Protein AF-A0A7J3WGI3-F1 (afdb_monomer_lite)

Radius of gyration: 65.73 Å; chains: 1; bounding box: 122×52×249 Å

pLDDT: mean 90.06, std 12.04, range [28.72, 98.88]

Secondary structure (DSSP, 8-state):
---S-----HHHHHHHHHHHTT--SSHHHHHHHHHHHHHHHHHTTSS-------------TT-B-PPP-TTTGGGSHHHHTT-B-TT-S------S-S--TT----S--BTTTBS--SHHHHHHHHHH---SEEE-TTT--EEESS-EEEEEE-TTT--EEPPTT-EEEETTTTEEEE-TT-EESEEEEEE-HHHHTSBPTTSPBP-HHHHHHHHHHHHHHHH-HHHHHHSHHHHHHHHHHHHTEEEEEE-TTS-EEEEES---SSHHHHHHHH--S-TT---HHHHHHHHIIIIIS--EESSHHHHHHHT-EEP-TTSHHHHHHHHHHHHHHHHTT---HHHHEETTEE---HHHHHHHHHHHHHHHHHHSS-----SSEEEEEEETTTTEEEEEE---TT-S--TTTT--PPPPPPEEEEEEEPPB-TTS-EEEEEEEE-SS-EEEEEEEEETTT--EEEEEEPEEEETTEEEEEE-HHHHTTSPTT-EEEEEEEEEESSS--EEEEEEEEEBP--HHHHHHHHHHHHHHHHHHHHHHHHHHHHHHHHHHHHHHHHHHHHHHHHHHHHHHHHHHHHHHHHHHHHHHHHHHHHHHHHHHHHHHHHHHHHHHHHHHHHHHHHTSS-----------

Sequence (636 aa):
MEGWWQYKNDEIDELTLKLYKGEFASKEERDTMMKRVLELALEDSVRLWIATRLDSYIAREDLAGISQDIGAGLRSLLVWRNAYVSGKSDLTLGHLWVWTTRTVWNPMQVGLVGGFVDVYSVDEAYLTADPSTWIHPYTGIPIPFRSSWEVRTAGPTGSISVPADAYIWDAKNDRWVSAGGKTAKSVVTFDYSRYLQSMWHHGIQISLADLLYHVATRFEVAFDEEKSALEPAISGTLAPSLEIIRGIRILPDNRVEVYIDYWFFDNAYIAQFADLWPTLMVPWEVIAATDRLNYVEKKYAYGGASASARGVTWINLVLADHAADVVAELEKMRSESFFPEAYFTMGGITLETFEGALERYTTAIEWGNEHKHMWISNGPFYLDSFDSAAQTSVLRAFRDPAYPFKPGDNFYPFISPVQILRIGKGTVVPGSSAQFLIDAEGEGVLKSRYIVRDVATGQILTVGDSESVTPKRMLIRLSPDFTSKLTPGALYELIVATYSEDAATISVTRDFFDVLSLAPVEREIEAVSKELTDRLRSVSEDLASAIAGLGTAVTNVDRKLDTTAENIRGEVRSSVNNVRAQVDAATNTLTNDIRNLQRVAESTLTVAQIVMALAVVAIILSVVSIVRRPKVTATT

Structure (mmCIF, N/CA/C/O backbone):
data_AF-A0A7J3WGI3-F1
#
_entry.id   AF-A0A7J3WGI3-F1
#
loop_
_atom_site.group_PDB
_atom_site.id
_atom_site.type_symbol
_atom_site.label_atom_id
_atom_site.label_alt_id
_atom_site.label_comp_id
_atom_site.label_asym_id
_atom_site.label_entity_id
_atom_site.label_seq_id
_atom_site.pdbx_PDB_ins_code
_atom_site.Cartn_x
_atom_site.Cartn_y
_atom_site.Cartn_z
_atom_site.occupancy
_atom_site.B_iso_or_equiv
_atom_site.auth_seq_id
_atom_site.auth_comp_id
_atom_site.auth_asym_id
_atom_site.auth_atom_id
_atom_site.pdbx_PDB_model_num
ATOM 1 N N . MET A 1 1 ? 18.392 -8.311 21.906 1.00 34.44 1 MET A N 1
ATOM 2 C CA . MET A 1 1 ? 17.212 -9.152 21.627 1.00 34.44 1 MET A CA 1
ATOM 3 C C . MET A 1 1 ? 17.501 -9.925 20.357 1.00 34.44 1 MET A C 1
ATOM 5 O O . MET A 1 1 ? 17.884 -9.299 19.379 1.00 34.44 1 MET A O 1
ATOM 9 N N . GLU A 1 2 ? 17.391 -11.252 20.376 1.00 28.72 2 GLU A N 1
ATOM 10 C CA . GLU A 1 2 ? 17.324 -12.025 19.133 1.00 28.72 2 GLU A CA 1
ATOM 11 C C . GLU A 1 2 ? 15.941 -11.808 18.509 1.00 28.72 2 GLU A C 1
ATOM 13 O O . GLU A 1 2 ? 14.931 -12.057 19.162 1.00 28.72 2 GLU A O 1
ATOM 18 N N . GLY A 1 3 ? 15.875 -11.322 17.269 1.00 46.34 3 GLY A N 1
ATOM 19 C CA . GLY A 1 3 ? 14.597 -11.111 16.591 1.00 46.34 3 GLY A CA 1
ATOM 20 C C . GLY A 1 3 ? 14.745 -10.741 15.117 1.00 46.34 3 GLY A C 1
ATOM 21 O O . GLY A 1 3 ? 15.600 -9.936 14.777 1.00 46.34 3 GLY A O 1
ATOM 22 N N . TRP A 1 4 ? 13.924 -11.395 14.286 1.00 50.72 4 TRP A N 1
ATOM 23 C CA . TRP A 1 4 ? 13.462 -11.186 12.892 1.00 50.72 4 TRP A CA 1
ATOM 24 C C . TRP A 1 4 ? 14.326 -10.429 11.834 1.00 50.72 4 TRP A C 1
ATOM 26 O O . TRP A 1 4 ? 14.369 -10.858 10.677 1.00 50.72 4 TRP A O 1
ATOM 36 N N . TRP A 1 5 ? 15.077 -9.383 12.195 1.00 54.88 5 TRP A N 1
ATOM 37 C CA . TRP A 1 5 ? 15.927 -8.558 11.319 1.00 54.88 5 TRP A CA 1
ATOM 38 C C . TRP A 1 5 ? 17.401 -8.632 11.739 1.00 54.88 5 TRP A C 1
ATOM 40 O O . TRP A 1 5 ? 17.949 -7.694 12.302 1.00 54.88 5 TRP A O 1
ATOM 50 N N . GLN A 1 6 ? 18.060 -9.771 11.527 1.00 62.84 6 GLN A N 1
ATOM 51 C CA . GLN A 1 6 ? 19.452 -9.938 11.963 1.00 62.84 6 GLN A CA 1
ATOM 52 C C . GLN A 1 6 ? 20.438 -9.807 10.800 1.00 62.84 6 GLN A C 1
ATOM 54 O O . GLN A 1 6 ? 20.989 -10.801 10.335 1.00 62.84 6 GLN A O 1
ATOM 59 N N . TYR A 1 7 ? 20.662 -8.574 10.344 1.00 72.38 7 TYR A N 1
ATOM 60 C CA . TYR A 1 7 ? 21.939 -8.186 9.740 1.00 72.38 7 TYR A CA 1
ATOM 61 C C . TYR A 1 7 ? 22.681 -7.268 10.717 1.00 72.38 7 TYR A C 1
ATOM 63 O O . TYR A 1 7 ? 22.060 -6.605 11.540 1.00 72.38 7 TYR A O 1
ATOM 71 N N . LYS A 1 8 ? 24.016 -7.285 10.680 1.00 82.31 8 LYS A N 1
ATOM 72 C CA . LYS A 1 8 ? 24.881 -6.498 11.584 1.00 82.31 8 LYS A CA 1
ATOM 73 C C . LYS A 1 8 ? 25.657 -5.403 10.850 1.00 82.31 8 LYS A C 1
ATOM 75 O O . LYS A 1 8 ? 26.655 -4.913 11.359 1.00 82.31 8 LYS A O 1
ATOM 80 N N . ASN A 1 9 ? 25.258 -5.111 9.618 1.00 89.38 9 ASN A N 1
ATOM 81 C CA . ASN A 1 9 ? 25.908 -4.103 8.803 1.00 89.38 9 ASN A CA 1
ATOM 82 C C . ASN A 1 9 ? 25.349 -2.726 9.167 1.00 89.38 9 ASN A C 1
ATOM 84 O O . ASN A 1 9 ? 24.208 -2.410 8.824 1.00 89.38 9 ASN A O 1
ATOM 88 N N . ASP A 1 10 ? 26.173 -1.938 9.855 1.00 91.44 10 ASP A N 1
ATOM 89 C CA . ASP A 1 10 ? 25.821 -0.598 10.323 1.00 91.44 10 ASP A CA 1
ATOM 90 C C . ASP A 1 10 ? 25.474 0.351 9.157 1.00 91.44 10 ASP A C 1
ATOM 92 O O . ASP A 1 10 ? 24.582 1.183 9.296 1.00 91.44 10 ASP A O 1
ATOM 96 N N . GLU A 1 11 ? 26.111 0.202 7.984 1.00 93.94 11 GLU A N 1
ATOM 97 C CA . GLU A 1 11 ? 25.819 1.027 6.798 1.00 93.94 11 GLU A CA 1
ATOM 98 C C . GLU A 1 11 ? 24.422 0.713 6.239 1.00 93.94 11 GLU A C 1
ATOM 100 O O . GLU A 1 11 ? 23.668 1.628 5.904 1.00 93.94 11 GLU A O 1
ATOM 105 N N . ILE A 1 12 ? 24.033 -0.568 6.174 1.00 91.69 12 ILE A N 1
ATOM 106 C CA . ILE A 1 12 ? 22.671 -0.951 5.763 1.00 91.69 12 ILE A CA 1
ATOM 107 C C . ILE A 1 12 ? 21.646 -0.371 6.743 1.00 91.69 12 ILE A C 1
ATOM 109 O O . ILE A 1 12 ? 20.631 0.173 6.306 1.00 91.69 12 ILE A O 1
ATOM 113 N N . ASP A 1 13 ? 21.895 -0.474 8.051 1.00 88.62 13 ASP A N 1
ATOM 114 C CA . ASP A 1 13 ? 20.977 0.033 9.077 1.00 88.62 13 ASP A CA 1
ATOM 115 C C . ASP A 1 13 ? 20.804 1.554 8.971 1.00 88.62 13 ASP A C 1
ATOM 117 O O . ASP A 1 13 ? 19.683 2.049 8.840 1.00 88.62 13 ASP A O 1
ATOM 121 N N . GLU A 1 14 ? 21.911 2.297 8.883 1.00 91.81 14 GLU A N 1
ATOM 122 C CA . GLU A 1 14 ? 21.891 3.751 8.718 1.00 91.81 14 GLU A CA 1
ATOM 123 C C . GLU A 1 14 ? 21.132 4.175 7.449 1.00 91.81 14 GLU A C 1
ATOM 125 O O . GLU A 1 14 ? 20.251 5.039 7.502 1.00 91.81 14 GLU A O 1
ATOM 130 N N . LEU A 1 15 ? 21.446 3.565 6.300 1.00 94.38 15 LEU A N 1
ATOM 131 C CA . LEU A 1 15 ? 20.823 3.917 5.024 1.00 94.38 15 LEU A CA 1
ATOM 132 C C . LEU A 1 15 ? 19.332 3.572 5.002 1.00 94.38 15 LEU A C 1
ATOM 134 O O . LEU A 1 15 ? 18.523 4.371 4.528 1.00 94.38 15 LEU A O 1
ATOM 138 N N . THR A 1 16 ? 18.944 2.400 5.508 1.00 91.25 16 THR A N 1
ATOM 139 C CA . THR A 1 16 ? 17.535 1.979 5.529 1.00 91.25 16 THR A CA 1
ATOM 140 C C . THR A 1 16 ? 16.698 2.822 6.488 1.00 91.25 16 THR A C 1
ATOM 142 O O . THR A 1 16 ? 15.577 3.189 6.131 1.00 91.25 16 THR A O 1
ATOM 145 N N . LEU A 1 17 ? 17.246 3.228 7.639 1.00 88.19 17 LEU A N 1
ATOM 146 C CA . LEU A 1 17 ? 16.598 4.179 8.546 1.00 88.19 17 LEU A CA 1
ATOM 147 C C . LEU A 1 17 ? 16.425 5.558 7.900 1.00 88.19 17 LEU A C 1
ATOM 149 O O . LEU A 1 17 ? 15.330 6.120 7.970 1.00 88.19 17 LEU A O 1
ATOM 153 N N . LYS A 1 18 ? 17.454 6.082 7.219 1.00 92.06 18 LYS A N 1
ATOM 154 C CA . LYS A 1 18 ? 17.362 7.342 6.458 1.00 92.06 18 LYS A CA 1
ATOM 155 C C . LYS A 1 18 ? 16.280 7.278 5.385 1.00 92.06 18 LYS A C 1
ATOM 157 O O . LYS A 1 18 ? 15.451 8.180 5.269 1.00 92.06 18 LYS A O 1
ATOM 162 N N . LEU A 1 19 ? 16.255 6.189 4.618 1.00 93.75 19 LEU A N 1
ATOM 163 C CA . LEU A 1 19 ? 15.250 5.943 3.584 1.00 93.75 19 LEU A CA 1
ATOM 164 C C . LEU A 1 19 ? 13.835 5.879 4.169 1.00 93.75 19 LEU A C 1
ATOM 166 O O . LEU A 1 19 ? 12.931 6.514 3.625 1.00 93.75 19 LEU A O 1
ATOM 170 N N . TYR A 1 20 ? 13.652 5.160 5.280 1.00 89.81 20 TYR A N 1
ATOM 171 C CA . TYR A 1 20 ? 12.370 5.045 5.975 1.00 89.81 20 TYR A CA 1
ATOM 172 C C . TYR A 1 20 ? 11.880 6.397 6.512 1.00 89.81 20 TYR A C 1
ATOM 174 O O . TYR A 1 20 ? 10.710 6.733 6.352 1.00 89.81 20 TYR A O 1
ATOM 182 N N . LYS A 1 21 ? 12.777 7.207 7.087 1.00 88.69 21 LYS A N 1
ATOM 183 C CA . LYS A 1 21 ? 12.465 8.526 7.665 1.00 88.69 21 LYS A CA 1
ATOM 184 C C . LYS A 1 21 ? 12.384 9.667 6.642 1.00 88.69 21 LYS A C 1
ATOM 186 O O . LYS A 1 21 ? 12.117 10.807 7.020 1.00 88.69 21 LYS A O 1
ATOM 191 N N . GLY A 1 22 ? 12.606 9.399 5.353 1.00 92.00 22 GLY A N 1
ATOM 192 C CA . GLY A 1 22 ? 12.591 10.447 4.325 1.00 92.00 22 GLY A CA 1
ATOM 193 C C . GLY A 1 22 ? 13.770 11.424 4.438 1.00 92.00 22 GLY A C 1
ATOM 194 O O . GLY A 1 22 ? 13.642 12.612 4.134 1.00 92.00 22 GLY A O 1
ATOM 195 N N . GLU A 1 23 ? 14.921 10.958 4.927 1.00 92.88 23 GLU A N 1
ATOM 196 C CA . GLU A 1 23 ? 16.139 11.749 5.138 1.00 92.88 23 GLU A CA 1
ATOM 197 C C . GLU A 1 23 ? 17.004 11.792 3.864 1.00 92.88 23 GLU A C 1
ATOM 199 O O . GLU A 1 23 ? 18.136 11.319 3.835 1.00 92.88 23 GLU A O 1
ATOM 204 N N . PHE A 1 24 ? 16.446 12.360 2.792 1.00 95.06 24 PHE A N 1
ATOM 205 C CA . PHE A 1 24 ? 17.134 12.628 1.523 1.00 95.06 24 PHE A CA 1
ATOM 206 C C . PHE A 1 24 ? 16.669 13.945 0.901 1.00 95.06 24 PHE A C 1
ATOM 208 O O . PHE A 1 24 ? 15.504 14.332 1.011 1.00 95.06 24 PHE A O 1
ATOM 215 N N . ALA A 1 25 ? 17.574 14.620 0.198 1.00 94.88 25 ALA A N 1
ATOM 216 C CA . ALA A 1 25 ? 17.336 15.899 -0.455 1.00 94.88 25 ALA A CA 1
ATOM 217 C C . ALA A 1 25 ? 16.626 15.768 -1.810 1.00 94.88 25 ALA A C 1
ATOM 219 O O . ALA A 1 25 ? 15.968 16.710 -2.250 1.00 94.88 25 ALA A O 1
ATOM 220 N N . SER A 1 26 ? 16.732 14.622 -2.487 1.00 96.06 26 SER A N 1
ATOM 221 C CA . SER A 1 26 ? 16.079 14.417 -3.783 1.00 96.06 26 SER A CA 1
ATOM 222 C C . SER A 1 26 ? 15.768 12.951 -4.080 1.00 96.06 26 SER A C 1
ATOM 224 O O . SER A 1 26 ? 16.204 12.035 -3.376 1.00 96.06 26 SER A O 1
ATOM 226 N N . LYS A 1 27 ? 15.018 12.723 -5.164 1.00 94.94 27 LYS A N 1
ATOM 227 C CA . LYS A 1 27 ? 14.762 11.381 -5.694 1.00 94.94 27 LYS A CA 1
ATOM 228 C C . LYS A 1 27 ? 16.060 10.680 -6.101 1.00 94.94 27 LYS A C 1
ATOM 230 O O . LYS A 1 27 ? 16.215 9.488 -5.863 1.00 94.94 27 LYS A O 1
ATOM 235 N N . GLU A 1 28 ? 16.998 11.409 -6.693 1.00 96.12 28 GLU A N 1
ATOM 236 C CA . GLU A 1 28 ? 18.287 10.878 -7.144 1.00 96.12 28 GLU A CA 1
ATOM 237 C C . GLU A 1 28 ? 19.137 10.399 -5.965 1.00 96.12 28 GLU A C 1
ATOM 239 O O . GLU A 1 28 ? 19.748 9.331 -6.042 1.00 96.12 28 GLU A O 1
ATOM 244 N N . GLU A 1 29 ? 19.147 11.148 -4.860 1.00 96.38 29 GLU A N 1
ATOM 245 C CA . GLU A 1 29 ? 19.838 10.741 -3.634 1.00 96.38 29 GLU A CA 1
ATOM 246 C C . GLU A 1 29 ? 19.184 9.497 -3.021 1.00 96.38 29 GLU A C 1
ATOM 248 O O . GLU A 1 29 ? 19.873 8.516 -2.736 1.00 96.38 29 GLU A O 1
ATOM 253 N N . ARG A 1 30 ? 17.848 9.482 -2.920 1.00 96.31 30 ARG A N 1
ATOM 254 C CA . ARG A 1 30 ? 17.072 8.316 -2.474 1.00 96.31 30 ARG A CA 1
ATOM 255 C C . ARG A 1 30 ? 17.400 7.076 -3.302 1.00 96.31 30 ARG A C 1
ATOM 257 O O . ARG A 1 30 ? 17.678 6.015 -2.749 1.00 96.31 30 ARG A O 1
ATOM 264 N N . ASP A 1 31 ? 17.384 7.196 -4.626 1.00 96.00 31 ASP A N 1
ATOM 265 C CA . ASP A 1 31 ? 17.662 6.080 -5.533 1.00 96.00 31 ASP A CA 1
ATOM 266 C C . ASP A 1 31 ? 19.127 5.628 -5.465 1.00 96.00 31 ASP A C 1
ATOM 268 O O . ASP A 1 31 ? 19.410 4.441 -5.627 1.00 96.00 31 ASP A O 1
ATOM 272 N N . THR A 1 32 ? 20.060 6.544 -5.193 1.00 96.75 32 THR A N 1
ATOM 273 C CA . THR A 1 32 ? 21.473 6.213 -4.958 1.00 96.75 32 THR A CA 1
ATOM 274 C C . THR A 1 32 ? 21.637 5.410 -3.668 1.00 96.75 32 THR A C 1
ATOM 276 O O . THR A 1 32 ? 22.262 4.350 -3.694 1.00 96.75 32 THR A O 1
ATOM 279 N N . MET A 1 33 ? 21.004 5.840 -2.571 1.00 97.06 33 MET A N 1
ATOM 280 C CA . MET A 1 33 ? 21.001 5.094 -1.307 1.00 97.06 33 MET A CA 1
ATOM 281 C C . MET A 1 33 ? 20.349 3.717 -1.455 1.00 97.06 33 MET A C 1
ATOM 283 O O . MET A 1 33 ? 20.920 2.725 -1.015 1.00 97.06 33 MET A O 1
ATOM 287 N N . MET A 1 34 ? 19.201 3.617 -2.134 1.00 96.31 34 MET A N 1
ATOM 288 C CA . MET A 1 34 ? 18.538 2.328 -2.384 1.00 96.31 34 MET A CA 1
ATOM 289 C C . MET A 1 34 ? 19.419 1.355 -3.173 1.00 96.31 34 MET A C 1
ATOM 291 O O . MET A 1 34 ? 19.443 0.164 -2.866 1.00 96.31 34 MET A O 1
ATOM 295 N N . LYS A 1 35 ? 20.153 1.840 -4.185 1.00 95.56 35 LYS A N 1
ATOM 296 C CA . LYS A 1 35 ? 21.106 1.010 -4.938 1.00 95.56 35 LYS A CA 1
ATOM 297 C C . LYS A 1 35 ? 22.249 0.524 -4.053 1.00 95.56 35 LYS A C 1
ATOM 299 O O . LYS A 1 35 ? 22.600 -0.647 -4.148 1.00 95.56 35 LYS A O 1
ATOM 304 N N . ARG A 1 36 ? 22.780 1.389 -3.181 1.00 96.25 36 ARG A N 1
ATOM 305 C CA . ARG A 1 36 ? 23.835 1.019 -2.229 1.00 96.25 36 ARG A CA 1
ATOM 306 C C . ARG A 1 36 ? 23.352 -0.023 -1.221 1.00 96.25 36 ARG A C 1
ATOM 308 O O . ARG A 1 36 ? 24.036 -1.014 -1.005 1.00 96.25 36 ARG A O 1
ATOM 315 N N . VAL A 1 37 ? 22.147 0.148 -0.676 1.00 94.00 37 VAL A N 1
ATOM 316 C CA . VAL A 1 37 ? 21.515 -0.852 0.198 1.00 94.00 37 VAL A CA 1
ATOM 317 C C . VAL A 1 37 ? 21.363 -2.191 -0.522 1.00 94.00 37 VAL A C 1
ATOM 319 O O . VAL A 1 37 ? 21.665 -3.226 0.060 1.00 94.00 37 VAL A O 1
ATOM 322 N N . LEU A 1 38 ? 20.919 -2.191 -1.783 1.00 92.62 38 LEU A N 1
ATOM 323 C CA . LEU A 1 38 ? 20.7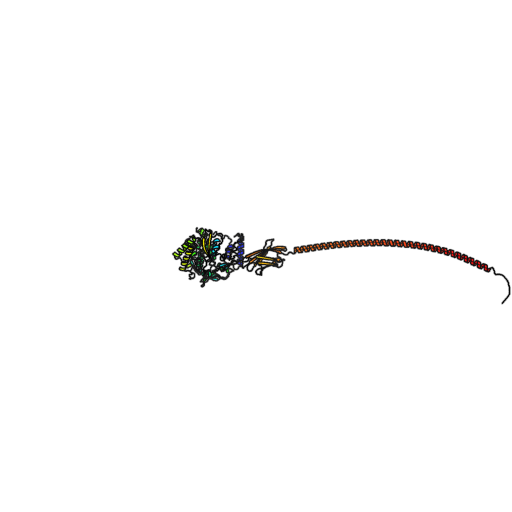61 -3.424 -2.557 1.00 92.62 38 LEU A CA 1
ATOM 324 C C . LEU A 1 38 ? 22.103 -4.120 -2.830 1.00 92.62 38 LEU A C 1
ATOM 326 O O . LEU A 1 38 ? 22.182 -5.337 -2.700 1.00 92.62 38 LEU A O 1
ATOM 330 N N . GLU A 1 39 ? 23.139 -3.361 -3.190 1.00 92.88 39 GLU A N 1
ATOM 331 C CA . GLU A 1 39 ? 24.505 -3.868 -3.374 1.00 92.88 39 GLU A CA 1
ATOM 332 C C . GLU A 1 39 ? 25.019 -4.529 -2.090 1.00 92.88 39 GLU A C 1
ATOM 334 O O . GLU A 1 39 ? 25.349 -5.712 -2.102 1.00 92.88 39 GLU A O 1
ATOM 339 N N . LEU A 1 40 ? 24.969 -3.810 -0.966 1.00 92.69 40 LEU A N 1
ATOM 340 C CA . LEU A 1 40 ? 25.383 -4.322 0.341 1.00 92.69 40 LEU A CA 1
ATOM 341 C C . LEU A 1 40 ? 24.580 -5.554 0.766 1.00 92.69 40 LEU A C 1
ATOM 343 O O . LEU A 1 40 ? 25.138 -6.523 1.269 1.00 92.69 40 LEU A O 1
ATOM 347 N N . ALA A 1 41 ? 23.264 -5.549 0.549 1.00 90.31 41 ALA A N 1
ATOM 348 C CA . ALA A 1 41 ? 22.412 -6.674 0.914 1.00 90.31 41 ALA A CA 1
ATOM 349 C C . ALA A 1 41 ? 22.721 -7.939 0.090 1.00 90.31 41 ALA A C 1
ATOM 351 O O . ALA A 1 41 ? 22.530 -9.047 0.599 1.00 90.31 41 ALA A O 1
ATOM 352 N N . LEU A 1 42 ? 23.198 -7.783 -1.153 1.00 90.06 42 LEU A N 1
ATOM 353 C CA . LEU A 1 42 ? 23.701 -8.874 -1.995 1.00 90.06 42 LEU A CA 1
ATOM 354 C C . LEU A 1 42 ? 25.084 -9.353 -1.533 1.00 90.06 42 LEU A C 1
ATOM 356 O O . LEU A 1 42 ? 25.286 -10.561 -1.419 1.00 90.06 42 LEU A O 1
ATOM 360 N N . GLU A 1 43 ? 26.005 -8.434 -1.238 1.00 90.81 43 GLU A N 1
ATOM 361 C CA . GLU A 1 43 ? 27.359 -8.745 -0.752 1.00 90.81 43 GLU A CA 1
ATOM 362 C C . GLU A 1 43 ? 27.325 -9.496 0.587 1.00 90.81 43 GLU A C 1
ATOM 364 O O . GLU A 1 43 ? 27.915 -10.570 0.713 1.00 90.81 43 GLU A O 1
ATOM 369 N N . ASP A 1 44 ? 26.551 -8.992 1.549 1.00 89.81 44 ASP A N 1
ATOM 370 C CA . ASP A 1 44 ? 26.395 -9.596 2.877 1.00 89.81 44 ASP A CA 1
ATOM 371 C C . ASP A 1 44 ? 25.415 -10.774 2.890 1.00 89.81 44 ASP A C 1
ATOM 373 O O . ASP A 1 44 ? 25.272 -11.459 3.905 1.00 89.81 44 ASP A O 1
ATOM 377 N N . SER A 1 45 ? 24.715 -11.019 1.776 1.00 87.88 45 SER A N 1
ATOM 378 C CA . SER A 1 45 ? 23.684 -12.056 1.669 1.00 87.88 45 SER A CA 1
ATOM 379 C C . SER A 1 45 ? 22.637 -11.971 2.790 1.00 87.88 45 SER A C 1
ATOM 381 O O . SER A 1 45 ? 22.178 -12.991 3.311 1.00 87.88 45 SER A O 1
ATOM 383 N N . VAL A 1 46 ? 22.219 -10.747 3.150 1.00 83.69 46 VAL A N 1
ATOM 384 C CA . VAL A 1 46 ? 21.196 -10.484 4.187 1.00 83.69 46 VAL A CA 1
ATOM 385 C C . VAL A 1 46 ? 19.914 -11.277 3.905 1.00 83.69 46 VAL A C 1
ATOM 387 O O . VAL A 1 46 ? 19.219 -11.739 4.820 1.00 83.69 46 VAL A O 1
ATOM 390 N N . ARG A 1 47 ? 19.612 -11.461 2.616 1.00 83.75 47 ARG A N 1
ATOM 391 C CA . ARG A 1 47 ? 18.612 -12.387 2.087 1.00 83.75 47 ARG A CA 1
ATOM 392 C C . ARG A 1 47 ? 19.171 -13.063 0.835 1.00 83.75 47 ARG A C 1
ATOM 394 O O . ARG A 1 47 ? 19.934 -12.466 0.087 1.00 83.75 47 ARG A O 1
ATOM 401 N N . LEU A 1 48 ? 18.744 -14.300 0.586 1.00 83.88 48 LEU A N 1
ATOM 402 C CA . LEU A 1 48 ? 18.981 -14.995 -0.678 1.00 83.88 48 LEU A CA 1
ATOM 403 C C . LEU A 1 48 ? 17.695 -14.934 -1.506 1.00 83.88 48 LEU A C 1
ATOM 405 O O . LEU A 1 48 ? 16.719 -15.619 -1.198 1.00 83.88 48 LEU A O 1
ATOM 409 N N . TRP A 1 49 ? 17.675 -14.087 -2.534 1.00 84.25 49 TRP A N 1
ATOM 410 C CA . TRP A 1 49 ? 16.539 -13.985 -3.450 1.00 84.25 49 TRP A CA 1
ATOM 411 C C . TRP A 1 49 ? 16.541 -15.169 -4.423 1.00 84.25 49 TRP A C 1
ATOM 413 O O . TRP A 1 49 ? 17.512 -15.378 -5.145 1.00 84.25 49 TRP A O 1
ATOM 423 N N . ILE A 1 50 ? 15.457 -15.949 -4.435 1.00 86.94 50 ILE A N 1
ATOM 424 C CA . ILE A 1 50 ? 15.357 -17.184 -5.235 1.00 86.94 50 ILE A CA 1
ATOM 425 C C . ILE A 1 50 ? 14.577 -16.938 -6.528 1.00 86.94 50 ILE A C 1
ATOM 427 O O . ILE A 1 50 ? 15.073 -17.210 -7.618 1.00 86.94 50 ILE A O 1
ATOM 431 N N . ALA A 1 51 ? 13.342 -16.447 -6.413 1.00 83.56 51 ALA A N 1
ATOM 432 C CA . ALA A 1 51 ? 12.460 -16.227 -7.551 1.00 83.56 51 ALA A CA 1
ATOM 433 C C . ALA A 1 51 ? 11.392 -15.178 -7.232 1.00 83.56 51 ALA A C 1
ATOM 435 O O . ALA A 1 51 ? 10.887 -15.116 -6.111 1.00 83.56 51 ALA A O 1
ATOM 436 N N . THR A 1 52 ? 10.993 -14.430 -8.257 1.00 78.31 52 THR A N 1
ATOM 437 C CA . THR A 1 52 ? 9.701 -13.739 -8.285 1.00 78.31 52 THR A CA 1
ATOM 438 C C . THR A 1 52 ? 8.678 -14.695 -8.882 1.00 78.31 52 THR A C 1
ATOM 440 O O . THR A 1 52 ? 8.925 -15.291 -9.932 1.00 78.31 52 THR A O 1
ATOM 443 N N . ARG A 1 53 ? 7.540 -14.874 -8.212 1.00 77.06 53 ARG A N 1
ATOM 444 C CA . ARG A 1 53 ? 6.464 -15.746 -8.688 1.00 77.06 53 ARG A CA 1
ATOM 445 C C . ARG A 1 53 ? 5.434 -14.943 -9.474 1.00 77.06 53 ARG A C 1
ATOM 447 O O . ARG A 1 53 ? 5.094 -13.832 -9.086 1.00 77.06 53 ARG A O 1
ATOM 454 N N . LEU A 1 54 ? 4.933 -15.539 -10.552 1.00 75.25 54 LEU A N 1
ATOM 455 C CA . LEU A 1 54 ? 3.710 -15.107 -11.220 1.00 75.25 54 LEU A CA 1
ATOM 456 C C . LEU A 1 54 ? 2.600 -16.049 -10.764 1.00 75.25 54 LEU A C 1
ATOM 458 O O . LEU A 1 54 ? 2.633 -17.239 -11.081 1.00 75.25 54 LEU A O 1
ATOM 462 N N . ASP A 1 55 ? 1.655 -15.533 -9.988 1.00 77.00 55 ASP A N 1
ATOM 463 C CA . ASP A 1 55 ? 0.527 -16.325 -9.514 1.00 77.00 55 ASP A CA 1
ATOM 464 C C . ASP A 1 55 ? -0.613 -16.279 -10.538 1.00 77.00 55 ASP A C 1
ATOM 466 O O . ASP A 1 55 ? -0.965 -15.227 -11.072 1.00 77.00 55 ASP A O 1
ATOM 470 N N . SER A 1 56 ? -1.168 -17.450 -10.846 1.00 79.88 56 SER A N 1
ATOM 471 C CA . SER A 1 56 ? -2.325 -17.583 -11.730 1.00 79.88 56 SER A CA 1
ATOM 472 C C . SER A 1 56 ? -3.585 -17.703 -10.892 1.00 79.88 56 SER A C 1
ATOM 474 O O . SER A 1 56 ? -3.697 -18.599 -10.056 1.00 79.88 56 SER A O 1
ATOM 476 N N . TYR A 1 57 ? -4.544 -16.826 -11.156 1.00 82.69 57 TYR A N 1
ATOM 477 C CA . TYR A 1 57 ? -5.862 -16.877 -10.547 1.00 82.69 57 TYR A CA 1
ATOM 478 C C . TYR A 1 57 ? -6.885 -17.366 -11.569 1.00 82.69 57 TYR A C 1
ATOM 480 O O . TYR A 1 57 ? -6.864 -16.946 -12.725 1.00 82.69 57 TYR A O 1
ATOM 488 N N . ILE A 1 58 ? -7.779 -18.259 -11.147 1.00 82.69 58 ILE A N 1
ATOM 489 C CA . ILE A 1 58 ? -8.824 -18.824 -12.003 1.00 82.69 58 ILE A CA 1
ATOM 490 C C . ILE A 1 58 ? -10.166 -18.291 -11.515 1.00 82.69 58 ILE A C 1
ATOM 492 O O . ILE A 1 58 ? -10.523 -18.471 -10.353 1.00 82.69 58 ILE A O 1
ATOM 496 N N . ALA A 1 59 ? -10.913 -17.663 -12.416 1.00 85.31 59 ALA A N 1
ATOM 497 C CA . ALA A 1 59 ? -12.287 -17.240 -12.193 1.00 85.31 59 ALA A CA 1
ATOM 498 C C . ALA A 1 59 ? -13.204 -17.900 -13.228 1.00 85.31 59 ALA A C 1
ATOM 500 O O . ALA A 1 59 ? -12.756 -18.342 -14.288 1.00 85.31 59 ALA A O 1
ATOM 501 N N . ARG A 1 60 ? -14.498 -17.988 -12.912 1.00 89.56 60 ARG A N 1
ATOM 502 C CA . ARG A 1 60 ? -15.501 -18.452 -13.875 1.00 89.56 60 ARG A CA 1
ATOM 503 C C . ARG A 1 60 ? -15.690 -17.407 -14.972 1.00 89.56 60 ARG A C 1
ATOM 505 O O . ARG A 1 60 ? -15.649 -16.216 -14.692 1.00 89.56 60 ARG A O 1
ATOM 512 N N . GLU A 1 61 ? -15.973 -17.861 -16.188 1.00 91.31 61 GLU A N 1
ATOM 513 C CA . GLU A 1 61 ? -16.209 -16.986 -17.346 1.00 91.31 61 GLU A CA 1
ATOM 514 C C . GLU A 1 61 ? -17.437 -16.076 -17.172 1.00 91.31 61 GLU A C 1
ATOM 516 O O . GLU A 1 61 ? -17.465 -14.965 -17.689 1.00 91.31 61 GLU A O 1
ATOM 521 N N . ASP A 1 62 ? -18.443 -16.519 -16.411 1.00 94.06 62 ASP A N 1
ATOM 522 C CA . ASP A 1 62 ? -19.661 -15.752 -16.131 1.00 94.06 62 ASP A CA 1
ATOM 523 C C . ASP A 1 62 ? -19.532 -14.774 -14.949 1.00 94.06 62 ASP A C 1
ATOM 525 O O . ASP A 1 62 ? -20.500 -14.078 -14.631 1.00 94.06 62 ASP A O 1
ATOM 529 N N . LEU A 1 63 ? -18.365 -14.716 -14.293 1.00 93.56 63 LEU A N 1
ATOM 530 C CA . LEU A 1 63 ? -18.079 -13.738 -13.247 1.00 93.56 63 LEU A CA 1
ATOM 531 C C . LEU A 1 63 ? -17.710 -12.394 -13.883 1.00 93.56 63 LEU A C 1
ATOM 533 O O . LEU A 1 63 ? -16.722 -12.283 -14.605 1.00 93.56 63 LEU A O 1
ATOM 537 N N . ALA A 1 64 ? -18.481 -11.359 -13.569 1.00 93.38 64 ALA A N 1
ATOM 538 C CA . ALA A 1 64 ? -18.267 -10.000 -14.049 1.00 93.38 64 ALA A CA 1
ATOM 539 C C . ALA A 1 64 ? -17.963 -9.041 -12.890 1.00 93.38 64 ALA A C 1
ATOM 541 O O . ALA A 1 64 ? -18.142 -9.381 -11.722 1.00 93.38 64 ALA A O 1
ATOM 542 N N . GLY A 1 65 ? -17.507 -7.827 -13.216 1.00 92.56 65 GLY A N 1
ATOM 543 C CA . GLY A 1 65 ? -17.298 -6.754 -12.236 1.00 92.56 65 GLY A CA 1
ATOM 544 C C . GLY A 1 65 ? -16.067 -6.914 -11.337 1.00 92.56 65 GLY A C 1
ATOM 545 O O . GLY A 1 65 ? -15.919 -6.164 -10.378 1.00 92.56 65 GLY A O 1
ATOM 546 N N . ILE A 1 66 ? -15.169 -7.852 -11.648 1.00 92.31 66 ILE A N 1
ATOM 547 C CA . ILE A 1 66 ? -13.888 -7.989 -10.947 1.00 92.31 66 ILE A CA 1
ATOM 548 C C . ILE A 1 66 ? -12.887 -6.927 -11.408 1.00 92.31 66 ILE A C 1
ATOM 550 O O . ILE A 1 66 ? -12.650 -6.765 -12.607 1.00 92.31 66 ILE A O 1
ATOM 554 N N . SER A 1 67 ? -12.300 -6.206 -10.455 1.00 93.06 67 SER A N 1
ATOM 555 C CA . SER A 1 67 ? -11.229 -5.247 -10.745 1.00 93.06 67 SER A CA 1
ATOM 556 C C . SER A 1 67 ? -9.907 -5.961 -11.043 1.00 93.06 67 SER A C 1
ATOM 558 O O . SER A 1 67 ? -9.619 -7.004 -10.453 1.00 93.06 67 SER A O 1
ATOM 560 N N . GLN A 1 68 ? -9.073 -5.381 -11.906 1.00 90.75 68 GLN A N 1
ATOM 561 C CA . GLN A 1 68 ? -7.687 -5.806 -12.077 1.00 90.75 68 GLN A CA 1
ATOM 562 C C . GLN A 1 68 ? -6.780 -5.043 -11.109 1.00 90.75 68 GLN A C 1
ATOM 564 O O . GLN A 1 68 ? -6.725 -3.817 -11.138 1.00 90.75 68 GLN A O 1
ATOM 569 N N . ASP A 1 69 ? -6.018 -5.784 -10.310 1.00 91.50 69 ASP A N 1
ATOM 570 C CA . ASP A 1 69 ? -4.894 -5.276 -9.526 1.00 91.50 69 ASP A CA 1
ATOM 571 C C . ASP A 1 69 ? -3.635 -6.033 -9.952 1.00 91.50 69 ASP A C 1
ATOM 573 O O . ASP A 1 69 ? -3.550 -7.252 -9.787 1.00 91.50 69 ASP A O 1
ATOM 577 N N . ILE A 1 70 ? -2.679 -5.334 -10.572 1.00 87.88 70 ILE A N 1
ATOM 578 C CA . ILE A 1 70 ? -1.508 -5.989 -11.176 1.00 87.88 70 ILE A CA 1
ATOM 579 C C . ILE A 1 70 ? -0.494 -6.448 -10.123 1.00 87.88 70 ILE A C 1
ATOM 581 O O . ILE A 1 70 ? 0.361 -7.277 -10.432 1.00 87.88 70 ILE A O 1
ATOM 585 N N . GLY A 1 71 ? -0.576 -5.913 -8.899 1.00 84.50 71 GLY A N 1
ATOM 586 C CA . GLY A 1 71 ? 0.298 -6.277 -7.786 1.00 84.50 71 GLY A CA 1
ATOM 587 C C . GLY A 1 71 ? -0.317 -7.356 -6.899 1.00 84.50 71 GLY A C 1
ATOM 588 O O . GLY A 1 71 ? 0.332 -8.358 -6.606 1.00 84.50 71 GLY A O 1
ATOM 589 N N . ALA A 1 72 ? -1.571 -7.169 -6.484 1.00 87.44 72 ALA A N 1
ATOM 590 C CA . ALA A 1 72 ? -2.249 -8.059 -5.539 1.00 87.44 72 ALA A CA 1
ATOM 591 C C . ALA A 1 72 ? -3.095 -9.162 -6.205 1.00 87.44 72 ALA A C 1
ATOM 593 O O . ALA A 1 72 ? -3.520 -10.105 -5.531 1.00 87.44 72 ALA A O 1
ATOM 594 N N . GLY A 1 73 ? -3.350 -9.082 -7.516 1.00 87.56 73 GLY A N 1
ATOM 595 C CA . GLY A 1 73 ? -4.221 -10.025 -8.219 1.00 87.56 73 GLY A CA 1
ATOM 596 C C . GLY A 1 73 ? -5.627 -10.044 -7.619 1.00 87.56 73 GLY A C 1
ATOM 597 O O . GLY A 1 73 ? -6.177 -8.997 -7.287 1.00 87.56 73 GLY A O 1
ATOM 598 N N . LEU A 1 74 ? -6.209 -11.234 -7.421 1.00 87.50 74 LEU A N 1
ATOM 599 C CA . LEU A 1 74 ? -7.555 -11.358 -6.838 1.00 87.50 74 LEU A CA 1
ATOM 600 C C . LEU A 1 74 ? -7.635 -11.047 -5.332 1.00 87.50 74 LEU A C 1
ATOM 602 O O . LEU A 1 74 ? -8.715 -11.117 -4.756 1.00 87.50 74 LEU A O 1
ATOM 606 N N . ARG A 1 75 ? -6.520 -10.726 -4.672 1.00 88.19 75 ARG A N 1
ATOM 607 C CA . ARG A 1 75 ? -6.477 -10.508 -3.214 1.00 88.19 75 ARG A CA 1
ATOM 608 C C . ARG A 1 75 ? -6.665 -9.045 -2.813 1.00 88.19 75 ARG A C 1
ATOM 610 O O . ARG A 1 75 ? -6.747 -8.719 -1.635 1.00 88.19 75 ARG A O 1
ATOM 617 N N . SER A 1 76 ? -6.737 -8.151 -3.796 1.00 89.69 76 SER A N 1
ATOM 618 C CA . SER A 1 76 ? -7.040 -6.741 -3.566 1.00 89.69 76 SER A CA 1
ATOM 619 C C . SER A 1 76 ? -8.468 -6.563 -3.055 1.00 89.69 76 SER A C 1
ATOM 621 O O . SER A 1 76 ? -9.399 -7.187 -3.573 1.00 89.69 76 SER A O 1
ATOM 623 N N . LEU A 1 77 ? -8.675 -5.626 -2.122 1.00 90.56 77 LEU A N 1
ATOM 624 C CA . LEU A 1 77 ? -10.020 -5.264 -1.656 1.00 90.56 77 LEU A CA 1
ATOM 625 C C . LEU A 1 77 ? -10.931 -4.802 -2.802 1.00 90.56 77 LEU A C 1
ATOM 627 O O . LEU A 1 77 ? -12.147 -4.934 -2.714 1.00 90.56 77 LEU A O 1
ATOM 631 N N . LEU A 1 78 ? -10.354 -4.287 -3.893 1.00 91.69 78 LEU A N 1
ATOM 632 C CA . LEU A 1 78 ? -11.072 -3.752 -5.053 1.00 91.69 78 LEU A CA 1
ATOM 633 C C . LEU A 1 78 ? -11.721 -4.832 -5.932 1.00 91.69 78 LEU A C 1
ATOM 635 O O . LEU A 1 78 ? -12.610 -4.522 -6.727 1.00 91.69 78 LEU A O 1
ATOM 639 N N . VAL A 1 79 ? -11.270 -6.086 -5.828 1.00 88.94 79 VAL A N 1
ATOM 640 C CA . VAL A 1 79 ? -11.633 -7.160 -6.767 1.00 88.94 79 VAL A CA 1
ATOM 641 C C . VAL A 1 79 ? -13.069 -7.617 -6.553 1.00 88.94 79 VAL A C 1
ATOM 643 O O . VAL A 1 79 ? -13.855 -7.641 -7.496 1.00 88.94 79 VAL A O 1
ATOM 646 N N . TRP A 1 80 ? -13.428 -7.974 -5.321 1.00 89.19 80 TRP A N 1
ATOM 647 C CA . TRP A 1 80 ? -14.687 -8.678 -5.055 1.00 89.19 80 TRP A CA 1
ATOM 648 C C . TRP A 1 80 ? -15.873 -7.754 -4.794 1.00 89.19 80 TRP A C 1
ATOM 650 O O . TRP A 1 80 ? -17.020 -8.175 -4.907 1.00 89.19 80 TRP A O 1
ATOM 660 N N . ARG A 1 81 ? -15.625 -6.478 -4.483 1.00 90.88 81 ARG A N 1
ATOM 661 C CA . ARG A 1 81 ? -16.672 -5.521 -4.085 1.00 90.88 81 ARG A CA 1
ATOM 662 C C . ARG A 1 81 ? -17.678 -5.202 -5.182 1.00 90.88 81 ARG A C 1
ATOM 664 O O . ARG A 1 81 ? -18.832 -4.908 -4.886 1.00 90.88 81 ARG A O 1
ATOM 671 N N . ASN A 1 82 ? -17.232 -5.274 -6.432 1.00 92.06 82 ASN A N 1
ATOM 672 C CA . ASN A 1 82 ? -18.058 -5.071 -7.616 1.00 92.06 82 ASN A CA 1
ATOM 673 C C . ASN A 1 82 ? -18.396 -6.391 -8.325 1.00 92.06 82 ASN A C 1
ATOM 675 O O . ASN A 1 82 ? -19.072 -6.363 -9.351 1.00 92.06 82 ASN A O 1
ATOM 679 N N . ALA A 1 83 ? -17.947 -7.537 -7.800 1.00 92.94 83 ALA A N 1
ATOM 680 C CA . ALA A 1 83 ? -18.103 -8.822 -8.460 1.00 92.94 83 ALA A CA 1
ATOM 681 C C . ALA A 1 83 ? -19.561 -9.305 -8.427 1.00 92.94 83 ALA A C 1
ATOM 683 O O . ALA A 1 83 ? -20.239 -9.217 -7.403 1.00 92.94 83 ALA A O 1
ATOM 684 N N . TYR A 1 84 ? -20.042 -9.855 -9.542 1.00 94.12 84 TYR A N 1
ATOM 685 C CA . TYR A 1 84 ? -21.385 -10.427 -9.638 1.00 94.12 84 TYR A CA 1
ATOM 686 C C . TYR A 1 84 ? -21.484 -11.502 -10.723 1.00 94.12 84 TYR A C 1
ATOM 688 O O . TYR A 1 84 ? -20.700 -11.545 -11.671 1.00 94.12 84 TYR A O 1
ATOM 696 N N . VAL A 1 85 ? -22.506 -12.350 -10.598 1.00 95.94 85 VAL A N 1
ATOM 697 C CA . VAL A 1 85 ? -22.980 -13.247 -11.659 1.00 95.94 85 VAL A CA 1
ATOM 698 C C . VAL A 1 85 ? -24.429 -12.877 -11.947 1.00 95.94 85 VAL A C 1
ATOM 700 O O . VAL A 1 85 ? -25.246 -12.790 -11.029 1.00 95.94 85 VAL A O 1
ATOM 703 N N . SER A 1 86 ? -24.757 -12.634 -13.217 1.00 94.81 86 SER A N 1
ATOM 704 C CA . SER A 1 86 ? -26.106 -12.212 -13.609 1.00 94.81 86 SER A CA 1
ATOM 705 C C . SER A 1 86 ? -27.169 -13.208 -13.127 1.00 94.81 86 SER A C 1
ATOM 707 O O . SER A 1 86 ? -27.034 -14.418 -13.313 1.00 94.81 86 SER A O 1
ATOM 709 N N . GLY A 1 87 ? -28.226 -12.698 -12.489 1.00 95.06 87 GLY A N 1
ATOM 710 C CA . GLY A 1 87 ? -29.316 -13.510 -11.940 1.00 95.06 87 GLY A CA 1
ATOM 711 C C . GLY A 1 87 ? -29.025 -14.191 -10.597 1.00 95.06 87 GLY A C 1
ATOM 712 O O . GLY A 1 87 ? -29.888 -14.921 -10.114 1.00 95.06 87 GLY A O 1
ATOM 713 N N . LYS A 1 88 ? -27.859 -13.956 -9.978 1.00 95.25 88 LYS A N 1
ATOM 714 C CA . LYS A 1 88 ? -27.534 -14.446 -8.630 1.00 95.25 88 LYS A CA 1
ATOM 715 C C . LYS A 1 88 ? -27.481 -13.315 -7.610 1.00 95.25 88 LYS A C 1
ATOM 717 O O . LYS A 1 88 ? -27.053 -12.206 -7.919 1.00 95.25 88 LYS A O 1
ATOM 722 N N . SER A 1 89 ? -27.910 -13.619 -6.389 1.00 92.12 89 SER A N 1
ATOM 723 C CA . SER A 1 89 ? -27.850 -12.714 -5.234 1.00 92.12 89 SER A CA 1
ATOM 724 C C . SER A 1 89 ? -26.614 -12.928 -4.360 1.00 92.12 89 SER A C 1
ATOM 726 O O . SER A 1 89 ? -26.330 -12.105 -3.495 1.00 92.12 89 SER A O 1
ATOM 728 N N . ASP A 1 90 ? -25.906 -14.033 -4.567 1.00 93.88 90 ASP A N 1
ATOM 729 C CA . ASP A 1 90 ? -24.810 -14.516 -3.741 1.00 93.88 90 ASP A CA 1
ATOM 730 C C . ASP A 1 90 ? -23.664 -15.067 -4.602 1.00 93.88 90 ASP A C 1
ATOM 732 O O . ASP A 1 90 ? -23.853 -15.508 -5.742 1.00 93.88 90 ASP A O 1
ATOM 736 N N . LEU A 1 91 ? -22.458 -15.031 -4.034 1.00 93.50 91 LEU A N 1
ATOM 737 C CA . LEU A 1 91 ? -21.247 -15.606 -4.608 1.00 93.50 91 LEU A CA 1
ATOM 738 C C . LEU A 1 91 ? -20.611 -16.546 -3.587 1.00 93.50 91 LEU A C 1
ATOM 740 O O . LEU A 1 91 ? -20.438 -16.189 -2.426 1.00 93.50 91 LEU A O 1
ATOM 744 N N . THR A 1 92 ? -20.219 -17.734 -4.040 1.00 92.69 92 THR A N 1
ATOM 745 C CA . THR A 1 92 ? -19.393 -18.653 -3.253 1.00 92.69 92 THR A CA 1
ATOM 746 C C . THR A 1 92 ? -17.955 -18.532 -3.726 1.00 92.69 92 THR A C 1
ATOM 748 O O . THR A 1 92 ? -17.652 -18.851 -4.879 1.00 92.69 92 THR A O 1
ATOM 751 N N . LEU A 1 93 ? -17.077 -18.068 -2.841 1.00 90.00 93 LEU A N 1
ATOM 752 C CA . LEU A 1 93 ? -15.657 -17.901 -3.122 1.00 90.00 93 LEU A CA 1
ATOM 753 C C . LEU A 1 93 ? -14.884 -19.073 -2.516 1.00 90.00 93 LEU A C 1
ATOM 755 O O . LEU A 1 93 ? -15.020 -19.376 -1.334 1.00 90.00 93 LEU A O 1
ATOM 759 N N . GLY A 1 94 ? -14.096 -19.756 -3.344 1.00 88.88 94 GLY A N 1
ATOM 760 C CA . GLY A 1 94 ? -13.181 -20.787 -2.870 1.00 88.88 94 GLY A CA 1
ATOM 761 C C . GLY A 1 94 ? -11.946 -20.136 -2.262 1.00 88.88 94 GLY A C 1
ATOM 762 O O . GLY A 1 94 ? -11.272 -19.356 -2.932 1.00 88.88 94 GLY A O 1
ATOM 763 N N . HIS A 1 95 ? -11.639 -20.477 -1.018 1.00 89.94 95 HIS A N 1
ATOM 764 C CA . HIS A 1 95 ? -10.499 -19.943 -0.291 1.00 89.94 95 HIS A CA 1
ATOM 765 C C . HIS A 1 95 ? -9.807 -21.085 0.464 1.00 89.94 95 HIS A C 1
ATOM 767 O O . HIS A 1 95 ? -10.478 -22.001 0.937 1.00 89.94 95 HIS A O 1
ATOM 773 N N . LEU A 1 96 ? -8.468 -21.100 0.499 1.00 91.00 96 LEU A N 1
ATOM 774 C CA . LEU A 1 96 ? -7.717 -22.283 0.949 1.00 91.00 96 LEU A CA 1
ATOM 775 C C . LEU A 1 96 ? -8.023 -22.647 2.412 1.00 91.00 96 LEU A C 1
ATOM 777 O O . LEU A 1 96 ? -8.195 -23.823 2.718 1.00 91.00 96 LEU A O 1
ATOM 781 N N . TRP A 1 97 ? -8.098 -21.639 3.280 1.00 94.94 97 TRP A N 1
ATOM 782 C CA . TRP A 1 97 ? -8.504 -21.759 4.681 1.00 94.94 97 TRP A CA 1
ATOM 783 C C . TRP A 1 97 ? -9.296 -20.523 5.063 1.00 94.94 97 TRP A C 1
ATOM 785 O O . TRP A 1 97 ? -8.819 -19.434 4.808 1.00 94.94 97 TRP A O 1
ATOM 795 N N . VAL A 1 98 ? -10.450 -20.656 5.700 1.00 95.56 98 VAL A N 1
ATOM 796 C CA . VAL A 1 98 ? -11.116 -19.517 6.362 1.00 95.56 98 VAL A CA 1
ATOM 797 C C . VAL A 1 98 ? -10.436 -19.220 7.700 1.00 95.56 98 VAL A C 1
ATOM 799 O O . VAL A 1 98 ? -10.272 -18.077 8.115 1.00 95.56 98 VAL A O 1
ATOM 802 N N . TRP A 1 99 ? -9.969 -20.266 8.385 1.00 96.19 99 TRP A N 1
ATOM 803 C CA . TRP A 1 99 ? -9.291 -20.110 9.661 1.00 96.19 99 TRP A CA 1
ATOM 804 C C . TRP A 1 99 ? -8.183 -21.134 9.864 1.00 96.19 99 TRP A C 1
ATOM 806 O O . TRP A 1 99 ? -8.346 -22.327 9.622 1.00 96.19 99 TRP A O 1
ATOM 816 N N . THR A 1 100 ? -7.067 -20.679 10.415 1.00 94.00 100 THR A N 1
ATOM 817 C CA . THR A 1 100 ? -6.034 -21.536 10.998 1.00 94.00 100 THR A CA 1
ATOM 818 C C . THR A 1 100 ? -5.735 -21.068 12.416 1.00 94.00 100 THR A C 1
ATOM 820 O O . THR A 1 100 ? -6.081 -19.955 12.795 1.00 94.00 100 THR A O 1
ATOM 823 N N . THR A 1 101 ? -4.986 -21.847 13.195 1.00 89.12 101 THR A N 1
ATOM 824 C CA . THR A 1 101 ? -4.549 -21.422 14.539 1.00 89.12 101 THR A CA 1
ATOM 825 C C . THR A 1 101 ? -3.685 -20.153 14.547 1.00 89.12 101 THR A C 1
ATOM 827 O O . THR A 1 101 ? -3.456 -19.585 15.611 1.00 89.12 101 THR A O 1
ATOM 830 N N . ARG A 1 102 ? -3.200 -19.702 13.381 1.00 87.19 102 ARG A N 1
ATOM 831 C CA . ARG A 1 102 ? -2.476 -18.434 13.204 1.00 87.19 102 ARG A CA 1
ATOM 832 C C . ARG A 1 102 ? -3.354 -17.293 12.683 1.00 87.19 102 ARG A C 1
ATOM 834 O O . ARG A 1 102 ? -2.864 -16.173 12.600 1.00 87.19 102 ARG A O 1
ATOM 841 N N . THR A 1 103 ? -4.611 -17.567 12.343 1.00 93.25 103 THR A N 1
ATOM 842 C CA . THR A 1 103 ? -5.556 -16.585 11.808 1.00 93.25 103 THR A CA 1
ATOM 843 C C . THR A 1 103 ? -6.181 -15.794 12.947 1.00 93.25 103 THR A C 1
ATOM 845 O O . THR A 1 103 ? -6.979 -16.328 13.722 1.00 93.25 103 THR A O 1
ATOM 848 N N . VAL A 1 104 ? -5.794 -14.521 13.066 1.00 93.62 104 VAL A N 1
ATOM 849 C CA . VAL A 1 104 ? -6.121 -13.659 14.212 1.00 93.62 104 VAL A CA 1
ATOM 850 C C . VAL A 1 104 ? -6.672 -12.317 13.737 1.00 93.62 104 VAL A C 1
ATOM 852 O O . VAL A 1 104 ? -5.933 -11.501 13.193 1.00 93.62 104 VAL A O 1
ATOM 855 N N . TRP A 1 105 ? -7.955 -12.067 14.002 1.00 94.88 105 TRP A N 1
ATOM 856 C CA . TRP A 1 105 ? -8.613 -10.787 13.747 1.00 94.88 105 TRP A CA 1
ATOM 857 C C . TRP A 1 105 ? -8.588 -9.974 15.036 1.00 94.88 105 TRP A C 1
ATOM 859 O O . TRP A 1 105 ? -9.485 -10.101 15.867 1.00 94.88 105 TRP A O 1
ATOM 869 N N . ASN A 1 106 ? -7.533 -9.195 15.259 1.00 90.62 106 ASN A N 1
ATOM 870 C CA . ASN A 1 106 ? -7.417 -8.373 16.461 1.00 90.62 106 ASN A CA 1
ATOM 871 C C . ASN A 1 106 ? -7.411 -6.872 16.123 1.00 90.62 106 ASN A C 1
ATOM 873 O O . ASN A 1 106 ? -7.081 -6.500 14.993 1.00 90.62 106 ASN A O 1
ATOM 877 N N . PRO A 1 107 ? -7.795 -6.007 17.078 1.00 89.75 107 PRO A N 1
ATOM 878 C CA . PRO A 1 107 ? -7.925 -4.578 16.810 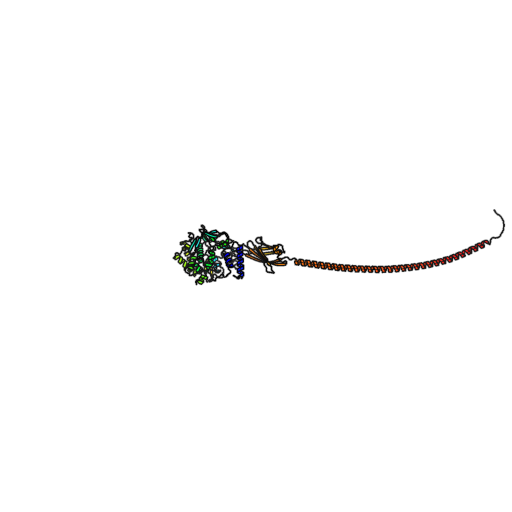1.00 89.75 107 PRO A CA 1
ATOM 879 C C . PRO A 1 107 ? -6.588 -3.815 16.826 1.00 89.75 107 PRO A C 1
ATOM 881 O O . PRO A 1 107 ? -6.494 -2.744 16.229 1.00 89.75 107 PRO A O 1
ATOM 884 N N . MET A 1 108 ? -5.536 -4.349 17.461 1.00 91.75 108 MET A N 1
ATOM 885 C CA . MET A 1 108 ? -4.220 -3.702 17.543 1.00 91.75 108 MET A CA 1
ATOM 886 C C . MET A 1 108 ? -3.321 -4.110 16.371 1.00 91.75 108 MET A C 1
ATOM 888 O O . MET A 1 108 ? -2.413 -4.935 16.497 1.00 91.75 108 MET A O 1
ATOM 892 N N . GLN A 1 109 ? -3.590 -3.506 15.216 1.00 85.38 109 GLN A N 1
ATOM 893 C CA . GLN A 1 109 ? -2.903 -3.808 13.962 1.00 85.38 109 GLN A CA 1
ATOM 894 C C . GLN A 1 109 ? -1.552 -3.127 13.829 1.00 85.38 109 GLN A C 1
ATOM 896 O O . GLN A 1 109 ? -1.453 -1.923 13.555 1.00 85.38 109 GLN A O 1
ATOM 901 N N . VAL A 1 110 ? -0.501 -3.932 13.948 1.00 84.31 110 VAL A N 1
ATOM 902 C CA . VAL A 1 110 ? 0.879 -3.487 13.766 1.00 84.31 110 VAL A CA 1
ATOM 903 C C . VAL A 1 110 ? 1.650 -4.557 13.004 1.00 84.31 110 VAL A C 1
ATOM 905 O O . VAL A 1 110 ? 2.199 -5.492 13.587 1.00 84.31 110 VAL A O 1
ATOM 908 N N . GLY A 1 111 ? 1.692 -4.406 11.678 1.00 77.50 111 GLY A N 1
ATOM 909 C CA . GLY A 1 111 ? 2.475 -5.249 10.773 1.00 77.50 111 GLY A CA 1
ATOM 910 C C . GLY A 1 111 ? 2.344 -6.745 11.070 1.00 77.50 111 GLY A C 1
ATOM 911 O O . GLY A 1 111 ? 1.260 -7.264 11.292 1.00 77.50 111 GLY A O 1
ATOM 912 N N . LEU A 1 112 ? 3.476 -7.446 11.108 1.00 74.75 112 LEU A N 1
ATOM 913 C CA . LEU A 1 112 ? 3.526 -8.893 11.346 1.00 74.75 112 LEU A CA 1
ATOM 914 C C . LEU A 1 112 ? 3.510 -9.278 12.836 1.00 74.75 112 LEU A C 1
ATOM 916 O O . LEU A 1 112 ? 3.760 -10.438 13.168 1.00 74.75 112 LEU A O 1
ATOM 920 N N . VAL A 1 113 ? 3.276 -8.319 13.739 1.00 79.06 113 VAL A N 1
ATOM 921 C CA . VAL A 1 113 ? 3.392 -8.520 15.193 1.00 79.06 113 VAL A CA 1
ATOM 922 C C . VAL A 1 113 ? 2.087 -8.302 15.957 1.00 79.06 113 VAL A C 1
ATOM 924 O O . VAL A 1 113 ? 2.008 -8.757 17.095 1.00 79.06 113 VAL A O 1
ATOM 927 N N . GLY A 1 114 ? 1.066 -7.689 15.350 1.00 79.25 114 GLY A N 1
ATOM 928 C CA . GLY A 1 114 ? -0.254 -7.489 15.952 1.00 79.25 114 GLY A CA 1
ATOM 929 C C . GLY A 1 114 ? -1.372 -7.650 14.924 1.00 79.25 114 GLY A C 1
ATOM 930 O O . GLY A 1 114 ? -1.530 -6.773 14.084 1.00 79.25 114 GLY A O 1
ATOM 931 N N . GLY A 1 115 ? -2.115 -8.764 15.003 1.00 85.75 115 GLY A N 1
ATOM 932 C CA . GLY A 1 115 ? -3.298 -9.070 14.181 1.00 85.75 115 GLY A CA 1
ATOM 933 C C . GLY A 1 115 ? -3.035 -9.219 12.682 1.00 85.75 115 GLY A C 1
ATOM 934 O O . GLY A 1 115 ? -2.020 -8.764 12.173 1.00 85.75 115 GLY A O 1
ATOM 935 N N . PHE A 1 116 ? -3.953 -9.866 11.959 1.00 92.00 116 PHE A N 1
ATOM 936 C CA . PHE A 1 116 ? -3.992 -9.862 10.488 1.00 92.00 116 PHE A CA 1
ATOM 937 C C . PHE A 1 116 ? -2.659 -10.215 9.798 1.00 92.00 116 PHE A C 1
ATOM 939 O O . PHE A 1 116 ? -2.297 -9.671 8.756 1.00 92.00 116 PHE A O 1
ATOM 946 N N . VAL A 1 117 ? -1.906 -11.142 10.399 1.00 89.00 117 VAL A N 1
ATOM 947 C CA . VAL A 1 117 ? -0.557 -11.537 9.952 1.00 89.00 117 VAL A CA 1
ATOM 948 C C . VAL A 1 117 ? -0.576 -12.605 8.857 1.00 89.00 117 VAL A C 1
ATOM 950 O O . VAL A 1 117 ? 0.475 -13.048 8.389 1.00 89.00 117 VAL A O 1
ATOM 953 N N . ASP A 1 118 ? -1.765 -13.061 8.474 1.00 91.25 118 ASP A N 1
ATOM 954 C CA . ASP A 1 118 ? -1.983 -14.110 7.497 1.00 91.25 118 ASP A CA 1
ATOM 955 C C . ASP A 1 118 ? -2.960 -13.664 6.413 1.00 91.25 118 ASP A C 1
ATOM 957 O O . ASP A 1 118 ? -3.844 -12.837 6.607 1.00 91.25 118 ASP A O 1
ATOM 961 N N . VAL A 1 119 ? -2.802 -14.280 5.249 1.00 91.06 119 VAL A N 1
ATOM 962 C CA . VAL A 1 119 ? -3.636 -14.020 4.078 1.00 91.06 119 VAL A CA 1
ATOM 963 C C . VAL A 1 119 ? -5.104 -14.355 4.324 1.00 91.06 119 VAL A C 1
ATOM 965 O O . VAL A 1 119 ? -5.965 -13.730 3.719 1.00 91.06 119 VAL A O 1
ATOM 968 N N . TYR A 1 120 ? -5.387 -15.303 5.224 1.00 93.88 120 TYR A N 1
ATOM 969 C CA . TYR A 1 120 ? -6.734 -15.815 5.395 1.00 93.88 120 TYR A CA 1
ATOM 970 C C . TYR A 1 120 ? -7.638 -14.859 6.167 1.00 93.88 120 TYR A C 1
ATOM 972 O O . TYR A 1 120 ? -8.791 -14.675 5.802 1.00 93.88 120 TYR A O 1
ATOM 980 N N . SER A 1 121 ? -7.094 -14.181 7.179 1.00 93.88 121 SER A N 1
ATOM 981 C CA . SER A 1 121 ? -7.810 -13.095 7.854 1.00 93.88 121 SER A CA 1
ATOM 982 C C . SER A 1 121 ? -7.949 -11.848 6.978 1.00 93.88 121 SER A C 1
ATOM 984 O O . SER A 1 121 ? -9.010 -11.228 6.951 1.00 93.88 121 SER A O 1
ATOM 986 N N . VAL A 1 122 ? -6.888 -11.476 6.257 1.00 93.88 122 VAL A N 1
ATOM 987 C CA . VAL A 1 122 ? -6.838 -10.226 5.484 1.00 93.88 122 VAL A CA 1
ATOM 988 C C . VAL A 1 122 ? -7.806 -10.230 4.302 1.00 93.88 122 VAL A C 1
ATOM 990 O O . VAL A 1 122 ? -8.529 -9.250 4.118 1.00 93.88 122 VAL A O 1
ATOM 993 N N . ASP A 1 123 ? -7.844 -11.314 3.521 1.00 93.25 123 ASP A N 1
ATOM 994 C CA . ASP A 1 123 ? -8.644 -11.379 2.290 1.00 93.25 123 ASP A CA 1
ATOM 995 C C . ASP A 1 123 ? -10.148 -11.205 2.587 1.00 93.25 123 ASP A C 1
ATOM 997 O O . ASP A 1 123 ? -10.856 -10.503 1.863 1.00 93.25 123 ASP A O 1
ATOM 1001 N N . GLU A 1 124 ? -10.627 -11.781 3.693 1.00 94.19 124 GLU A N 1
ATOM 1002 C CA . GLU A 1 124 ? -12.009 -11.638 4.159 1.00 94.19 124 GLU A CA 1
ATOM 1003 C C . GLU A 1 124 ? -12.273 -10.257 4.779 1.00 94.19 124 GLU A C 1
ATOM 1005 O O . GLU A 1 124 ? -13.251 -9.587 4.433 1.00 94.19 124 GLU A O 1
ATOM 1010 N N . ALA A 1 125 ? -11.387 -9.789 5.663 1.00 94.75 125 ALA A N 1
ATOM 1011 C CA . ALA A 1 125 ? -11.577 -8.529 6.376 1.00 94.75 125 ALA A CA 1
ATOM 1012 C C . ALA A 1 125 ? -11.579 -7.312 5.437 1.00 94.75 125 ALA A C 1
ATOM 1014 O O . ALA A 1 125 ? -12.349 -6.372 5.649 1.00 94.75 125 ALA A O 1
ATOM 1015 N N . TYR A 1 126 ? -10.815 -7.352 4.342 1.00 94.00 126 TYR A N 1
ATOM 1016 C CA . TYR A 1 126 ? -10.817 -6.327 3.292 1.00 94.00 126 TYR A CA 1
ATOM 1017 C C . TYR A 1 126 ? -12.155 -6.149 2.568 1.00 94.00 126 TYR A C 1
ATOM 1019 O O . TYR A 1 126 ? -12.399 -5.091 1.980 1.00 94.00 126 TYR A O 1
ATOM 1027 N N . LEU A 1 127 ? -13.055 -7.128 2.625 1.00 94.31 127 LEU A N 1
ATOM 1028 C CA . LEU A 1 127 ? -14.422 -6.968 2.121 1.00 94.31 127 LEU A CA 1
ATOM 1029 C C . LEU A 1 127 ? -15.329 -6.269 3.130 1.00 94.31 127 LEU A C 1
ATOM 1031 O O . LEU A 1 127 ? -16.357 -5.705 2.753 1.00 94.31 127 LEU A O 1
ATOM 1035 N N . THR A 1 128 ? -14.920 -6.265 4.395 1.00 96.38 128 THR A N 1
ATOM 1036 C CA . THR A 1 128 ? -15.694 -5.717 5.505 1.00 96.38 128 THR A CA 1
ATOM 1037 C C . THR A 1 128 ? -15.222 -4.359 6.000 1.00 96.38 128 THR A C 1
ATOM 1039 O O . THR A 1 128 ? -15.915 -3.741 6.795 1.00 96.38 128 THR A O 1
ATOM 1042 N N . ALA A 1 129 ? -14.084 -3.856 5.528 1.00 95.31 129 ALA A N 1
ATOM 1043 C CA . ALA A 1 129 ? -13.506 -2.618 6.033 1.00 95.31 129 ALA A CA 1
ATOM 1044 C C . ALA A 1 129 ? -12.970 -1.741 4.902 1.00 95.31 129 ALA A C 1
ATOM 1046 O O . ALA A 1 129 ? -12.371 -2.236 3.946 1.00 95.31 129 ALA A O 1
ATOM 1047 N N . ASP A 1 130 ? -13.184 -0.436 5.006 1.00 95.50 130 ASP A N 1
ATOM 1048 C CA . ASP A 1 130 ? -12.729 0.551 4.037 1.00 95.50 130 ASP A CA 1
ATOM 1049 C C . ASP A 1 130 ? -11.530 1.335 4.578 1.00 95.50 130 ASP A C 1
ATOM 1051 O O . ASP A 1 130 ? -11.571 1.790 5.721 1.00 95.50 130 ASP A O 1
ATOM 1055 N N . PRO A 1 131 ? -10.486 1.552 3.759 1.00 95.25 131 PRO A N 1
ATOM 1056 C CA . PRO A 1 131 ? -9.340 2.356 4.148 1.00 95.25 131 PRO A CA 1
ATOM 1057 C C . PRO A 1 131 ? -9.546 3.856 3.909 1.00 95.25 131 PRO A C 1
ATOM 1059 O O . PRO A 1 131 ? -10.375 4.281 3.101 1.00 95.25 131 PRO A O 1
ATOM 1062 N N . SER A 1 132 ? -8.737 4.676 4.585 1.00 95.31 132 SER A N 1
ATOM 1063 C CA . SER A 1 132 ? -8.654 6.121 4.335 1.00 95.31 132 SER A CA 1
ATOM 1064 C C . SER A 1 132 ? -7.971 6.382 2.992 1.00 95.31 132 SER A C 1
ATOM 1066 O O . SER A 1 132 ? -8.574 6.984 2.095 1.00 95.31 132 SER A O 1
ATOM 1068 N N . THR A 1 133 ? -6.778 5.811 2.825 1.00 94.69 133 THR A N 1
ATOM 1069 C CA . THR A 1 133 ? -5.986 5.802 1.591 1.00 94.69 133 THR A CA 1
ATOM 1070 C C . THR A 1 133 ? -5.814 4.372 1.060 1.00 94.69 133 THR A C 1
ATOM 1072 O O . THR A 1 133 ? -5.768 3.418 1.832 1.00 94.69 133 THR A O 1
ATOM 1075 N N . TRP A 1 134 ? -5.716 4.180 -0.257 1.00 94.44 134 TRP A N 1
ATOM 1076 C CA . TRP A 1 134 ? -5.424 2.862 -0.840 1.00 94.44 134 TRP A CA 1
ATOM 1077 C C . TRP A 1 134 ? -4.295 2.929 -1.862 1.00 94.44 134 TRP A C 1
ATOM 1079 O O . TRP A 1 134 ? -3.937 4.003 -2.328 1.00 94.44 134 TRP A O 1
ATOM 1089 N N . ILE A 1 135 ? -3.716 1.787 -2.217 1.00 93.88 135 ILE A N 1
ATOM 1090 C CA . ILE A 1 135 ? -2.697 1.710 -3.264 1.00 93.88 135 ILE A CA 1
ATOM 1091 C C . ILE A 1 135 ? -3.380 1.624 -4.628 1.00 93.88 135 ILE A C 1
ATOM 1093 O O . ILE A 1 135 ? -4.246 0.775 -4.838 1.00 93.88 135 ILE A O 1
ATOM 1097 N N . HIS A 1 136 ? -2.993 2.486 -5.570 1.00 94.56 136 HIS A N 1
ATOM 1098 C CA . HIS A 1 136 ? -3.540 2.438 -6.921 1.00 94.56 136 HIS A CA 1
ATOM 1099 C C . HIS A 1 136 ? -3.171 1.106 -7.598 1.00 94.56 136 HIS A C 1
ATOM 1101 O O . HIS A 1 136 ? -1.977 0.794 -7.706 1.00 94.56 136 HIS A O 1
ATOM 1107 N N . PRO A 1 137 ? -4.154 0.342 -8.109 1.00 93.31 137 PRO A N 1
ATOM 1108 C CA . PRO A 1 137 ? -3.959 -1.044 -8.537 1.00 93.31 137 PRO A CA 1
ATOM 1109 C C . PRO A 1 137 ? -3.086 -1.205 -9.781 1.00 93.31 137 PRO A C 1
ATOM 1111 O O . PRO A 1 137 ? -2.709 -2.329 -10.105 1.00 93.31 137 PRO A O 1
ATOM 1114 N N . TYR A 1 138 ? -2.770 -0.114 -10.490 1.00 92.25 138 TYR A N 1
ATOM 1115 C CA . TYR A 1 138 ? -1.864 -0.142 -11.641 1.00 92.25 138 TYR A CA 1
ATOM 1116 C C . TYR A 1 138 ? -0.510 0.506 -11.375 1.00 92.25 138 TYR A C 1
ATOM 1118 O O . TYR A 1 138 ? 0.465 0.095 -11.981 1.00 92.25 138 TYR A O 1
ATOM 1126 N N . THR A 1 139 ? -0.412 1.520 -10.514 1.00 91.38 139 THR A N 1
ATOM 1127 C CA . THR A 1 139 ? 0.822 2.328 -10.385 1.00 91.38 139 THR A CA 1
ATOM 1128 C C . THR A 1 139 ? 1.540 2.099 -9.063 1.00 91.38 139 THR A C 1
ATOM 1130 O O . THR A 1 139 ? 2.715 2.434 -8.946 1.00 91.38 139 THR A O 1
ATOM 1133 N N . GLY A 1 140 ? 0.856 1.547 -8.057 1.00 92.44 140 GLY A N 1
ATOM 1134 C CA . GLY A 1 140 ? 1.397 1.424 -6.707 1.00 92.44 140 GLY A CA 1
ATOM 1135 C C . GLY A 1 140 ? 1.411 2.738 -5.912 1.00 92.44 140 GLY A C 1
ATOM 1136 O O . GLY A 1 140 ? 1.835 2.740 -4.761 1.00 92.44 140 GLY A O 1
ATOM 1137 N N . ILE A 1 141 ? 0.956 3.852 -6.496 1.00 94.44 141 ILE A N 1
ATOM 1138 C CA . ILE A 1 141 ? 0.942 5.168 -5.842 1.00 94.44 141 ILE A CA 1
ATOM 1139 C C . ILE A 1 141 ? -0.286 5.268 -4.919 1.00 94.44 141 ILE A C 1
ATOM 1141 O O . ILE A 1 141 ? -1.372 4.853 -5.333 1.00 94.44 141 ILE A O 1
ATOM 1145 N N . PRO A 1 142 ? -0.164 5.809 -3.692 1.00 96.38 142 PRO A N 1
ATOM 1146 C CA . PRO A 1 142 ? -1.315 6.013 -2.815 1.00 96.38 142 PRO A CA 1
ATOM 1147 C C . PRO A 1 142 ? -2.389 6.931 -3.431 1.00 96.38 142 PRO A C 1
ATOM 1149 O O . PRO A 1 142 ? -2.077 7.975 -4.001 1.00 96.38 142 PRO A O 1
ATOM 1152 N N . ILE A 1 143 ? -3.662 6.563 -3.290 1.00 95.75 143 ILE A N 1
ATOM 1153 C CA . ILE A 1 143 ? -4.831 7.268 -3.832 1.00 95.75 143 ILE A CA 1
ATOM 1154 C C . ILE A 1 143 ? -5.956 7.412 -2.804 1.00 95.75 143 ILE A C 1
ATOM 1156 O O . ILE A 1 143 ? -6.109 6.539 -1.939 1.00 95.75 143 ILE A O 1
ATOM 1160 N N . PRO A 1 144 ? -6.774 8.480 -2.904 1.00 96.50 144 PRO A N 1
ATOM 1161 C CA . PRO A 1 144 ? -7.959 8.656 -2.070 1.00 96.50 144 PRO A CA 1
ATOM 1162 C C . PRO A 1 144 ? -8.923 7.492 -2.132 1.00 96.50 144 PRO A C 1
ATOM 1164 O O . PRO A 1 144 ? -9.280 7.035 -3.215 1.00 96.50 144 PRO A O 1
ATOM 1167 N N . PHE A 1 145 ? -9.369 7.050 -0.955 1.00 96.00 145 PHE A N 1
ATOM 1168 C CA . PHE A 1 145 ? -10.440 6.074 -0.825 1.00 96.00 145 PHE A CA 1
ATOM 1169 C C . PHE A 1 145 ? -11.591 6.678 -0.012 1.00 96.00 145 PHE A C 1
ATOM 1171 O O . PHE A 1 145 ? -12.458 7.343 -0.594 1.00 96.00 145 PHE A O 1
ATOM 1178 N N . ARG A 1 146 ? -11.610 6.531 1.321 1.00 96.06 146 ARG A N 1
ATOM 1179 C CA . ARG A 1 146 ? -12.589 7.233 2.171 1.00 96.06 146 ARG A CA 1
ATOM 1180 C C . ARG A 1 146 ? -12.151 8.618 2.610 1.00 96.06 146 ARG A C 1
ATOM 1182 O O . ARG A 1 146 ? -13.019 9.444 2.862 1.00 96.06 146 ARG A O 1
ATOM 1189 N N . SER A 1 147 ? -10.856 8.894 2.674 1.00 96.31 147 SER A N 1
ATOM 1190 C CA . SER A 1 147 ? -10.381 10.251 2.919 1.00 96.31 147 SER A CA 1
ATOM 1191 C C . SER A 1 147 ? -9.846 10.868 1.637 1.00 96.31 147 SER A C 1
ATOM 1193 O O . SER A 1 147 ? -9.290 10.165 0.799 1.00 96.31 147 SER A O 1
ATOM 1195 N N . SER A 1 148 ? -10.019 12.178 1.476 1.00 97.25 148 SER A N 1
ATOM 1196 C CA . SER A 1 148 ? -9.218 12.982 0.547 1.00 97.25 148 SER A CA 1
ATOM 1197 C C . SER A 1 148 ? -8.243 13.847 1.335 1.00 97.25 148 SER A C 1
ATOM 1199 O O . SER A 1 148 ? -8.498 14.155 2.496 1.00 97.25 148 SER A O 1
ATOM 1201 N N . TRP A 1 149 ? -7.143 14.263 0.714 1.00 97.94 149 TRP A N 1
ATOM 1202 C CA . TRP A 1 149 ? -6.092 15.008 1.402 1.00 97.94 149 TRP A CA 1
ATOM 1203 C C . TRP A 1 149 ? -5.485 16.110 0.552 1.00 97.94 149 TRP A C 1
ATOM 1205 O O . TRP A 1 149 ? -5.408 16.022 -0.673 1.00 97.94 149 TRP A O 1
ATOM 1215 N N . GLU A 1 150 ? -4.970 17.115 1.250 1.00 98.38 150 GLU A N 1
ATOM 1216 C CA . GLU A 1 150 ? -4.111 18.158 0.708 1.00 98.38 150 GLU A CA 1
ATOM 1217 C C . GLU A 1 150 ? -2.764 18.136 1.437 1.00 98.38 150 GLU A C 1
ATOM 1219 O O . GLU A 1 150 ? -2.716 18.115 2.668 1.00 98.38 150 GLU A O 1
ATOM 1224 N N . VAL A 1 151 ? -1.664 18.149 0.681 1.00 98.62 151 VAL A N 1
ATOM 1225 C CA . VAL A 1 151 ? -0.304 18.131 1.233 1.00 98.62 151 VAL A CA 1
ATOM 1226 C C . VAL A 1 151 ? 0.348 19.490 1.055 1.00 98.62 151 VAL A C 1
ATOM 1228 O O . VAL A 1 151 ? 0.441 20.008 -0.058 1.00 98.62 151 VAL A O 1
ATOM 1231 N N . ARG A 1 152 ? 0.898 20.022 2.147 1.00 98.31 152 ARG A N 1
ATOM 1232 C CA . ARG A 1 152 ? 1.808 21.165 2.124 1.00 98.31 152 ARG A CA 1
ATOM 1233 C C . ARG A 1 152 ? 3.130 20.767 2.761 1.00 98.31 152 ARG A C 1
ATOM 1235 O O . ARG A 1 152 ? 3.178 20.423 3.938 1.00 98.31 152 ARG A O 1
ATOM 1242 N N . THR A 1 153 ? 4.210 20.858 1.996 1.00 97.69 153 THR A N 1
ATOM 1243 C CA . THR A 1 153 ? 5.559 20.490 2.438 1.00 97.69 153 THR A CA 1
ATOM 1244 C C . THR A 1 153 ? 6.537 21.646 2.252 1.00 97.69 153 THR A C 1
ATOM 1246 O O . THR A 1 153 ? 6.417 22.423 1.305 1.00 97.69 153 THR A O 1
ATOM 1249 N N . ALA A 1 154 ? 7.495 21.774 3.169 1.00 97.38 154 ALA A N 1
ATOM 1250 C CA . ALA A 1 154 ? 8.625 22.695 3.054 1.00 97.38 154 ALA A CA 1
ATOM 1251 C C . ALA A 1 154 ? 9.852 22.035 2.389 1.00 97.38 154 ALA A C 1
ATOM 1253 O O . ALA A 1 154 ? 10.934 22.625 2.355 1.00 97.38 154 ALA A O 1
ATOM 1254 N N . GLY A 1 155 ? 9.684 20.823 1.850 1.00 95.31 155 GLY A N 1
ATOM 1255 C CA . GLY A 1 155 ? 10.758 20.058 1.235 1.00 95.31 155 GLY A CA 1
ATOM 1256 C C . GLY A 1 155 ? 11.715 19.444 2.266 1.00 95.31 155 GLY A C 1
ATOM 1257 O O . GLY A 1 155 ? 11.427 19.426 3.464 1.00 95.31 155 GLY A O 1
ATOM 1258 N N . PRO A 1 156 ? 12.875 18.942 1.820 1.00 95.00 156 PRO A N 1
ATOM 1259 C CA . PRO A 1 156 ? 13.806 18.200 2.673 1.00 95.00 156 PRO A CA 1
ATOM 1260 C C . PRO A 1 156 ? 14.534 19.065 3.712 1.00 95.00 156 PRO A C 1
ATOM 1262 O O . PRO A 1 156 ? 14.953 18.549 4.746 1.00 95.00 156 PRO A O 1
ATOM 1265 N N . THR A 1 157 ? 14.708 20.363 3.438 1.00 94.31 157 THR A N 1
ATOM 1266 C CA . THR A 1 157 ? 15.519 21.287 4.257 1.00 94.31 157 THR A CA 1
ATOM 1267 C C . THR A 1 157 ? 14.710 22.383 4.943 1.00 94.31 157 THR A C 1
ATOM 1269 O O . THR A 1 157 ? 15.243 23.091 5.795 1.00 94.31 157 THR A O 1
ATOM 1272 N N . GLY A 1 158 ? 13.461 22.594 4.526 1.00 95.62 158 GLY A N 1
ATOM 1273 C CA . GLY A 1 158 ? 12.589 23.609 5.102 1.00 95.62 158 GLY A CA 1
ATOM 1274 C C . GLY A 1 158 ? 11.834 23.100 6.327 1.00 95.62 158 GLY A C 1
ATOM 1275 O O . GLY A 1 158 ? 11.875 21.920 6.670 1.00 95.62 158 GLY A O 1
ATOM 1276 N N . SER A 1 159 ? 11.112 24.005 6.983 1.00 97.06 159 SER A N 1
ATOM 1277 C CA . SER A 1 159 ? 10.262 23.666 8.119 1.00 97.06 159 SER A CA 1
ATOM 1278 C C . SER A 1 159 ? 8.957 24.459 8.122 1.00 97.06 159 SER A C 1
ATOM 1280 O O . SER A 1 159 ? 8.845 25.552 7.566 1.00 97.06 159 SER A O 1
ATOM 1282 N N . ILE A 1 160 ? 7.949 23.870 8.753 1.00 98.19 160 ILE A N 1
ATOM 1283 C CA . ILE A 1 160 ? 6.617 24.413 8.989 1.00 98.19 160 ILE A CA 1
ATOM 1284 C C . ILE A 1 160 ? 6.428 24.476 10.503 1.00 98.19 160 ILE A C 1
ATOM 1286 O O . ILE A 1 160 ? 6.618 23.473 11.193 1.00 98.19 160 ILE A O 1
ATOM 1290 N N . SER A 1 161 ? 6.034 25.635 11.024 1.00 98.12 161 SER A N 1
ATOM 1291 C CA . SER A 1 161 ? 5.682 25.768 12.440 1.00 98.12 161 SER A CA 1
ATOM 1292 C C . SER A 1 161 ? 4.404 24.994 12.755 1.00 98.12 161 SER A C 1
ATOM 1294 O O . SER A 1 161 ? 3.400 25.145 12.055 1.00 98.12 161 SER A O 1
ATOM 1296 N N . VAL A 1 162 ? 4.436 24.203 13.826 1.00 98.50 162 VAL A N 1
ATOM 1297 C CA . VAL A 1 162 ? 3.260 23.517 14.366 1.00 98.50 162 VAL A CA 1
ATOM 1298 C C . VAL A 1 162 ? 2.429 24.529 15.176 1.00 98.50 162 VAL A C 1
ATOM 1300 O O . VAL A 1 162 ? 2.974 25.149 16.100 1.00 98.50 162 VAL A O 1
ATOM 1303 N N . PRO A 1 163 ? 1.141 24.744 14.838 1.00 97.50 163 PRO A N 1
ATOM 1304 C CA . PRO A 1 163 ? 0.274 25.696 15.529 1.00 97.50 163 PRO A CA 1
ATOM 1305 C C . PRO A 1 163 ? 0.080 25.395 17.018 1.00 97.50 163 PRO A C 1
ATOM 1307 O O . PRO A 1 163 ? 0.206 24.258 17.464 1.00 97.50 163 PRO A O 1
ATOM 1310 N N . ALA A 1 164 ? -0.267 26.426 17.794 1.00 96.00 164 ALA A N 1
ATOM 1311 C CA . ALA A 1 164 ? -0.493 26.305 19.239 1.00 96.00 164 ALA A CA 1
ATOM 1312 C C . ALA A 1 164 ? -1.689 25.404 19.604 1.00 96.00 164 ALA A C 1
ATOM 1314 O O . ALA A 1 164 ? -1.696 24.791 20.672 1.00 96.00 164 ALA A O 1
ATOM 1315 N N . ASP A 1 165 ? -2.668 25.323 18.704 1.00 96.19 165 ASP A N 1
ATOM 1316 C CA . ASP A 1 165 ? -3.874 24.498 18.775 1.00 96.19 165 ASP A CA 1
ATOM 1317 C C . ASP A 1 165 ? -3.700 23.117 18.113 1.00 96.19 165 ASP A C 1
ATOM 1319 O O . ASP A 1 165 ? -4.679 22.422 17.855 1.00 96.19 165 ASP A O 1
ATOM 1323 N N . ALA A 1 166 ? -2.460 22.699 17.842 1.00 98.25 166 ALA A N 1
ATOM 1324 C CA . ALA A 1 166 ? -2.142 21.305 17.561 1.00 98.25 166 ALA A CA 1
ATOM 1325 C C . ALA A 1 166 ? -1.770 20.574 18.858 1.00 98.25 166 ALA A C 1
ATOM 1327 O O . ALA A 1 166 ? -1.168 21.154 19.767 1.00 98.25 166 ALA A O 1
ATOM 1328 N N . TYR A 1 167 ? -2.076 19.282 18.922 1.00 98.44 167 TYR A N 1
ATOM 1329 C CA . TYR A 1 167 ? -1.904 18.439 20.101 1.00 98.44 167 TYR A CA 1
ATOM 1330 C C . TYR A 1 167 ? -1.211 17.120 19.758 1.00 98.44 167 TYR A C 1
ATOM 1332 O O . TYR A 1 167 ? -1.121 16.719 18.600 1.00 98.44 167 TYR A O 1
ATOM 1340 N N . ILE A 1 168 ? -0.697 16.447 20.778 1.00 97.94 168 ILE A N 1
ATOM 1341 C CA . ILE A 1 168 ? -0.172 15.084 20.703 1.00 97.94 168 ILE A CA 1
ATOM 1342 C C . ILE A 1 168 ? -0.561 14.343 21.982 1.00 97.94 168 ILE A C 1
ATOM 1344 O O . ILE A 1 168 ? -0.727 14.973 23.029 1.00 97.94 168 ILE A O 1
ATOM 1348 N N . TRP A 1 169 ? -0.733 13.028 21.901 1.00 98.25 169 TRP A N 1
ATOM 1349 C CA . TRP A 1 169 ? -1.041 12.215 23.070 1.00 98.25 169 TRP A CA 1
ATOM 1350 C C . TRP A 1 169 ? 0.200 12.036 23.954 1.00 98.25 169 TRP A C 1
ATOM 1352 O O . TRP A 1 169 ? 1.271 11.667 23.471 1.00 98.25 169 TRP A O 1
ATOM 1362 N N . ASP A 1 170 ? 0.059 12.316 25.247 1.00 97.88 170 ASP A N 1
ATOM 1363 C CA . ASP A 1 170 ? 1.061 12.066 26.280 1.00 97.88 170 ASP A CA 1
ATOM 1364 C C . ASP A 1 170 ? 0.709 10.768 27.010 1.00 97.88 170 ASP A C 1
ATOM 1366 O O . ASP A 1 170 ? -0.039 10.784 27.989 1.00 97.88 170 ASP A O 1
ATOM 1370 N N . ALA A 1 171 ? 1.263 9.655 26.518 1.00 97.56 171 ALA A N 1
ATOM 1371 C CA . ALA A 1 171 ? 0.975 8.307 27.013 1.00 97.56 171 ALA A CA 1
ATOM 1372 C C . ALA A 1 171 ? 1.292 8.115 28.503 1.00 97.56 171 ALA A C 1
ATOM 1374 O O . ALA A 1 171 ? 0.670 7.321 29.188 1.00 97.56 171 ALA A O 1
ATOM 1375 N N . LYS A 1 172 ? 2.237 8.886 29.049 1.00 95.19 172 LYS A N 1
ATOM 1376 C CA . LYS A 1 172 ? 2.592 8.792 30.468 1.00 95.19 172 LYS A CA 1
ATOM 1377 C C . LYS A 1 172 ? 1.513 9.367 31.390 1.00 95.19 172 LYS A C 1
ATOM 1379 O O . LYS A 1 172 ? 1.465 9.030 32.571 1.00 95.19 172 LYS A O 1
ATOM 1384 N N . ASN A 1 173 ? 0.737 10.327 30.893 1.00 96.31 173 ASN A N 1
ATOM 1385 C CA . ASN A 1 173 ? -0.236 11.077 31.684 1.00 96.31 173 ASN A CA 1
ATOM 1386 C C . ASN A 1 173 ? -1.673 10.901 31.166 1.00 96.31 173 ASN A C 1
ATOM 1388 O O . ASN A 1 173 ? -2.537 11.676 31.581 1.00 96.31 173 ASN A O 1
ATOM 1392 N N . ASP A 1 174 ? -1.903 9.951 30.250 1.00 96.56 174 ASP A N 1
ATOM 1393 C CA . ASP A 1 174 ? -3.195 9.636 29.631 1.00 96.56 174 ASP A CA 1
ATOM 1394 C C . ASP A 1 174 ? -3.970 10.884 29.158 1.00 96.56 174 ASP A C 1
ATOM 1396 O O . ASP A 1 174 ? -5.142 11.077 29.496 1.00 96.56 174 ASP A O 1
ATOM 1400 N N . ARG A 1 175 ? -3.320 11.802 28.426 1.00 97.62 175 ARG A N 1
ATOM 1401 C CA . ARG A 1 175 ? -3.984 13.039 27.967 1.00 97.62 175 ARG A CA 1
ATOM 1402 C C . ARG A 1 175 ? -3.387 13.651 26.708 1.00 97.62 175 ARG A C 1
ATOM 1404 O O . ARG A 1 175 ? -2.189 13.567 26.454 1.00 97.62 175 ARG A O 1
ATOM 1411 N N . TRP A 1 176 ? -4.204 14.412 25.986 1.00 98.19 176 TRP A N 1
ATOM 1412 C CA . TRP A 1 176 ? -3.741 15.281 24.905 1.00 98.19 176 TRP A CA 1
ATOM 1413 C C . TRP A 1 176 ? -3.034 16.530 25.453 1.00 98.19 176 TRP A C 1
ATOM 1415 O O . TRP A 1 176 ? -3.596 17.287 26.249 1.00 98.19 176 TRP A O 1
ATOM 1425 N N . VAL A 1 177 ? -1.808 16.790 24.996 1.00 97.25 177 VAL A N 1
ATOM 1426 C CA . VAL A 1 177 ? -1.011 17.977 25.357 1.00 97.25 177 VAL A CA 1
ATOM 1427 C C . VAL A 1 177 ? -0.685 18.810 24.123 1.00 97.25 177 VAL A C 1
ATOM 1429 O O . VAL A 1 177 ? -0.622 18.285 23.013 1.00 97.25 177 VAL A O 1
ATOM 1432 N N . SER A 1 178 ? -0.486 20.121 24.293 1.00 96.94 178 SER A N 1
ATOM 1433 C CA . SER A 1 178 ? -0.152 20.998 23.163 1.00 96.94 178 SER A CA 1
ATOM 1434 C C . SER A 1 178 ? 1.164 20.567 22.511 1.00 96.94 178 SER A C 1
ATOM 1436 O O . SER A 1 178 ? 2.171 20.321 23.177 1.00 96.94 178 SER A O 1
ATOM 1438 N N . ALA A 1 179 ? 1.144 20.509 21.187 1.00 97.25 179 ALA A N 1
ATOM 1439 C CA . ALA A 1 179 ? 2.292 20.293 20.324 1.00 97.25 179 ALA A CA 1
ATOM 1440 C C . ALA A 1 179 ? 2.853 21.608 19.746 1.00 97.25 179 ALA A C 1
ATOM 1442 O O . ALA A 1 179 ? 3.804 21.588 18.958 1.00 97.25 179 ALA A O 1
ATOM 1443 N N . GLY A 1 180 ? 2.271 22.746 20.134 1.00 95.25 180 GLY A N 1
ATOM 1444 C CA . GLY A 1 180 ? 2.652 24.066 19.655 1.00 95.25 180 GLY A CA 1
ATOM 1445 C C . GLY A 1 180 ? 4.125 24.394 19.880 1.00 95.25 180 GLY A C 1
ATOM 1446 O O . GLY A 1 180 ? 4.729 24.013 20.882 1.00 95.25 180 GLY A O 1
ATOM 1447 N N . GLY A 1 181 ? 4.712 25.125 18.932 1.00 91.88 181 GLY A N 1
ATOM 1448 C CA . GLY A 1 181 ? 6.115 25.550 18.994 1.00 91.88 181 GLY A CA 1
ATOM 1449 C C . GLY A 1 181 ? 7.120 24.516 18.478 1.00 91.88 181 GLY A C 1
ATOM 1450 O O . GLY A 1 181 ? 8.292 24.851 18.312 1.00 91.88 181 GLY A O 1
ATOM 1451 N N . LYS A 1 182 ? 6.677 23.293 18.161 1.00 96.31 182 LYS A N 1
ATOM 1452 C CA . LYS A 1 182 ? 7.459 22.330 17.373 1.00 96.31 182 LYS A CA 1
ATOM 1453 C C . LYS A 1 182 ? 7.520 22.753 15.899 1.00 96.31 182 LYS A C 1
ATOM 1455 O O . LYS A 1 182 ? 6.779 23.627 15.442 1.00 96.31 182 LYS A O 1
ATOM 1460 N N . THR A 1 183 ? 8.375 22.084 15.135 1.00 97.50 183 THR A N 1
ATOM 1461 C CA . THR A 1 183 ? 8.445 22.207 13.674 1.00 97.50 183 THR A CA 1
ATOM 1462 C C . THR A 1 183 ? 8.239 20.856 13.001 1.00 97.50 183 THR A C 1
ATOM 1464 O O . THR A 1 183 ? 8.591 19.824 13.567 1.00 97.50 183 THR A O 1
ATOM 1467 N N . ALA A 1 184 ? 7.707 20.875 11.783 1.00 97.81 184 ALA A N 1
ATOM 1468 C CA . ALA A 1 184 ? 7.481 19.713 10.925 1.00 97.81 184 ALA A CA 1
ATOM 1469 C C . ALA A 1 184 ? 7.990 19.993 9.502 1.00 97.81 184 ALA A C 1
ATOM 1471 O O . ALA A 1 184 ? 8.145 21.155 9.126 1.00 97.81 184 ALA A O 1
ATOM 1472 N N . LYS A 1 185 ? 8.221 18.958 8.690 1.00 97.94 185 LYS A N 1
ATOM 1473 C CA . LYS A 1 185 ? 8.570 19.120 7.264 1.00 97.94 185 LYS A CA 1
ATOM 1474 C C . LYS A 1 185 ? 7.328 19.253 6.394 1.00 97.94 185 LYS A C 1
ATOM 1476 O O . LYS A 1 185 ? 7.318 20.034 5.442 1.00 97.94 185 LYS A O 1
ATOM 1481 N N . SER A 1 186 ? 6.274 18.521 6.745 1.00 98.56 186 SER A N 1
ATOM 1482 C CA . SER A 1 186 ? 5.029 18.472 5.987 1.00 98.56 186 SER A CA 1
ATOM 1483 C C . SER A 1 186 ? 3.815 18.546 6.908 1.00 98.56 186 SER A C 1
ATOM 1485 O O . SER A 1 186 ? 3.870 18.153 8.072 1.00 98.56 186 SER A O 1
ATOM 1487 N N . VAL A 1 187 ? 2.708 19.052 6.373 1.00 98.69 187 VAL A N 1
ATOM 1488 C CA . VAL A 1 187 ? 1.373 18.918 6.954 1.00 98.69 187 VAL A CA 1
ATOM 1489 C C . VAL A 1 187 ? 0.441 18.327 5.908 1.00 98.69 187 VAL A C 1
ATOM 1491 O O . VAL A 1 187 ? 0.494 18.708 4.734 1.00 98.69 187 VAL A O 1
ATOM 1494 N N . VAL A 1 188 ? -0.402 17.400 6.344 1.00 98.75 188 VAL A N 1
ATOM 1495 C CA . VAL A 1 188 ? -1.443 16.790 5.521 1.00 98.75 188 VAL A CA 1
ATOM 1496 C C . VAL A 1 188 ? -2.788 17.133 6.130 1.00 98.75 188 VAL A C 1
ATOM 1498 O O . VAL A 1 188 ? -3.006 16.874 7.309 1.00 98.75 188 VAL A O 1
ATOM 1501 N N . THR A 1 189 ? -3.668 17.747 5.344 1.00 98.75 189 THR A N 1
ATOM 1502 C CA . THR A 1 189 ? -5.045 18.046 5.752 1.00 98.75 189 THR A CA 1
ATOM 1503 C C . THR A 1 189 ? -5.954 16.967 5.194 1.00 98.75 189 THR A C 1
ATOM 1505 O O . THR A 1 189 ? -6.165 16.930 3.985 1.00 98.75 189 THR A O 1
ATOM 1508 N N . PHE A 1 190 ? -6.483 16.106 6.056 1.00 98.69 190 PHE A N 1
ATOM 1509 C CA . PHE A 1 190 ? -7.425 15.050 5.701 1.00 98.69 190 PHE A CA 1
ATOM 1510 C C . PHE A 1 190 ? -8.870 15.525 5.837 1.00 98.69 190 PHE A C 1
ATOM 1512 O O . PHE A 1 190 ? -9.257 16.137 6.835 1.00 98.69 190 PHE A O 1
ATOM 1519 N N . ASP A 1 191 ? -9.680 15.190 4.841 1.00 98.38 191 ASP A N 1
ATOM 1520 C CA . ASP A 1 191 ? -11.135 15.252 4.891 1.00 98.38 191 ASP A CA 1
ATOM 1521 C C . ASP A 1 191 ? -11.669 13.836 5.127 1.00 98.38 191 ASP A C 1
ATOM 1523 O O . ASP A 1 191 ? -11.525 12.955 4.277 1.00 98.38 191 ASP A O 1
ATOM 1527 N N . TYR A 1 192 ? -12.256 13.615 6.304 1.00 97.88 192 TYR A N 1
ATOM 1528 C CA . TYR A 1 192 ? -12.853 12.340 6.707 1.00 97.88 192 TYR A CA 1
ATOM 1529 C C . TYR A 1 192 ? -14.380 12.315 6.535 1.00 97.88 192 TYR A C 1
ATOM 1531 O O . TYR A 1 192 ? -15.037 11.421 7.063 1.00 97.88 192 TYR A O 1
ATOM 1539 N N . SER A 1 193 ? -14.980 13.252 5.796 1.00 97.50 193 SER A N 1
ATOM 1540 C CA . SER A 1 193 ? -16.440 13.369 5.632 1.00 97.50 193 SER A CA 1
ATOM 1541 C C . SER A 1 193 ? -17.131 12.066 5.218 1.00 97.50 193 SER A C 1
ATOM 1543 O O . SER A 1 193 ? -18.185 11.748 5.764 1.00 97.50 193 SER A O 1
ATOM 1545 N N . ARG A 1 194 ? -16.526 11.251 4.338 1.00 97.06 194 ARG A N 1
ATOM 1546 C CA . ARG A 1 194 ? -17.091 9.942 3.944 1.00 97.06 194 ARG A CA 1
ATOM 1547 C C . ARG A 1 194 ? -17.115 8.916 5.079 1.00 97.06 194 ARG A C 1
ATOM 1549 O O . ARG A 1 194 ? -17.944 8.012 5.040 1.00 97.06 194 ARG A O 1
ATOM 1556 N N . TYR A 1 195 ? -16.227 9.032 6.068 1.00 97.31 195 TYR A N 1
ATOM 1557 C CA . TYR A 1 195 ? -16.355 8.280 7.316 1.00 97.31 195 TYR A CA 1
ATOM 1558 C C . TYR A 1 195 ? -17.448 8.880 8.183 1.00 97.31 195 TYR A C 1
ATOM 1560 O O . TYR A 1 195 ? -18.370 8.166 8.542 1.00 97.31 195 TYR A O 1
ATOM 1568 N N . LEU A 1 196 ? -17.377 10.185 8.456 1.00 97.44 196 LEU A N 1
ATOM 1569 C CA . LEU A 1 196 ? -18.250 10.861 9.421 1.00 97.44 196 LEU A CA 1
ATOM 1570 C C . LEU A 1 196 ? -19.734 10.854 9.023 1.00 97.44 196 LEU A C 1
ATOM 1572 O O . LEU A 1 196 ? -20.601 10.988 9.881 1.00 97.44 196 LEU A O 1
ATOM 1576 N N . GLN A 1 197 ? -20.050 10.702 7.735 1.00 96.62 197 GLN A N 1
ATOM 1577 C CA . GLN A 1 197 ? -21.427 10.523 7.266 1.00 96.62 197 GLN A CA 1
ATOM 1578 C C . GLN A 1 197 ? -21.925 9.070 7.363 1.00 96.62 197 GLN A C 1
ATOM 1580 O O . GLN A 1 197 ? -23.117 8.844 7.212 1.00 96.62 197 GLN A O 1
ATOM 1585 N N . SER A 1 198 ? -21.028 8.095 7.533 1.00 97.38 198 SER A N 1
ATOM 1586 C CA . SER A 1 198 ? -21.308 6.657 7.454 1.00 97.38 198 SER A CA 1
ATOM 1587 C C . SER A 1 198 ? -21.514 6.049 8.842 1.00 97.38 198 SER A C 1
ATOM 1589 O O . SER A 1 198 ? -21.127 6.612 9.866 1.00 97.38 198 SER A O 1
ATOM 1591 N N . MET A 1 199 ? -22.076 4.842 8.856 1.00 98.06 199 MET A N 1
ATOM 1592 C CA . MET A 1 199 ? -22.227 4.020 10.053 1.00 98.06 199 MET A CA 1
ATOM 1593 C C . MET A 1 199 ? -21.126 2.958 10.148 1.00 98.06 199 MET A C 1
ATOM 1595 O O . MET A 1 199 ? -20.633 2.462 9.127 1.00 98.06 199 MET A O 1
ATOM 1599 N N . TRP A 1 200 ? -20.775 2.591 11.375 1.00 98.56 200 TRP A N 1
ATOM 1600 C CA . TRP A 1 200 ? -20.220 1.283 11.703 1.00 98.56 200 TRP A CA 1
ATOM 1601 C C . TRP A 1 200 ? -21.295 0.201 11.506 1.00 98.56 200 TRP A C 1
ATOM 1603 O O . TRP A 1 200 ? -22.490 0.483 11.581 1.00 98.56 200 TRP A O 1
ATOM 1613 N N . HIS A 1 201 ? -20.900 -1.059 11.300 1.00 98.56 201 HIS A N 1
ATOM 1614 C CA . HIS A 1 201 ? -21.847 -2.143 10.978 1.00 98.56 201 HIS A CA 1
ATOM 1615 C C . HIS A 1 201 ? -22.923 -2.399 12.039 1.00 98.56 201 HIS A C 1
ATOM 1617 O O . HIS A 1 201 ? -24.035 -2.772 11.686 1.00 98.56 201 HIS A O 1
ATOM 1623 N N . HIS A 1 202 ? -22.619 -2.132 13.308 1.00 98.31 202 HIS A N 1
ATOM 1624 C CA . HIS A 1 202 ? -23.562 -2.204 14.430 1.00 98.31 202 HIS A CA 1
ATOM 1625 C C . HIS A 1 202 ? -24.506 -0.988 14.565 1.00 98.31 202 HIS A C 1
ATOM 1627 O O . HIS A 1 202 ? -25.224 -0.875 15.552 1.00 98.31 202 HIS A O 1
ATOM 1633 N N . GLY A 1 203 ? -24.519 -0.072 13.590 1.00 97.62 203 GLY A N 1
ATOM 1634 C CA . GLY A 1 203 ? -25.503 1.014 13.502 1.00 97.62 203 GLY A CA 1
ATOM 1635 C C . GLY A 1 203 ? -25.104 2.340 14.154 1.00 97.62 203 GLY A C 1
ATOM 1636 O O . GLY A 1 203 ? -25.850 3.308 14.034 1.00 97.62 203 GLY A O 1
ATOM 1637 N N . ILE A 1 204 ? -23.934 2.425 14.790 1.00 98.25 204 ILE A N 1
ATOM 1638 C CA . ILE A 1 204 ? -23.417 3.682 15.348 1.00 98.25 204 ILE A CA 1
ATOM 1639 C C . ILE A 1 204 ? -22.745 4.528 14.266 1.00 98.25 204 ILE A C 1
ATOM 1641 O O . ILE A 1 204 ? -21.947 4.024 13.472 1.00 98.25 204 ILE A O 1
ATOM 1645 N N . GLN A 1 205 ? -23.018 5.834 14.267 1.00 98.00 205 GLN A N 1
ATOM 1646 C CA . GLN A 1 205 ? -22.356 6.784 13.376 1.00 98.00 205 GLN A CA 1
ATOM 1647 C C . GLN A 1 205 ? -20.867 6.910 13.712 1.00 98.00 205 GLN A C 1
ATOM 1649 O O . GLN A 1 205 ? -20.482 7.110 14.864 1.00 98.00 205 GLN A O 1
ATOM 1654 N N . ILE A 1 206 ? -20.024 6.828 12.684 1.00 98.31 206 ILE A N 1
ATOM 1655 C CA . ILE A 1 206 ? -18.578 6.999 12.829 1.00 98.31 206 ILE A CA 1
ATOM 1656 C C . ILE A 1 206 ? -18.284 8.462 13.180 1.00 98.31 206 ILE A C 1
ATOM 1658 O O . ILE A 1 206 ? -18.802 9.375 12.533 1.00 98.31 206 ILE A O 1
ATOM 1662 N N . SER A 1 207 ? -17.422 8.707 14.167 1.00 97.56 207 SER A N 1
ATOM 1663 C CA . SER A 1 207 ? -17.056 10.066 14.580 1.00 97.56 207 SER A CA 1
ATOM 1664 C C . SER A 1 207 ? -15.542 10.252 14.712 1.00 97.56 207 SER A C 1
ATOM 1666 O O . SER A 1 207 ? -14.762 9.301 14.688 1.00 97.56 207 SER A O 1
ATOM 1668 N N . LEU A 1 208 ? -15.096 11.503 14.874 1.00 97.62 208 LEU A N 1
ATOM 1669 C CA . LEU A 1 208 ? -13.687 11.789 15.172 1.00 97.62 208 LEU A CA 1
ATOM 1670 C C . LEU A 1 208 ? -13.252 11.258 16.552 1.00 97.62 208 LEU A C 1
ATOM 1672 O O . LEU A 1 208 ? -12.051 11.151 16.791 1.00 97.62 208 LEU A O 1
ATOM 1676 N N . ALA A 1 209 ? -14.186 10.882 17.434 1.00 97.81 209 ALA A N 1
ATOM 1677 C CA . ALA A 1 209 ? -13.857 10.189 18.678 1.00 97.81 209 ALA A CA 1
ATOM 1678 C C . ALA A 1 209 ? -13.209 8.822 18.410 1.00 97.81 209 ALA A C 1
ATOM 1680 O O . ALA A 1 209 ? -12.245 8.471 19.088 1.00 97.81 209 ALA A O 1
ATOM 1681 N N . ASP A 1 210 ? -13.676 8.100 17.381 1.00 98.19 210 ASP A N 1
ATOM 1682 C CA . ASP A 1 210 ? -13.091 6.820 16.968 1.00 98.19 210 ASP A CA 1
ATOM 1683 C C . ASP A 1 210 ? -11.621 7.003 16.538 1.00 98.19 210 ASP A C 1
ATOM 1685 O O . ASP A 1 210 ? -10.742 6.246 16.956 1.00 98.19 210 ASP A O 1
ATOM 1689 N N . LEU A 1 211 ? -11.333 8.065 15.771 1.00 97.12 211 LEU A N 1
ATOM 1690 C CA . LEU A 1 211 ? -9.971 8.417 15.358 1.00 97.12 211 LEU A CA 1
ATOM 1691 C C . LEU A 1 211 ? -9.085 8.789 16.553 1.00 97.12 211 LEU A C 1
ATOM 1693 O O . LEU A 1 211 ? -7.972 8.279 16.663 1.00 97.12 211 LEU A O 1
ATOM 1697 N N . LEU A 1 212 ? -9.553 9.676 17.441 1.00 97.38 212 LEU A N 1
ATOM 1698 C CA . LEU A 1 212 ? -8.759 10.112 18.595 1.00 97.38 212 LEU A CA 1
ATOM 1699 C C . LEU A 1 212 ? -8.433 8.945 19.524 1.00 97.38 212 LEU A C 1
ATOM 1701 O O . LEU A 1 212 ? -7.279 8.800 19.926 1.00 97.38 212 LEU A O 1
ATOM 1705 N N . TYR A 1 213 ? -9.413 8.089 19.816 1.00 98.06 213 TYR A N 1
ATOM 1706 C CA . TYR A 1 213 ? -9.191 6.916 20.653 1.00 98.06 213 TYR A CA 1
ATOM 1707 C C . TYR A 1 213 ? -8.171 5.965 20.024 1.00 98.06 213 TYR A C 1
ATOM 1709 O O . TYR A 1 213 ? -7.239 5.512 20.692 1.00 98.06 213 TYR A O 1
ATOM 1717 N N . HIS A 1 214 ? -8.290 5.707 18.718 1.00 95.94 214 HIS A N 1
ATOM 1718 C CA . HIS A 1 214 ? -7.332 4.869 18.006 1.00 95.94 214 HIS A CA 1
ATOM 1719 C C . HIS A 1 214 ? -5.911 5.451 18.042 1.00 95.94 214 HIS A C 1
ATOM 1721 O O . HIS A 1 214 ? -4.949 4.741 18.328 1.00 95.94 214 HIS A O 1
ATOM 1727 N N . VAL A 1 215 ? -5.755 6.753 17.795 1.00 96.94 215 VAL A N 1
ATOM 1728 C CA . VAL A 1 215 ? -4.438 7.400 17.849 1.00 96.94 215 VAL A CA 1
ATOM 1729 C C . VAL A 1 215 ? -3.865 7.341 19.264 1.00 96.94 215 VAL A C 1
ATOM 1731 O O . VAL A 1 215 ? -2.723 6.918 19.430 1.00 96.94 215 VAL A O 1
ATOM 1734 N N . ALA A 1 216 ? -4.643 7.706 20.284 1.00 97.94 216 ALA A N 1
ATOM 1735 C CA . ALA A 1 216 ? -4.205 7.666 21.676 1.00 97.94 216 ALA A CA 1
ATOM 1736 C C . ALA A 1 216 ? -3.749 6.256 22.083 1.00 97.94 216 ALA A C 1
ATOM 1738 O O . ALA A 1 216 ? -2.622 6.093 22.539 1.00 97.94 216 ALA A O 1
ATOM 1739 N N . THR A 1 217 ? -4.550 5.220 21.810 1.00 96.50 217 THR A N 1
ATOM 1740 C CA . THR A 1 217 ? -4.189 3.822 22.121 1.00 96.50 217 THR A CA 1
ATOM 1741 C C . THR A 1 217 ? -2.922 3.354 21.402 1.00 96.50 217 THR A C 1
ATOM 1743 O O . THR A 1 217 ? -2.118 2.628 21.980 1.00 96.50 217 THR A O 1
ATOM 1746 N N . ARG A 1 218 ? -2.651 3.812 20.175 1.00 95.94 218 ARG A N 1
ATOM 1747 C CA . ARG A 1 218 ? -1.361 3.547 19.515 1.00 95.94 218 ARG A CA 1
ATOM 1748 C C . ARG A 1 218 ? -0.185 4.194 20.253 1.00 95.94 218 ARG A C 1
ATOM 1750 O O . ARG A 1 218 ? 0.841 3.543 20.437 1.00 95.94 218 ARG A O 1
ATOM 1757 N N . PHE A 1 219 ? -0.319 5.452 20.677 1.00 97.69 219 PHE A N 1
ATOM 1758 C CA . PHE A 1 219 ? 0.716 6.123 21.474 1.00 97.69 219 PHE A CA 1
ATOM 1759 C C . PHE A 1 219 ? 0.905 5.453 22.840 1.00 97.69 219 PHE A C 1
ATOM 1761 O O . PHE A 1 219 ? 2.042 5.304 23.277 1.00 97.69 219 PHE A O 1
ATOM 1768 N N . GLU A 1 220 ? -0.174 5.003 23.477 1.00 97.44 220 GLU A N 1
ATOM 1769 C CA . GLU A 1 220 ? -0.141 4.205 24.705 1.00 97.44 220 GLU A CA 1
ATOM 1770 C C . GLU A 1 220 ? 0.716 2.947 24.530 1.00 97.44 220 GLU A C 1
ATOM 1772 O O . GLU A 1 220 ? 1.710 2.771 25.224 1.00 97.44 220 GLU A O 1
ATOM 1777 N N . VAL A 1 221 ? 0.412 2.094 23.548 1.00 95.88 221 VAL A N 1
ATOM 1778 C CA . VAL A 1 221 ? 1.182 0.852 23.353 1.00 95.88 221 VAL A CA 1
ATOM 1779 C C . VAL A 1 221 ? 2.639 1.115 22.962 1.00 95.88 221 VAL A C 1
ATOM 1781 O O . VAL A 1 221 ? 3.506 0.299 23.265 1.00 95.88 221 VAL A O 1
ATOM 1784 N N . ALA A 1 222 ? 2.926 2.234 22.294 1.00 96.06 222 ALA A N 1
ATOM 1785 C CA . ALA A 1 222 ? 4.282 2.591 21.888 1.00 96.06 222 ALA A CA 1
ATOM 1786 C C . ALA A 1 222 ? 5.126 3.231 23.004 1.00 96.06 222 ALA A C 1
ATOM 1788 O O . ALA A 1 222 ? 6.342 3.045 23.006 1.00 96.06 222 ALA A O 1
ATOM 1789 N N . PHE A 1 223 ? 4.518 4.011 23.905 1.00 97.44 223 PHE A N 1
ATOM 1790 C CA . PHE A 1 223 ? 5.259 4.909 24.800 1.00 97.44 223 PHE A CA 1
ATOM 1791 C C . PHE A 1 223 ? 4.847 4.855 26.275 1.00 97.44 223 PHE A C 1
ATOM 1793 O O . PHE A 1 223 ? 5.585 5.392 27.103 1.00 97.44 223 PHE A O 1
ATOM 1800 N N . ASP A 1 224 ? 3.729 4.216 26.634 1.00 97.75 224 ASP A N 1
ATOM 1801 C CA . ASP A 1 224 ? 3.457 3.880 28.035 1.00 97.75 224 ASP A CA 1
ATOM 1802 C C . ASP A 1 224 ? 4.347 2.706 28.469 1.00 97.75 224 ASP A C 1
ATOM 1804 O O . ASP A 1 224 ? 4.476 1.707 27.756 1.00 97.75 224 ASP A O 1
ATOM 1808 N N . GLU A 1 225 ? 4.985 2.826 29.634 1.00 96.25 225 GLU A N 1
ATOM 1809 C CA . GLU A 1 225 ? 6.006 1.879 30.095 1.00 96.25 225 GLU A CA 1
ATOM 1810 C C . GLU A 1 225 ? 5.410 0.495 30.397 1.00 96.25 225 GLU A C 1
ATOM 1812 O O . GLU A 1 225 ? 6.010 -0.522 30.036 1.00 96.25 225 GLU A O 1
ATOM 1817 N N . GLU A 1 226 ? 4.217 0.432 31.001 1.00 96.00 226 GLU A N 1
ATOM 1818 C CA . GLU A 1 226 ? 3.570 -0.840 31.340 1.00 96.00 226 GLU A CA 1
ATOM 1819 C C . GLU A 1 226 ? 3.045 -1.540 30.081 1.00 96.00 226 GLU A C 1
ATOM 1821 O O . GLU A 1 226 ? 3.335 -2.723 29.856 1.00 96.00 226 GLU A O 1
ATOM 1826 N N . LYS A 1 227 ? 2.321 -0.817 29.222 1.00 96.81 227 LYS A N 1
ATOM 1827 C CA . LYS A 1 227 ? 1.763 -1.371 27.980 1.00 96.81 227 LYS A CA 1
ATOM 1828 C C . LYS A 1 227 ? 2.863 -1.780 27.004 1.00 96.81 227 LYS A C 1
ATOM 1830 O O . LYS A 1 227 ? 2.782 -2.869 26.427 1.00 96.81 227 LYS A O 1
ATOM 1835 N N . SER A 1 228 ? 3.926 -0.982 26.880 1.00 96.56 228 SER A N 1
ATOM 1836 C CA . SER A 1 228 ? 5.091 -1.318 26.048 1.00 96.56 228 SER A CA 1
ATOM 1837 C C . SER A 1 228 ? 5.808 -2.570 26.548 1.00 96.56 228 SER A C 1
ATOM 1839 O O . SER A 1 228 ? 6.216 -3.408 25.743 1.00 96.56 228 SER A O 1
ATOM 1841 N N . ALA A 1 229 ? 5.938 -2.742 27.868 1.00 95.81 229 ALA A N 1
ATOM 1842 C CA . ALA A 1 229 ? 6.548 -3.937 28.448 1.00 95.81 229 ALA A CA 1
ATOM 1843 C C . ALA A 1 229 ? 5.702 -5.203 28.221 1.00 95.81 229 ALA A C 1
ATOM 1845 O O . ALA A 1 229 ? 6.258 -6.294 28.075 1.00 95.81 229 ALA A O 1
ATOM 1846 N N . LEU A 1 230 ? 4.372 -5.068 28.170 1.00 95.69 230 LEU A N 1
ATOM 1847 C CA . LEU A 1 230 ? 3.458 -6.172 27.865 1.00 95.69 2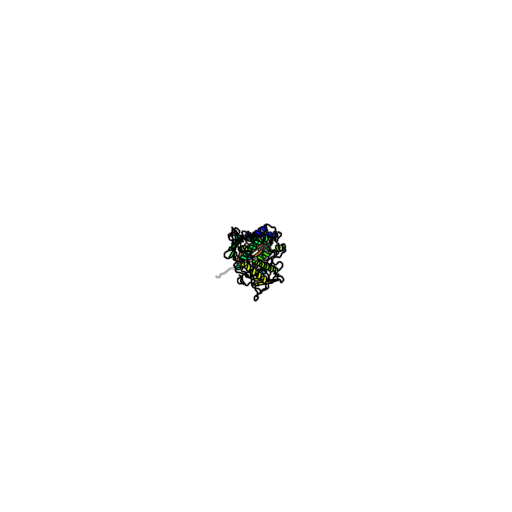30 LEU A CA 1
ATOM 1848 C C . LEU A 1 230 ? 3.413 -6.527 26.373 1.00 95.69 230 LEU A C 1
ATOM 1850 O O . LEU A 1 230 ? 3.145 -7.683 26.044 1.00 95.69 230 LEU A O 1
ATOM 1854 N N . GLU A 1 231 ? 3.687 -5.570 25.482 1.00 95.94 231 GLU A N 1
ATOM 1855 C CA . GLU A 1 231 ? 3.638 -5.740 24.024 1.00 95.94 231 GLU A CA 1
ATOM 1856 C C . GLU A 1 231 ? 4.906 -5.222 23.303 1.00 95.94 231 GLU A C 1
ATOM 1858 O O . GLU A 1 231 ? 4.814 -4.413 22.375 1.00 95.94 231 GLU A O 1
ATOM 1863 N N . PRO A 1 232 ? 6.117 -5.703 23.651 1.00 94.44 232 PRO A N 1
ATOM 1864 C CA . PRO A 1 232 ? 7.375 -5.085 23.217 1.00 94.44 232 PRO A CA 1
ATOM 1865 C C . PRO A 1 232 ? 7.611 -5.158 21.704 1.00 94.44 232 PRO A C 1
ATOM 1867 O O . PRO A 1 232 ? 8.202 -4.251 21.121 1.00 94.44 232 PRO A O 1
ATOM 1870 N N . ALA A 1 233 ? 7.139 -6.221 21.043 1.00 91.75 233 ALA A N 1
ATOM 1871 C CA . ALA A 1 233 ? 7.248 -6.352 19.590 1.00 91.75 233 ALA A CA 1
ATOM 1872 C C . ALA A 1 233 ? 6.360 -5.334 18.856 1.00 91.75 233 ALA A C 1
ATOM 1874 O O . ALA A 1 233 ? 6.790 -4.747 17.862 1.00 91.75 233 ALA A O 1
ATOM 1875 N N . ILE A 1 234 ? 5.142 -5.110 19.362 1.00 93.50 234 ILE A N 1
ATOM 1876 C CA . ILE A 1 234 ? 4.200 -4.120 18.828 1.00 93.50 234 ILE A CA 1
ATOM 1877 C C . ILE A 1 234 ? 4.745 -2.716 19.087 1.00 93.50 234 ILE A C 1
ATOM 1879 O O . ILE A 1 234 ? 4.907 -1.953 18.138 1.00 93.50 234 ILE A O 1
ATOM 1883 N N . SER A 1 235 ? 5.109 -2.415 20.337 1.00 95.06 235 SER A N 1
ATOM 1884 C CA . SER A 1 235 ? 5.687 -1.132 20.754 1.00 95.06 235 SER A CA 1
ATOM 1885 C C . SER A 1 235 ? 6.904 -0.748 19.903 1.00 95.06 235 SER A C 1
ATOM 1887 O O . SER A 1 235 ? 6.900 0.294 19.246 1.00 95.06 235 SER A O 1
ATOM 1889 N N . GLY A 1 236 ? 7.897 -1.640 19.795 1.00 91.19 236 GLY A N 1
ATOM 1890 C CA . GLY A 1 236 ? 9.119 -1.384 19.026 1.00 91.19 236 GLY A CA 1
ATOM 1891 C C . GLY A 1 236 ? 8.901 -1.233 17.517 1.00 91.19 236 GLY A C 1
ATOM 1892 O O . GLY A 1 236 ? 9.667 -0.535 16.858 1.00 91.19 236 GLY A O 1
ATOM 1893 N N . THR A 1 237 ? 7.850 -1.847 16.963 1.00 89.06 237 THR A N 1
ATOM 1894 C CA . THR A 1 237 ? 7.481 -1.676 15.546 1.00 89.06 237 THR A CA 1
ATOM 1895 C C . THR A 1 237 ? 6.731 -0.362 15.318 1.00 89.06 237 THR A C 1
ATOM 1897 O O . THR A 1 237 ? 6.891 0.278 14.280 1.00 89.06 237 THR A O 1
ATOM 1900 N N . LEU A 1 238 ? 5.903 0.045 16.280 1.00 90.50 238 LEU A N 1
ATOM 1901 C CA . LEU A 1 238 ? 5.011 1.190 16.161 1.00 90.50 238 LEU A CA 1
ATOM 1902 C C . LEU A 1 238 ? 5.718 2.525 16.435 1.00 90.50 238 LEU A C 1
ATOM 1904 O O . LEU A 1 238 ? 5.494 3.489 15.698 1.00 90.50 238 LEU A O 1
ATOM 1908 N N . ALA A 1 239 ? 6.589 2.577 17.447 1.00 92.75 239 ALA A N 1
ATOM 1909 C CA . ALA A 1 239 ? 7.223 3.807 17.920 1.00 92.75 239 ALA A CA 1
ATOM 1910 C C . ALA A 1 239 ? 7.873 4.653 16.801 1.00 92.75 239 ALA A C 1
ATOM 1912 O O . ALA A 1 239 ? 7.528 5.835 16.706 1.00 92.75 239 ALA A O 1
ATOM 1913 N N . PRO A 1 240 ? 8.685 4.099 15.871 1.00 89.31 240 PRO A N 1
ATOM 1914 C CA . PRO A 1 240 ? 9.316 4.903 14.819 1.00 89.31 240 PRO A CA 1
ATOM 1915 C C . PRO A 1 240 ? 8.320 5.623 13.897 1.00 89.31 240 PRO A C 1
ATOM 1917 O O . PRO A 1 240 ? 8.618 6.703 13.391 1.00 89.31 240 PRO A O 1
ATOM 1920 N N . SER A 1 241 ? 7.140 5.034 13.664 1.00 88.56 241 SER A N 1
ATOM 1921 C CA . SER A 1 241 ? 6.082 5.649 12.847 1.00 88.56 241 SER A CA 1
ATOM 1922 C C . SER A 1 241 ? 5.323 6.759 13.580 1.00 88.56 241 SER A C 1
ATOM 1924 O O . SER A 1 241 ? 4.820 7.674 12.940 1.00 88.56 241 SER A O 1
ATOM 1926 N N . LEU A 1 242 ? 5.266 6.720 14.915 1.00 94.12 242 LEU A N 1
ATOM 1927 C CA . LEU A 1 242 ? 4.593 7.745 15.716 1.00 94.12 242 LEU A CA 1
ATOM 1928 C C . LEU A 1 242 ? 5.525 8.908 16.082 1.00 94.12 242 LEU A C 1
ATOM 1930 O O . LEU A 1 242 ? 5.071 10.045 16.175 1.00 94.12 242 LEU A O 1
ATOM 1934 N N . GLU A 1 243 ? 6.830 8.661 16.237 1.00 93.00 243 GLU A N 1
ATOM 1935 C CA . GLU A 1 243 ? 7.833 9.690 16.567 1.00 93.00 243 GLU A CA 1
ATOM 1936 C C . GLU A 1 243 ? 7.916 10.821 15.532 1.00 93.00 243 GLU A C 1
ATOM 1938 O O . GLU A 1 243 ? 8.254 11.964 15.868 1.00 93.00 243 GLU A O 1
ATOM 1943 N N . ILE A 1 244 ? 7.606 10.513 14.271 1.00 93.12 244 ILE A N 1
ATOM 1944 C CA . ILE A 1 244 ? 7.578 11.496 13.187 1.00 93.12 244 ILE A CA 1
ATOM 1945 C C . ILE A 1 244 ? 6.359 12.423 13.265 1.00 93.12 244 ILE A C 1
ATOM 1947 O O . ILE A 1 244 ? 6.400 13.506 12.683 1.00 93.12 244 ILE A O 1
ATOM 1951 N N . ILE A 1 245 ? 5.297 12.054 13.989 1.00 97.12 245 ILE A N 1
ATOM 1952 C CA . ILE A 1 245 ? 4.117 12.902 14.174 1.00 97.12 245 ILE A CA 1
ATOM 1953 C C . ILE A 1 245 ? 4.485 14.023 15.145 1.00 97.12 245 ILE A C 1
ATOM 1955 O O . ILE A 1 245 ? 4.826 13.819 16.310 1.00 97.12 245 ILE A O 1
ATOM 1959 N N . ARG A 1 246 ? 4.428 15.256 14.651 1.00 97.94 246 ARG A N 1
ATOM 1960 C CA . ARG A 1 246 ? 4.775 16.462 15.403 1.00 97.94 246 ARG A CA 1
ATOM 1961 C C . ARG A 1 246 ? 3.566 17.150 16.007 1.00 97.94 246 ARG A C 1
ATOM 1963 O O . ARG A 1 246 ? 3.762 17.872 16.976 1.00 97.94 246 ARG A O 1
ATOM 1970 N N . GLY A 1 247 ? 2.362 16.906 15.499 1.00 98.19 247 GLY A N 1
ATOM 1971 C CA . GLY A 1 247 ? 1.116 17.408 16.070 1.00 98.19 247 GLY A CA 1
ATOM 1972 C C . GLY A 1 247 ? -0.097 17.065 15.211 1.00 98.19 247 GLY A C 1
ATOM 1973 O O . GLY A 1 247 ? 0.032 16.819 14.013 1.00 98.19 247 GLY A O 1
ATOM 1974 N N . ILE A 1 248 ? -1.268 17.066 15.834 1.00 98.50 248 ILE A N 1
ATOM 1975 C CA . ILE A 1 248 ? -2.568 16.800 15.222 1.00 98.50 248 ILE A CA 1
ATOM 1976 C C . ILE A 1 248 ? -3.488 17.966 15.565 1.00 98.50 248 ILE A C 1
ATOM 1978 O O . ILE A 1 248 ? -3.554 18.383 16.722 1.00 98.50 248 ILE A O 1
ATOM 1982 N N . ARG A 1 249 ? -4.192 18.510 14.575 1.00 97.94 249 ARG A N 1
ATOM 1983 C CA . ARG A 1 249 ? -5.136 19.614 14.768 1.00 97.94 249 ARG A CA 1
ATOM 1984 C C . ARG A 1 249 ? -6.464 19.299 14.097 1.00 97.94 249 ARG A C 1
ATOM 1986 O O . ARG A 1 249 ? -6.495 18.999 12.909 1.00 97.94 249 ARG A O 1
ATOM 1993 N N . ILE A 1 250 ? -7.557 19.408 14.848 1.00 97.31 250 ILE A N 1
ATOM 1994 C CA . ILE A 1 250 ? -8.914 19.345 14.293 1.00 97.31 250 ILE A CA 1
ATOM 1995 C C . ILE A 1 250 ? -9.340 20.764 13.925 1.00 97.31 250 ILE A C 1
ATOM 1997 O O . ILE A 1 250 ? -9.305 21.670 14.757 1.00 97.31 250 ILE A O 1
ATOM 2001 N N . LEU A 1 251 ? -9.717 20.955 12.666 1.00 97.00 251 LEU A N 1
ATOM 2002 C CA . LEU A 1 251 ? -10.220 22.216 12.143 1.00 97.00 251 LEU A CA 1
ATOM 2003 C C . LEU A 1 251 ? -11.722 22.376 12.452 1.00 97.00 251 LEU A C 1
ATOM 2005 O O . LEU A 1 251 ? -12.417 21.379 12.655 1.00 97.00 251 LEU A O 1
ATOM 2009 N N . PRO A 1 252 ? -12.266 23.612 12.447 1.00 94.44 252 PRO A N 1
ATOM 2010 C CA . PRO A 1 252 ? -13.683 23.859 12.746 1.00 94.44 252 PRO A CA 1
ATOM 2011 C C . PRO A 1 252 ? -14.682 23.148 11.820 1.00 94.44 252 PRO A C 1
ATOM 2013 O O . PRO A 1 252 ? -15.850 23.014 12.168 1.00 94.44 252 PRO A O 1
ATOM 2016 N N . ASP A 1 253 ? -14.241 22.727 10.635 1.00 95.69 253 ASP A N 1
ATOM 2017 C CA . ASP A 1 253 ? -15.023 21.992 9.638 1.00 95.69 253 ASP A CA 1
ATOM 2018 C C . ASP A 1 253 ? -14.800 20.467 9.700 1.00 95.69 253 ASP A C 1
ATOM 2020 O O . ASP A 1 253 ? -15.123 19.760 8.749 1.00 95.69 253 ASP A O 1
ATOM 2024 N N . ASN A 1 254 ? -14.260 19.955 10.814 1.00 95.69 254 ASN A N 1
ATOM 2025 C CA . ASN A 1 254 ? -13.933 18.544 11.068 1.00 95.69 254 ASN A CA 1
ATOM 2026 C C . ASN A 1 254 ? -12.822 17.948 10.187 1.00 95.69 254 ASN A C 1
ATOM 2028 O O . ASN A 1 254 ? -12.558 16.746 10.272 1.00 95.69 254 ASN A O 1
ATOM 2032 N N . ARG A 1 255 ? -12.130 18.752 9.371 1.00 98.00 255 ARG A N 1
ATOM 2033 C CA . ARG A 1 255 ? -10.888 18.301 8.731 1.00 98.00 255 ARG A CA 1
ATOM 2034 C C . ARG A 1 255 ? -9.775 18.167 9.765 1.00 98.00 255 ARG A C 1
ATOM 2036 O O . ARG A 1 255 ? -9.751 18.885 10.765 1.00 98.00 255 ARG A O 1
ATOM 2043 N N . VAL A 1 256 ? -8.841 17.256 9.520 1.00 98.56 256 VAL A N 1
ATOM 2044 C CA . VAL A 1 256 ? -7.749 16.952 10.452 1.00 98.56 256 VAL A CA 1
ATOM 2045 C C . VAL A 1 256 ? -6.418 17.241 9.786 1.00 98.56 256 VAL A C 1
ATOM 2047 O O . VAL A 1 256 ? -6.084 16.651 8.764 1.00 98.56 256 VAL A O 1
ATOM 2050 N N . GLU A 1 257 ? -5.637 18.133 10.376 1.00 98.69 257 GLU A N 1
ATOM 2051 C CA . GLU A 1 257 ? -4.253 18.357 9.986 1.00 98.69 257 GLU A CA 1
ATOM 2052 C C . GLU A 1 257 ? -3.317 17.470 10.802 1.00 98.69 257 GLU A C 1
ATOM 2054 O O . GLU A 1 257 ? -3.347 17.478 12.034 1.00 98.69 257 GLU A O 1
ATOM 2059 N N . VAL A 1 258 ? -2.440 16.752 10.107 1.00 98.69 258 VAL A N 1
ATOM 2060 C CA . VAL A 1 258 ? -1.382 15.936 10.702 1.00 98.69 258 VAL A CA 1
ATOM 2061 C C . VAL A 1 258 ? -0.039 16.515 10.279 1.00 98.69 258 VAL A C 1
ATOM 2063 O O . VAL A 1 258 ? 0.302 16.551 9.095 1.00 98.69 258 VAL A O 1
ATOM 2066 N N . TYR A 1 259 ? 0.718 17.008 11.253 1.00 98.69 259 TYR A N 1
ATOM 2067 C CA . TYR A 1 259 ? 2.049 17.570 11.061 1.00 98.69 259 TYR A CA 1
ATOM 2068 C C . TYR A 1 259 ? 3.078 16.466 11.237 1.00 98.69 259 TYR A C 1
ATOM 2070 O O . TYR A 1 259 ? 3.153 15.876 12.313 1.00 98.69 259 TYR A O 1
ATOM 2078 N N . ILE A 1 260 ? 3.898 16.217 10.219 1.00 97.94 260 ILE A N 1
ATOM 2079 C CA . ILE A 1 260 ? 4.909 15.159 10.245 1.00 97.94 260 ILE A CA 1
ATOM 2080 C C . ILE A 1 260 ? 6.299 15.691 9.903 1.00 97.94 260 ILE A C 1
ATOM 2082 O O . ILE A 1 260 ? 6.489 16.534 9.021 1.00 97.94 260 ILE A O 1
ATOM 2086 N N . ASP A 1 261 ? 7.306 15.172 10.593 1.00 96.56 261 ASP A N 1
ATOM 2087 C CA . ASP A 1 261 ? 8.719 15.398 10.293 1.00 96.56 261 ASP A CA 1
ATOM 2088 C C . ASP A 1 261 ? 9.210 14.437 9.207 1.00 96.56 261 ASP A C 1
ATOM 2090 O O . ASP A 1 261 ? 10.161 13.681 9.374 1.00 96.56 261 ASP A O 1
ATOM 2094 N N . TYR A 1 262 ? 8.495 14.447 8.086 1.00 96.62 262 TYR A N 1
ATOM 2095 C CA . TYR A 1 262 ? 8.721 13.572 6.948 1.00 96.62 262 TYR A CA 1
ATOM 2096 C C . TYR A 1 262 ? 8.495 14.336 5.645 1.00 96.62 262 TYR A C 1
ATOM 2098 O O . TYR A 1 262 ? 7.638 15.222 5.547 1.00 96.62 262 TYR A O 1
ATOM 2106 N N . TRP A 1 263 ? 9.284 13.988 4.638 1.00 96.12 263 TRP A N 1
ATOM 2107 C CA . TRP A 1 263 ? 9.205 14.525 3.287 1.00 96.12 263 TRP A CA 1
ATOM 2108 C C . TRP A 1 263 ? 9.412 13.385 2.290 1.00 96.12 263 TRP A C 1
ATOM 2110 O O . TRP A 1 263 ? 10.183 12.457 2.532 1.00 96.12 263 TRP A O 1
ATOM 2120 N N . PHE A 1 264 ? 8.743 13.495 1.148 1.00 96.81 264 PHE A N 1
ATOM 2121 C CA . PHE A 1 264 ? 8.947 12.638 -0.006 1.00 96.81 264 PHE A CA 1
ATOM 2122 C C . PHE A 1 264 ? 8.735 13.463 -1.277 1.00 96.81 264 PHE A C 1
ATOM 2124 O O . PHE A 1 264 ? 7.930 14.389 -1.285 1.00 96.81 264 PHE A O 1
ATOM 2131 N N . PHE A 1 265 ? 9.426 13.123 -2.367 1.00 95.12 265 PHE A N 1
ATOM 2132 C CA . PHE A 1 265 ? 9.317 13.861 -3.637 1.00 95.12 265 PHE A CA 1
ATOM 2133 C C . PHE A 1 265 ? 7.945 13.733 -4.320 1.00 95.12 265 PHE A C 1
ATOM 2135 O O . PHE A 1 265 ? 7.664 14.458 -5.271 1.00 95.12 265 PHE A O 1
ATOM 2142 N N . ASP A 1 266 ? 7.102 12.824 -3.836 1.00 95.12 266 ASP A N 1
ATOM 2143 C CA . ASP A 1 266 ? 5.724 12.628 -4.269 1.00 95.12 266 ASP A CA 1
ATOM 2144 C C . ASP A 1 266 ? 4.789 12.765 -3.056 1.00 95.12 266 ASP A C 1
ATOM 2146 O O . ASP A 1 266 ? 4.919 12.060 -2.048 1.00 95.12 266 ASP A O 1
ATOM 2150 N N . ASN A 1 267 ? 3.842 13.699 -3.166 1.00 96.94 267 ASN A N 1
ATOM 2151 C CA . ASN A 1 267 ? 2.897 14.051 -2.111 1.00 96.94 267 ASN A CA 1
ATOM 2152 C C . ASN A 1 267 ? 2.018 12.872 -1.675 1.00 96.94 267 ASN A C 1
ATOM 2154 O O . ASN A 1 267 ? 1.608 12.832 -0.517 1.00 96.94 267 ASN A O 1
ATOM 2158 N N . ALA A 1 268 ? 1.734 11.910 -2.556 1.00 97.56 268 ALA A N 1
ATOM 2159 C CA . ALA A 1 268 ? 0.911 10.755 -2.211 1.00 97.56 268 ALA A CA 1
ATOM 2160 C C . ALA A 1 268 ? 1.546 9.911 -1.092 1.00 97.56 268 ALA A C 1
ATOM 2162 O O . ALA A 1 268 ? 0.848 9.450 -0.191 1.00 97.56 268 ALA A O 1
ATOM 2163 N N . TYR A 1 269 ? 2.876 9.778 -1.091 1.00 96.19 269 TYR A N 1
ATOM 2164 C CA . TYR A 1 269 ? 3.599 9.064 -0.036 1.00 96.19 269 TYR A CA 1
ATOM 2165 C C . TYR A 1 269 ? 3.673 9.866 1.265 1.00 96.19 269 TYR A C 1
ATOM 2167 O O . TYR A 1 269 ? 3.587 9.276 2.336 1.00 96.19 269 TYR A O 1
ATOM 2175 N N . ILE A 1 270 ? 3.760 11.202 1.198 1.00 97.50 270 ILE A N 1
ATOM 2176 C CA . ILE A 1 270 ? 3.634 12.058 2.393 1.00 97.50 270 ILE A CA 1
ATOM 2177 C C . ILE A 1 270 ? 2.253 11.857 3.031 1.00 97.50 270 ILE A C 1
ATOM 2179 O O . ILE A 1 270 ? 2.160 11.695 4.244 1.00 97.50 270 ILE A O 1
ATOM 2183 N N . ALA A 1 271 ? 1.191 11.842 2.219 1.00 97.56 271 ALA A N 1
ATOM 2184 C CA . ALA A 1 271 ? -0.170 11.624 2.696 1.00 97.56 271 ALA A CA 1
ATOM 2185 C C . ALA A 1 271 ? -0.357 10.240 3.319 1.00 97.56 271 ALA A C 1
ATOM 2187 O O . ALA A 1 271 ? -0.847 10.149 4.437 1.00 97.56 271 ALA A O 1
ATOM 2188 N N . GLN A 1 272 ? 0.095 9.177 2.652 1.00 95.50 272 GLN A N 1
ATOM 2189 C CA . GLN A 1 272 ? 0.038 7.824 3.207 1.00 95.50 272 GLN A CA 1
ATOM 2190 C C . GLN A 1 272 ? 0.767 7.720 4.553 1.00 95.50 272 GLN A C 1
ATOM 2192 O O . GLN A 1 272 ? 0.260 7.096 5.478 1.00 95.50 272 GLN A O 1
ATOM 2197 N N . PHE A 1 273 ? 1.946 8.333 4.677 1.00 93.81 273 PHE A N 1
ATOM 2198 C CA . PHE A 1 273 ? 2.734 8.275 5.909 1.00 93.81 273 PHE A CA 1
ATOM 2199 C C . PHE A 1 273 ? 2.127 9.114 7.052 1.00 93.81 273 PHE A C 1
ATOM 2201 O O . PHE A 1 273 ? 2.454 8.893 8.214 1.00 93.81 273 PHE A O 1
ATOM 2208 N N . ALA A 1 274 ? 1.241 10.066 6.731 1.00 96.69 274 ALA A N 1
ATOM 2209 C CA . ALA A 1 274 ? 0.483 10.868 7.693 1.00 96.69 274 ALA A CA 1
ATOM 2210 C C . ALA A 1 274 ? -0.873 10.255 8.087 1.00 96.69 274 ALA A C 1
ATOM 2212 O O . ALA A 1 274 ? -1.542 10.809 8.960 1.00 96.69 274 ALA A O 1
ATOM 2213 N N . ASP A 1 275 ? -1.319 9.194 7.407 1.00 95.06 275 ASP A N 1
ATOM 2214 C CA . ASP A 1 275 ? -2.652 8.615 7.581 1.00 95.06 275 ASP A CA 1
ATOM 2215 C C . ASP A 1 275 ? -2.790 7.996 8.977 1.00 95.06 275 ASP A C 1
ATOM 2217 O O . ASP A 1 275 ? -1.999 7.146 9.389 1.00 95.06 275 ASP A O 1
ATOM 2221 N N . LEU A 1 276 ? -3.800 8.444 9.720 1.00 92.75 276 LEU A N 1
ATOM 2222 C CA . LEU A 1 276 ? -4.046 8.019 11.100 1.00 92.75 276 LEU A CA 1
ATOM 2223 C C . LEU A 1 276 ? -5.160 6.970 11.202 1.00 92.75 276 LEU A C 1
ATOM 2225 O O . LEU A 1 276 ? -5.405 6.452 12.291 1.00 92.75 276 LEU A O 1
ATOM 2229 N N . TRP A 1 277 ? -5.835 6.658 10.092 1.00 91.50 277 TRP A N 1
ATOM 2230 C CA . TRP A 1 277 ? -6.990 5.765 10.067 1.00 91.50 277 TRP A CA 1
ATOM 2231 C C . TRP A 1 277 ? -6.648 4.439 9.364 1.00 91.50 277 TRP A C 1
ATOM 2233 O O . TRP A 1 277 ? -6.649 4.377 8.130 1.00 91.50 277 TRP A O 1
ATOM 2243 N N . PRO A 1 278 ? -6.376 3.344 10.099 1.00 85.75 278 PRO A N 1
ATOM 2244 C CA . PRO A 1 278 ? -6.011 2.073 9.481 1.00 85.75 278 PRO A CA 1
ATOM 2245 C C . PRO A 1 278 ? -7.196 1.424 8.756 1.00 85.75 278 PRO A C 1
ATOM 2247 O O . PRO A 1 278 ? -8.356 1.608 9.118 1.00 85.75 278 PRO A O 1
ATOM 2250 N N . THR A 1 279 ? -6.895 0.596 7.753 1.00 88.44 279 THR A N 1
ATOM 2251 C CA . THR A 1 279 ? -7.905 -0.083 6.926 1.00 88.44 279 THR A CA 1
ATOM 2252 C C . THR A 1 279 ? -8.865 -0.954 7.724 1.00 88.44 279 THR A C 1
ATOM 2254 O O . THR A 1 279 ? -10.061 -0.918 7.480 1.00 88.44 279 THR A O 1
ATOM 2257 N N . LEU A 1 280 ? -8.354 -1.758 8.653 1.00 91.81 280 LEU A N 1
ATOM 2258 C CA . LEU A 1 280 ? -9.115 -2.798 9.341 1.00 91.81 280 LEU A CA 1
ATOM 2259 C C . LEU A 1 280 ? -9.528 -2.321 10.755 1.00 91.81 280 LEU A C 1
ATOM 2261 O O . LEU A 1 280 ? -9.487 -3.080 11.717 1.00 91.81 280 LEU A O 1
ATOM 2265 N N . MET A 1 281 ? -9.889 -1.044 10.910 1.00 90.88 281 MET A N 1
ATOM 2266 C CA . MET A 1 281 ? -10.282 -0.477 12.207 1.00 90.88 281 MET A CA 1
ATOM 2267 C C . MET A 1 281 ? -11.639 -1.016 12.696 1.00 90.88 281 MET A C 1
ATOM 2269 O O . MET A 1 281 ? -12.532 -1.299 11.889 1.00 90.88 281 MET A O 1
ATOM 2273 N N . VAL A 1 282 ? -11.793 -1.088 14.021 1.00 96.69 282 VAL A N 1
ATOM 2274 C CA . VAL A 1 282 ? -13.058 -1.362 14.726 1.00 96.69 282 VAL A CA 1
ATOM 2275 C C . VAL A 1 282 ? -13.458 -0.142 15.580 1.00 96.69 282 VAL A C 1
ATOM 2277 O O . VAL A 1 282 ? -12.586 0.686 15.862 1.00 96.69 282 VAL A O 1
ATOM 2280 N N . PRO A 1 283 ? -14.731 -0.005 15.999 1.00 98.19 283 PRO A N 1
ATOM 2281 C CA . PRO A 1 283 ? -15.179 1.083 16.872 1.00 98.19 283 PRO A CA 1
ATOM 2282 C C . PRO A 1 283 ? -14.389 1.182 18.181 1.00 98.19 283 PRO A C 1
ATOM 2284 O O . PRO A 1 283 ? -13.911 0.169 18.706 1.00 98.19 283 PRO A O 1
ATOM 2287 N N . TRP A 1 284 ? -14.280 2.393 18.735 1.00 98.25 284 TRP A N 1
ATOM 2288 C CA . TRP A 1 284 ? -13.421 2.637 19.898 1.00 98.25 284 TRP A CA 1
ATOM 2289 C C . TRP A 1 284 ? -13.802 1.803 21.124 1.00 98.25 284 TRP A C 1
ATOM 2291 O O . TRP A 1 284 ? -12.921 1.362 21.860 1.00 98.25 284 TRP A O 1
ATOM 2301 N N . GLU A 1 285 ? -15.089 1.532 21.335 1.00 98.69 285 GLU A N 1
ATOM 2302 C CA . GLU A 1 285 ? -15.565 0.760 22.479 1.00 98.69 285 GLU A CA 1
ATOM 2303 C C . GLU A 1 285 ? -15.096 -0.700 22.445 1.00 98.69 285 GLU A C 1
ATOM 2305 O O . GLU A 1 285 ? -14.819 -1.285 23.494 1.00 98.69 285 GLU A O 1
ATOM 2310 N N . VAL A 1 286 ? -14.926 -1.271 21.247 1.00 98.69 286 VAL A N 1
ATOM 2311 C CA . VAL A 1 286 ? -14.369 -2.619 21.079 1.00 98.69 286 VAL A CA 1
ATOM 2312 C C . VAL A 1 286 ? -12.887 -2.612 21.445 1.00 98.69 286 VAL A C 1
ATOM 2314 O O . VAL A 1 286 ? -12.442 -3.503 22.167 1.00 98.69 286 VAL A O 1
ATOM 2317 N N . ILE A 1 287 ? -12.138 -1.588 21.013 1.00 98.06 287 ILE A N 1
ATOM 2318 C CA . ILE A 1 287 ? -10.722 -1.410 21.378 1.00 98.06 287 ILE A CA 1
ATOM 2319 C C . ILE A 1 287 ? -10.584 -1.246 22.898 1.00 98.06 287 ILE A C 1
ATOM 2321 O O . ILE A 1 287 ? -9.735 -1.889 23.508 1.00 98.06 287 ILE A O 1
ATOM 2325 N N . ALA A 1 288 ? -11.452 -0.449 23.528 1.00 98.50 288 ALA A N 1
ATOM 2326 C CA . ALA A 1 288 ? -11.446 -0.223 24.971 1.00 98.50 288 ALA A CA 1
ATOM 2327 C C . ALA A 1 288 ? -11.672 -1.511 25.778 1.00 98.50 288 ALA A C 1
ATOM 2329 O O . ALA A 1 288 ? -10.959 -1.774 26.751 1.00 98.50 288 ALA A O 1
ATOM 2330 N N . ALA A 1 289 ? -12.635 -2.337 25.359 1.00 98.75 289 ALA A N 1
ATOM 2331 C CA . ALA A 1 289 ? -12.889 -3.630 25.982 1.00 98.75 289 ALA A CA 1
ATOM 2332 C C . ALA A 1 289 ? -11.691 -4.580 25.817 1.00 98.75 289 ALA A C 1
ATOM 2334 O O . ALA A 1 289 ? -11.255 -5.208 26.785 1.00 98.75 289 ALA A O 1
ATOM 2335 N N . THR A 1 290 ? -11.093 -4.654 24.622 1.00 98.25 290 THR A N 1
ATOM 2336 C CA . THR A 1 290 ? -9.915 -5.507 24.402 1.00 98.25 290 THR A CA 1
ATOM 2337 C C . THR A 1 290 ? -8.662 -5.000 25.115 1.00 98.25 290 THR A C 1
ATOM 2339 O O . THR A 1 290 ? -7.866 -5.818 25.579 1.00 98.25 290 THR A O 1
ATOM 2342 N N . ASP A 1 291 ? -8.504 -3.685 25.282 1.00 97.81 291 ASP A N 1
ATOM 2343 C CA . ASP A 1 291 ? -7.424 -3.084 26.068 1.00 97.81 291 ASP A CA 1
ATOM 2344 C C . ASP A 1 291 ? -7.546 -3.469 27.542 1.00 97.81 291 ASP A C 1
ATOM 2346 O O . ASP A 1 291 ? -6.554 -3.862 28.157 1.00 97.81 291 ASP A O 1
ATOM 2350 N N . ARG A 1 292 ? -8.755 -3.438 28.115 1.00 98.25 292 ARG A N 1
ATOM 2351 C CA . ARG A 1 292 ? -8.983 -3.885 29.498 1.00 98.25 292 ARG A CA 1
ATOM 2352 C C . ARG A 1 292 ? -8.717 -5.383 29.653 1.00 98.25 292 ARG A C 1
ATOM 2354 O O . ARG A 1 292 ? -8.012 -5.779 30.581 1.00 98.25 292 ARG A O 1
ATOM 2361 N N . LEU A 1 293 ? -9.158 -6.207 28.704 1.00 98.56 293 LEU A N 1
ATOM 2362 C CA . LEU A 1 293 ? -8.863 -7.643 28.701 1.00 98.56 293 LEU A CA 1
ATOM 2363 C C . LEU A 1 293 ? -7.356 -7.960 28.577 1.00 98.56 293 LEU A C 1
ATOM 2365 O O . LEU A 1 293 ? -6.883 -8.945 29.153 1.00 98.56 293 LEU A O 1
ATOM 2369 N N . ASN A 1 294 ? -6.592 -7.145 27.842 1.00 97.69 294 ASN A N 1
ATOM 2370 C CA . ASN A 1 294 ? -5.148 -7.328 27.675 1.00 97.69 294 ASN A CA 1
ATOM 2371 C C . ASN A 1 294 ? -4.336 -6.758 28.846 1.00 97.69 294 ASN A C 1
ATOM 2373 O O . ASN A 1 294 ? -3.535 -7.464 29.457 1.00 97.69 294 ASN A O 1
ATOM 2377 N N . TYR A 1 295 ? -4.519 -5.478 29.157 1.00 97.44 295 TYR A N 1
ATOM 2378 C CA . TYR A 1 295 ? -3.641 -4.739 30.062 1.00 97.44 295 TYR A CA 1
ATOM 2379 C C . TYR A 1 295 ? -4.080 -4.831 31.524 1.00 97.44 295 TYR A C 1
ATOM 2381 O O . TYR A 1 295 ? -3.231 -4.957 32.407 1.00 97.44 295 TYR A O 1
ATOM 2389 N N . VAL A 1 296 ? -5.391 -4.839 31.787 1.00 96.69 296 VAL A N 1
ATOM 2390 C CA . VAL A 1 296 ? -5.934 -4.883 33.154 1.00 96.69 296 VAL A CA 1
ATOM 2391 C C . VAL A 1 296 ? -6.117 -6.326 33.613 1.00 96.69 296 VAL A C 1
ATOM 2393 O O . VAL A 1 296 ? -5.531 -6.738 34.612 1.00 96.69 296 VAL A O 1
ATOM 2396 N N . GLU A 1 297 ? -6.891 -7.118 32.870 1.00 97.62 297 GLU A N 1
ATOM 2397 C CA . GLU A 1 297 ? -7.186 -8.506 33.249 1.00 97.62 297 GLU A CA 1
ATOM 2398 C C . GLU A 1 297 ? -6.060 -9.477 32.894 1.00 97.62 297 GLU A C 1
ATOM 2400 O O . GLU A 1 297 ? -5.983 -10.568 33.460 1.00 97.62 297 GLU A O 1
ATOM 2405 N N . LYS A 1 298 ? -5.179 -9.092 31.960 1.00 97.12 298 LYS A N 1
ATOM 2406 C CA . LYS A 1 298 ? -4.061 -9.921 31.477 1.00 97.12 298 LYS A CA 1
ATOM 2407 C C . LYS A 1 298 ? -4.528 -11.281 30.947 1.00 97.12 298 LYS A C 1
ATOM 2409 O O . LYS A 1 298 ? -3.769 -12.247 30.966 1.00 97.12 298 LYS A O 1
ATOM 2414 N N . LYS A 1 299 ? -5.770 -11.334 30.452 1.00 97.94 299 LYS A N 1
ATOM 2415 C CA . LYS A 1 299 ? -6.440 -12.536 29.943 1.00 97.94 299 LYS A CA 1
ATOM 2416 C C . LYS A 1 299 ? -6.023 -12.866 28.514 1.00 97.94 299 LYS A C 1
ATOM 2418 O O . LYS A 1 299 ? -5.889 -14.037 28.170 1.00 97.94 299 LYS A O 1
ATOM 2423 N N . TYR A 1 300 ? -5.783 -11.835 27.710 1.00 97.62 300 TYR A N 1
ATOM 2424 C CA . TYR A 1 300 ? -5.344 -11.953 26.323 1.00 97.62 300 TYR A CA 1
ATOM 2425 C C . TYR A 1 300 ? -4.088 -11.131 26.060 1.00 97.62 300 TYR A C 1
ATOM 2427 O O . TYR A 1 300 ? -3.679 -10.312 26.879 1.00 97.62 300 TYR A O 1
ATOM 2435 N N . ALA A 1 301 ? -3.492 -11.348 24.892 1.00 96.38 301 ALA A N 1
ATOM 2436 C CA . ALA A 1 301 ? -2.463 -10.495 24.316 1.00 96.38 301 ALA A CA 1
ATOM 2437 C C . ALA A 1 301 ? -2.884 -9.949 22.948 1.00 96.38 301 ALA A C 1
ATOM 2439 O O . ALA A 1 301 ? -3.749 -10.519 22.279 1.00 96.38 301 ALA A O 1
ATOM 2440 N N . TYR A 1 302 ? -2.233 -8.880 22.499 1.00 95.44 302 TYR A N 1
ATOM 2441 C CA . TYR A 1 302 ? -2.335 -8.413 21.118 1.00 95.44 302 TYR A CA 1
ATOM 2442 C C . TYR A 1 302 ? -1.270 -9.013 20.211 1.00 95.44 302 TYR A C 1
ATOM 2444 O O . TYR A 1 302 ? -1.566 -9.269 19.050 1.00 95.44 302 TYR A O 1
ATOM 2452 N N . GLY A 1 303 ? -0.049 -9.229 20.703 1.00 92.88 303 GLY A N 1
ATOM 2453 C CA . GLY A 1 303 ? 1.042 -9.808 19.924 1.00 92.88 303 GLY A CA 1
ATOM 2454 C C . GLY A 1 303 ? 1.382 -11.228 20.354 1.00 92.88 303 GLY A C 1
ATOM 2455 O O . GLY A 1 303 ? 1.177 -11.618 21.500 1.00 92.88 303 GLY A O 1
ATOM 2456 N N . GLY A 1 304 ? 1.955 -12.032 19.459 1.00 91.31 304 GLY A N 1
ATOM 2457 C CA . GLY A 1 304 ? 2.173 -13.455 19.766 1.00 91.31 304 GLY A CA 1
ATOM 2458 C C . GLY A 1 304 ? 3.406 -13.848 20.471 1.00 91.31 304 GLY A C 1
ATOM 2459 O O . GLY A 1 304 ? 3.388 -14.857 21.175 1.00 91.31 304 GLY A O 1
ATOM 2460 N N . ALA A 1 305 ? 4.453 -13.058 20.294 1.00 90.62 305 ALA A N 1
ATOM 2461 C CA . ALA A 1 305 ? 5.578 -13.134 21.194 1.00 90.62 305 ALA A CA 1
ATOM 2462 C C . ALA A 1 305 ? 5.074 -12.895 22.628 1.00 90.62 305 ALA A C 1
ATOM 2464 O O . ALA A 1 305 ? 5.353 -13.701 23.511 1.00 90.62 305 ALA A O 1
ATOM 2465 N N . SER A 1 306 ? 4.230 -11.877 22.823 1.00 94.12 306 SER A N 1
ATOM 2466 C CA . SER A 1 306 ? 3.622 -11.528 24.108 1.00 94.12 306 SER A CA 1
ATOM 2467 C C . SER A 1 306 ? 2.667 -12.604 24.627 1.00 94.12 306 SER A C 1
ATOM 2469 O O . SER A 1 306 ? 2.765 -12.989 25.789 1.00 94.12 306 SER A O 1
ATOM 2471 N N . ALA A 1 307 ? 1.785 -13.132 23.773 1.00 94.38 307 ALA A N 1
ATOM 2472 C CA . ALA A 1 307 ? 0.862 -14.216 24.110 1.00 94.38 307 ALA A CA 1
ATOM 2473 C C . ALA A 1 307 ? 1.626 -15.456 24.595 1.00 94.38 307 ALA A C 1
ATOM 2475 O O . ALA A 1 307 ? 1.373 -15.974 25.681 1.00 94.38 307 ALA A O 1
ATOM 2476 N N . SER A 1 308 ? 2.642 -15.865 23.826 1.00 94.12 308 SER A N 1
ATOM 2477 C CA . SER A 1 308 ? 3.494 -17.014 24.151 1.00 94.12 308 SER A CA 1
ATOM 2478 C C . SER A 1 308 ? 4.277 -16.791 25.444 1.00 94.12 308 SER A C 1
ATOM 2480 O O . SER A 1 308 ? 4.335 -17.686 26.281 1.00 94.12 308 SER A O 1
ATOM 2482 N N . ALA A 1 309 ? 4.850 -15.598 25.632 1.00 95.19 309 ALA A N 1
ATOM 2483 C CA . ALA A 1 309 ? 5.612 -15.252 26.829 1.00 95.19 309 ALA A CA 1
ATOM 2484 C C . ALA A 1 309 ? 4.746 -15.233 28.099 1.00 95.19 309 ALA A C 1
ATOM 2486 O O . ALA A 1 309 ? 5.222 -15.610 29.168 1.00 95.19 309 ALA A O 1
ATOM 2487 N N . ARG A 1 310 ? 3.477 -14.819 27.982 1.00 95.56 310 ARG A N 1
ATOM 2488 C CA . ARG A 1 310 ? 2.515 -14.759 29.093 1.00 95.56 310 ARG A CA 1
ATOM 2489 C C . ARG A 1 310 ? 1.711 -16.048 29.297 1.00 95.56 310 ARG A C 1
ATOM 2491 O O . ARG A 1 310 ? 1.015 -16.158 30.299 1.00 95.56 310 ARG A O 1
ATOM 2498 N N . GLY A 1 311 ? 1.799 -17.016 28.383 1.00 96.56 311 GLY A N 1
ATOM 2499 C CA . GLY A 1 311 ? 1.007 -18.249 28.439 1.00 96.56 311 GLY A CA 1
ATOM 2500 C C . GLY A 1 311 ? -0.491 -18.031 28.194 1.00 96.56 311 GLY A C 1
ATOM 2501 O O . GLY A 1 311 ? -1.306 -18.800 28.698 1.00 96.56 311 GLY A O 1
ATOM 2502 N N . VAL A 1 312 ? -0.849 -16.990 27.438 1.00 96.44 312 VAL A N 1
ATOM 2503 C CA . VAL A 1 312 ? -2.231 -16.644 27.063 1.00 96.44 312 VAL A CA 1
ATOM 2504 C C . VAL A 1 312 ? -2.409 -16.721 25.547 1.00 96.44 312 VAL A C 1
ATOM 2506 O O . VAL A 1 312 ? -1.442 -16.875 24.799 1.00 96.44 312 VAL A O 1
ATOM 2509 N N . THR A 1 313 ? -3.644 -16.619 25.063 1.00 94.12 313 THR A N 1
ATOM 2510 C CA . THR A 1 313 ? -3.926 -16.521 23.627 1.00 94.12 313 THR A CA 1
ATOM 2511 C C . THR A 1 313 ? -3.950 -15.063 23.173 1.00 94.12 313 THR A C 1
ATOM 2513 O O . THR A 1 313 ? -4.058 -14.132 23.974 1.00 94.12 313 THR A O 1
ATOM 2516 N N . TRP A 1 314 ? -3.836 -14.848 21.863 1.00 92.06 314 TRP A N 1
ATOM 2517 C CA . TRP A 1 314 ? -4.104 -13.530 21.303 1.00 92.06 314 TRP A CA 1
ATOM 2518 C C . TRP A 1 314 ? -5.617 -13.335 21.284 1.00 92.06 314 TRP A C 1
ATOM 2520 O O . TRP A 1 314 ? -6.348 -14.280 20.963 1.00 92.06 314 TRP A O 1
ATOM 2530 N N . ILE A 1 315 ? -6.091 -12.125 21.563 1.00 96.19 315 ILE A N 1
ATOM 2531 C CA . ILE A 1 315 ? -7.505 -11.814 21.348 1.00 96.19 315 ILE A CA 1
ATOM 2532 C C . ILE A 1 315 ? -7.841 -11.981 19.859 1.00 96.19 315 ILE A C 1
ATOM 2534 O O . ILE A 1 315 ? -7.035 -11.657 18.987 1.00 96.19 315 ILE A O 1
ATOM 2538 N N . ASN A 1 316 ? -9.019 -12.528 19.565 1.00 96.62 316 ASN A N 1
ATOM 2539 C CA . ASN A 1 316 ? -9.449 -12.814 18.200 1.00 96.62 316 ASN A CA 1
ATOM 2540 C C . ASN A 1 316 ? -10.952 -12.581 18.093 1.00 96.62 316 ASN A C 1
ATOM 2542 O O . ASN A 1 316 ? -11.741 -13.357 18.623 1.00 96.62 316 ASN A O 1
ATOM 2546 N N . LEU A 1 317 ? -11.332 -11.497 17.428 1.00 97.94 317 LEU A N 1
ATOM 2547 C CA . LEU A 1 317 ? -12.690 -10.977 17.425 1.00 97.94 317 LEU A CA 1
ATOM 2548 C C . LEU A 1 317 ? -13.679 -11.874 16.675 1.00 97.94 317 LEU A C 1
ATOM 2550 O O . LEU A 1 317 ? -14.873 -11.726 16.902 1.00 97.94 317 LEU A O 1
ATOM 2554 N N . VAL A 1 318 ? -13.216 -12.803 15.828 1.00 97.75 318 VAL A N 1
ATOM 2555 C CA . VAL A 1 318 ? -14.083 -13.732 15.074 1.00 97.75 318 VAL A CA 1
ATOM 2556 C C . VAL A 1 318 ? -14.308 -15.084 15.759 1.00 97.75 318 VAL A C 1
ATOM 2558 O O . VAL A 1 318 ? -15.054 -15.912 15.246 1.00 97.75 318 VAL A O 1
ATOM 2561 N N . LEU A 1 319 ? -13.683 -15.331 16.916 1.00 97.50 319 LEU A N 1
ATOM 2562 C CA . LEU A 1 319 ? -13.911 -16.552 17.693 1.00 97.50 319 LEU A CA 1
ATOM 2563 C C . LEU A 1 319 ? -14.985 -16.317 18.756 1.00 97.50 319 LEU A C 1
ATOM 2565 O O . LEU A 1 319 ? -14.851 -15.410 19.574 1.00 97.50 319 LEU A O 1
ATOM 2569 N N . ALA A 1 320 ? -16.008 -17.174 18.780 1.00 97.19 320 ALA A N 1
ATOM 2570 C CA . ALA A 1 320 ? -17.185 -17.002 19.633 1.00 97.19 320 ALA A CA 1
ATOM 2571 C C . ALA A 1 320 ? -16.861 -16.869 21.130 1.00 97.19 320 ALA A C 1
ATOM 2573 O O . ALA A 1 320 ? -17.398 -15.982 21.789 1.00 97.19 320 ALA A O 1
ATOM 2574 N N . ASP A 1 321 ? -15.946 -17.687 21.659 1.00 97.50 321 ASP A N 1
ATOM 2575 C CA . ASP A 1 321 ? -15.564 -17.621 23.077 1.00 97.50 321 ASP A CA 1
ATOM 2576 C C . ASP A 1 321 ? -14.864 -16.294 23.417 1.00 97.50 321 ASP A C 1
ATOM 2578 O O . ASP A 1 321 ? -15.131 -15.685 24.449 1.00 97.50 321 ASP A O 1
ATOM 2582 N N . HIS A 1 322 ? -14.013 -15.796 22.516 1.00 98.00 322 HIS A N 1
ATOM 2583 C CA . HIS A 1 322 ? -13.322 -14.516 22.696 1.00 98.00 322 HIS A CA 1
ATOM 2584 C C . HIS A 1 322 ? -14.296 -13.338 22.552 1.00 98.00 322 HIS A C 1
ATOM 2586 O O . HIS A 1 322 ? -14.198 -12.353 23.279 1.00 98.00 322 HIS A O 1
ATOM 2592 N N . ALA A 1 323 ? -15.255 -13.440 21.631 1.00 98.44 323 ALA A N 1
ATOM 2593 C CA . ALA A 1 323 ? -16.316 -12.459 21.465 1.00 98.44 323 ALA A CA 1
ATOM 2594 C C . ALA A 1 323 ? -17.215 -12.378 22.708 1.00 98.44 323 ALA A C 1
ATOM 2596 O O . ALA A 1 323 ? -17.544 -11.278 23.141 1.00 98.44 323 ALA A O 1
ATOM 2597 N N . ALA A 1 324 ? -17.550 -13.517 23.322 1.00 98.75 324 ALA A N 1
ATOM 2598 C CA . ALA A 1 324 ? -18.302 -13.558 24.575 1.00 98.75 324 ALA A CA 1
ATOM 2599 C C . ALA A 1 324 ? -17.558 -12.852 25.721 1.00 98.75 324 ALA A C 1
ATOM 2601 O O . ALA A 1 324 ? -18.177 -12.138 26.507 1.00 98.75 324 ALA A O 1
ATOM 2602 N N . ASP A 1 325 ? -16.232 -12.990 25.782 1.00 98.81 325 ASP A N 1
ATOM 2603 C CA . ASP A 1 325 ? -15.409 -12.293 26.772 1.00 98.81 325 ASP A CA 1
ATOM 2604 C C . ASP A 1 325 ? -15.368 -10.773 26.552 1.00 98.81 325 ASP A C 1
ATOM 2606 O O . ASP A 1 325 ? -15.422 -10.008 27.514 1.00 98.81 325 ASP A O 1
ATOM 2610 N N . VAL A 1 326 ? -15.342 -10.318 25.297 1.00 98.81 326 VAL A N 1
ATOM 2611 C CA . VAL A 1 326 ? -15.460 -8.888 24.967 1.00 98.81 326 VAL A CA 1
ATOM 2612 C C . VAL A 1 326 ? -16.854 -8.354 25.317 1.00 98.81 326 VAL A C 1
ATOM 2614 O O . VAL A 1 326 ? -16.958 -7.269 25.883 1.00 98.81 326 VAL A O 1
ATOM 2617 N N . VAL A 1 327 ? -17.922 -9.115 25.048 1.00 98.88 327 VAL A N 1
ATOM 2618 C CA . VAL A 1 327 ? -19.294 -8.757 25.456 1.00 98.88 327 VAL A CA 1
ATOM 2619 C C . VAL A 1 327 ? -19.395 -8.622 26.977 1.00 98.88 327 VAL A C 1
ATOM 2621 O O . VAL A 1 327 ? -19.940 -7.633 27.464 1.00 98.88 327 VAL A O 1
ATOM 2624 N N . ALA A 1 328 ? -18.827 -9.565 27.733 1.00 98.88 328 ALA A N 1
ATOM 2625 C CA . ALA A 1 328 ? -18.813 -9.507 29.193 1.00 98.88 328 ALA A CA 1
ATOM 2626 C C . ALA A 1 328 ? -18.049 -8.278 29.718 1.00 98.88 328 ALA A C 1
ATOM 2628 O O . ALA A 1 328 ? -18.505 -7.628 30.662 1.00 98.88 328 ALA A O 1
ATOM 2629 N N . GLU A 1 329 ? -16.923 -7.911 29.093 1.00 98.88 329 GLU A N 1
ATOM 2630 C CA . GLU A 1 329 ? -16.193 -6.700 29.482 1.00 98.88 329 GLU A CA 1
ATOM 2631 C C . GLU A 1 329 ? -16.967 -5.421 29.131 1.00 98.88 329 GLU A C 1
ATOM 2633 O O . GLU A 1 329 ? -16.990 -4.495 29.939 1.00 98.88 329 GLU A O 1
ATOM 2638 N N . LEU A 1 330 ? -17.680 -5.371 28.000 1.00 98.88 330 LEU A N 1
ATOM 2639 C CA . LEU A 1 330 ? -18.569 -4.249 27.666 1.00 98.88 330 LEU A CA 1
ATOM 2640 C C . LEU A 1 330 ? -19.731 -4.118 28.665 1.00 98.88 330 LEU A C 1
ATOM 2642 O O . LEU A 1 330 ? -20.071 -3.009 29.085 1.00 98.88 330 LEU A O 1
ATOM 2646 N N . GLU A 1 331 ? -20.330 -5.232 29.098 1.00 98.81 331 GLU A N 1
ATOM 2647 C CA . GLU A 1 331 ? -21.359 -5.232 30.146 1.00 98.81 331 GLU A CA 1
ATOM 2648 C C . GLU A 1 331 ? -20.814 -4.707 31.475 1.00 98.81 331 GLU A C 1
ATOM 2650 O O . GLU A 1 331 ? -21.480 -3.918 32.156 1.00 98.81 331 GLU A O 1
ATOM 2655 N N . LYS A 1 332 ? -19.587 -5.102 31.823 1.00 98.75 332 LYS A N 1
ATOM 2656 C CA . LYS A 1 332 ? -18.881 -4.625 33.010 1.00 98.75 332 LYS A CA 1
ATOM 2657 C C . LYS A 1 332 ? -18.569 -3.135 32.916 1.00 98.75 332 LYS A C 1
ATOM 2659 O O . LYS A 1 332 ? -18.956 -2.401 33.823 1.00 98.75 332 LYS A O 1
ATOM 2664 N N . MET A 1 333 ? -17.993 -2.667 31.806 1.00 98.56 333 MET A N 1
ATOM 2665 C CA . MET A 1 333 ? -17.755 -1.244 31.527 1.00 98.56 333 MET A CA 1
ATOM 2666 C C . MET A 1 333 ? -19.044 -0.428 31.661 1.00 98.56 333 MET A C 1
ATOM 2668 O O . MET A 1 333 ? -19.048 0.620 32.305 1.00 98.56 333 MET A O 1
ATOM 2672 N N . ARG A 1 334 ? -20.161 -0.940 31.134 1.00 97.88 334 ARG A N 1
ATOM 2673 C CA . ARG A 1 334 ? -21.481 -0.325 31.291 1.00 97.88 334 ARG A CA 1
ATOM 2674 C C . ARG A 1 334 ? -21.935 -0.276 32.753 1.00 97.88 334 ARG A C 1
ATOM 2676 O O . ARG A 1 334 ? -22.425 0.756 33.197 1.00 97.88 334 ARG A O 1
ATOM 2683 N N . SER A 1 335 ? -21.780 -1.369 33.503 1.00 97.94 335 SER A N 1
ATOM 2684 C CA . SER A 1 335 ? -22.181 -1.446 34.918 1.00 97.94 335 SER A CA 1
ATOM 2685 C C . SER A 1 335 ? -21.348 -0.545 35.838 1.00 97.94 335 SER A C 1
ATOM 2687 O O . SER A 1 335 ? -21.854 -0.042 36.839 1.00 97.94 335 SER A O 1
ATOM 2689 N N . GLU A 1 336 ? -20.084 -0.322 35.476 1.00 97.50 336 GLU A N 1
ATOM 2690 C CA . GLU A 1 336 ? -19.135 0.540 36.182 1.00 97.50 336 GLU A CA 1
ATOM 2691 C C . GLU A 1 336 ? -19.268 2.016 35.775 1.00 97.50 336 GLU A C 1
ATOM 2693 O O . GLU A 1 336 ? -18.571 2.863 36.333 1.00 97.50 336 GLU A O 1
ATOM 2698 N N . SER A 1 337 ? -20.134 2.337 34.805 1.00 97.00 337 SER A N 1
ATOM 2699 C CA . SER A 1 337 ? -20.195 3.658 34.167 1.00 97.00 337 SER A CA 1
ATOM 2700 C C . SER A 1 337 ? -18.824 4.116 33.644 1.00 97.00 337 SER A C 1
ATOM 2702 O O . SER A 1 337 ? -18.450 5.282 33.772 1.00 97.00 337 SER A O 1
ATOM 2704 N N . PHE A 1 338 ? -18.049 3.192 33.071 1.00 98.00 338 PHE A N 1
ATOM 2705 C CA . PHE A 1 338 ? -16.713 3.472 32.558 1.00 98.00 338 PHE A CA 1
ATOM 2706 C C . PHE A 1 338 ? -16.772 4.350 31.301 1.00 98.00 338 PHE A C 1
ATOM 2708 O O . PHE A 1 338 ? -17.344 3.957 30.282 1.00 98.00 338 PHE A O 1
ATOM 2715 N N . PHE A 1 339 ? -16.116 5.509 31.354 1.00 97.88 339 PHE A N 1
ATOM 2716 C CA . PHE A 1 339 ? -15.942 6.407 30.215 1.00 97.88 339 PHE A CA 1
ATOM 2717 C C . PHE A 1 339 ? -14.552 7.058 30.245 1.00 97.88 339 PHE A C 1
ATOM 2719 O O . PHE A 1 339 ? -14.256 7.819 31.171 1.00 97.88 339 PHE A O 1
ATOM 2726 N N . PRO A 1 340 ? -13.677 6.762 29.265 1.00 96.81 340 PRO A N 1
ATOM 2727 C CA . PRO A 1 340 ? -12.309 7.271 29.237 1.00 96.81 340 PRO A CA 1
ATOM 2728 C C . PRO A 1 340 ? -12.253 8.695 28.655 1.00 96.81 340 PRO A C 1
ATOM 2730 O O . PRO A 1 340 ? -11.641 8.923 27.616 1.00 96.81 340 PRO A O 1
ATOM 2733 N N . GLU A 1 341 ? -12.884 9.663 29.332 1.00 97.06 341 GLU A N 1
ATOM 2734 C CA . GLU A 1 341 ? -13.075 11.049 28.856 1.00 97.06 341 GLU A CA 1
ATOM 2735 C C . GLU A 1 341 ? -11.797 11.687 28.284 1.00 97.06 341 GLU A C 1
ATOM 2737 O O . GLU A 1 341 ? -11.831 12.318 27.229 1.00 97.06 341 GLU A O 1
ATOM 2742 N N . ALA A 1 342 ? -10.647 11.472 28.931 1.00 97.38 342 ALA A N 1
ATOM 2743 C CA . ALA A 1 342 ? -9.377 12.066 28.521 1.00 97.38 342 ALA A CA 1
ATOM 2744 C C . ALA A 1 342 ? -8.957 11.711 27.080 1.00 97.38 342 ALA A C 1
ATOM 2746 O O . ALA A 1 342 ? -8.328 12.536 26.419 1.00 97.38 342 ALA A O 1
ATOM 2747 N N . TYR A 1 343 ? -9.354 10.539 26.566 1.00 98.06 343 TYR A N 1
ATOM 2748 C CA . TYR A 1 343 ? -9.057 10.098 25.197 1.00 98.06 343 TYR A CA 1
ATOM 2749 C C . TYR A 1 343 ? -9.805 10.938 24.149 1.00 98.06 343 TYR A C 1
ATOM 2751 O O . TYR A 1 343 ? -9.323 11.096 23.026 1.00 98.06 343 TYR A O 1
ATOM 2759 N N . PHE A 1 344 ? -10.943 11.529 24.522 1.00 98.31 344 PHE A N 1
ATOM 2760 C CA . PHE A 1 344 ? -11.823 12.292 23.631 1.00 98.31 344 PHE A CA 1
ATOM 2761 C C . PHE A 1 344 ? -11.707 13.808 23.801 1.00 98.31 344 PHE A C 1
ATOM 2763 O O . PHE A 1 344 ? -12.271 14.554 22.996 1.00 98.31 344 PHE A O 1
ATOM 2770 N N . THR A 1 345 ? -10.992 14.259 24.834 1.00 97.12 345 THR A N 1
ATOM 2771 C CA . THR A 1 345 ? -10.844 15.676 25.176 1.00 97.12 345 THR A CA 1
ATOM 2772 C C . THR A 1 345 ? -9.516 16.220 24.671 1.00 97.12 345 THR A C 1
ATOM 2774 O O . THR A 1 345 ? -8.471 16.064 25.304 1.00 97.12 345 THR A O 1
ATOM 2777 N N . MET A 1 346 ? -9.557 16.926 23.541 1.00 96.00 346 MET A N 1
ATOM 2778 C CA . MET A 1 346 ? -8.393 17.554 22.922 1.00 96.00 346 MET A CA 1
ATOM 2779 C C . MET A 1 346 ? -8.604 19.065 22.820 1.00 96.00 346 MET A C 1
ATOM 2781 O O . MET A 1 346 ? -9.574 19.542 22.236 1.00 96.00 346 MET A O 1
ATOM 2785 N N . GLY A 1 347 ? -7.705 19.846 23.421 1.00 91.00 347 GLY A N 1
ATOM 2786 C CA . GLY A 1 347 ? -7.779 21.310 23.364 1.00 91.00 347 GLY A CA 1
ATOM 2787 C C . GLY A 1 347 ? -9.036 21.930 23.974 1.00 91.00 347 GLY A C 1
ATOM 2788 O O . GLY A 1 347 ? -9.452 23.008 23.563 1.00 91.00 347 GLY A O 1
ATOM 2789 N N . GLY A 1 348 ? -9.650 21.251 24.947 1.00 89.19 348 GLY A N 1
ATOM 2790 C CA . GLY A 1 348 ? -10.910 21.675 25.564 1.00 89.19 348 GLY A CA 1
ATOM 2791 C C . GLY A 1 348 ? -12.161 21.323 24.752 1.00 89.19 348 GLY A C 1
ATOM 2792 O O . GLY A 1 348 ? -13.265 21.618 25.201 1.00 89.19 348 GLY A O 1
ATOM 2793 N N . ILE A 1 349 ? -12.009 20.677 23.593 1.00 91.50 349 ILE A N 1
ATOM 2794 C CA . ILE A 1 349 ? -13.108 20.103 22.816 1.00 91.50 349 ILE A CA 1
ATOM 2795 C C . ILE A 1 349 ? -13.230 18.632 23.204 1.00 91.50 349 ILE A C 1
ATOM 2797 O O . ILE A 1 349 ? -12.249 17.897 23.127 1.00 91.50 349 ILE A O 1
ATOM 2801 N N . THR A 1 350 ? -14.427 18.213 23.611 1.00 96.25 350 THR A N 1
ATOM 2802 C CA . THR A 1 350 ? -14.742 16.808 23.909 1.00 96.25 350 THR A CA 1
ATOM 2803 C C . THR A 1 350 ? -15.599 16.252 22.775 1.00 96.25 350 THR A C 1
ATOM 2805 O O . THR A 1 350 ? -16.638 16.833 22.465 1.00 96.25 350 THR A O 1
ATOM 2808 N N . LEU A 1 351 ? -15.147 15.173 22.126 1.00 96.56 351 LEU A N 1
ATOM 2809 C CA . LEU A 1 351 ? -15.789 14.614 20.922 1.00 96.56 351 LEU A CA 1
ATOM 2810 C C . LEU A 1 351 ? -16.711 13.417 21.182 1.00 96.56 351 LEU A C 1
ATOM 2812 O O . LEU A 1 351 ? -17.333 12.922 20.246 1.00 96.56 351 LEU A O 1
ATOM 2816 N N . GLU A 1 352 ? -16.796 12.957 22.427 1.00 97.94 352 GLU A N 1
ATOM 2817 C CA . GLU A 1 352 ? -17.676 11.867 22.846 1.00 97.94 352 GLU A CA 1
ATOM 2818 C C . GLU A 1 352 ? -18.307 12.197 24.199 1.00 97.94 352 GLU A C 1
ATOM 2820 O O . GLU A 1 352 ? -17.785 13.003 24.968 1.00 97.94 352 GLU A O 1
ATOM 2825 N N . THR A 1 353 ? -19.442 11.579 24.491 1.00 97.81 353 THR A N 1
ATOM 2826 C CA . THR A 1 353 ? -20.179 11.766 25.743 1.00 97.81 353 THR A CA 1
ATOM 2827 C C . THR A 1 353 ? -20.363 10.440 26.463 1.00 97.81 353 THR A C 1
ATOM 2829 O O . THR A 1 353 ? -20.263 9.367 25.866 1.00 97.81 353 THR A O 1
ATOM 2832 N N . PHE A 1 354 ? -20.677 10.507 27.755 1.00 97.44 354 PHE A N 1
ATOM 2833 C CA . PHE A 1 354 ? -21.016 9.313 28.520 1.00 97.44 354 PHE A CA 1
ATOM 2834 C C . PHE A 1 354 ? -22.258 8.606 27.952 1.00 97.44 354 PHE A C 1
ATOM 2836 O O . PHE A 1 354 ? -22.288 7.382 27.846 1.00 97.44 354 PHE A O 1
ATOM 2843 N N . GLU A 1 355 ? -23.272 9.370 27.542 1.00 97.50 355 GLU A N 1
ATOM 2844 C CA . GLU A 1 355 ? -24.489 8.843 26.928 1.00 97.50 355 GLU A CA 1
ATOM 2845 C C . GLU A 1 355 ? -24.197 8.147 25.591 1.00 97.50 355 GLU A C 1
ATOM 2847 O O . GLU A 1 355 ? -24.689 7.041 25.363 1.00 97.50 355 GLU A O 1
ATOM 2852 N N . GLY A 1 356 ? -23.350 8.747 24.746 1.00 97.88 356 GLY A N 1
ATOM 2853 C CA . GLY A 1 356 ? -22.895 8.135 23.493 1.00 97.88 356 GLY A CA 1
ATOM 2854 C C . GLY A 1 356 ? -22.097 6.849 23.723 1.00 97.88 356 GLY A C 1
ATOM 2855 O O . GLY A 1 356 ? -22.323 5.844 23.049 1.00 97.88 356 GLY A O 1
ATOM 2856 N N . ALA A 1 357 ? -21.234 6.821 24.744 1.00 98.25 357 ALA A N 1
ATOM 2857 C CA . ALA A 1 357 ? -20.531 5.606 25.155 1.00 98.25 357 ALA A CA 1
ATOM 2858 C C . ALA A 1 357 ? -21.496 4.492 25.604 1.00 98.25 357 ALA A C 1
ATOM 2860 O O . ALA A 1 357 ? -21.308 3.329 25.251 1.00 98.25 357 ALA A O 1
ATOM 2861 N N . LEU A 1 358 ? -22.557 4.829 26.343 1.00 98.25 358 LEU A N 1
ATOM 2862 C CA . LEU A 1 358 ? -23.562 3.859 26.787 1.00 98.25 358 LEU A CA 1
ATOM 2863 C C . LEU A 1 358 ? -24.343 3.241 25.613 1.00 98.25 358 LEU A C 1
ATOM 2865 O O . LEU A 1 358 ? -24.627 2.036 25.626 1.00 98.25 358 LEU A O 1
ATOM 2869 N N . GLU A 1 359 ? -24.683 4.050 24.609 1.00 98.44 359 GLU A N 1
ATOM 2870 C CA . GLU A 1 359 ? -25.326 3.594 23.371 1.00 98.44 359 GLU A CA 1
ATOM 2871 C C . GLU A 1 359 ? -24.409 2.645 22.588 1.00 98.44 359 GLU A C 1
ATOM 2873 O O . GLU A 1 359 ? -24.818 1.539 22.223 1.00 98.44 359 GLU A O 1
ATOM 2878 N N . ARG A 1 360 ? -23.138 3.024 22.426 1.00 98.56 360 ARG A N 1
ATOM 2879 C CA . ARG A 1 360 ? -22.090 2.198 21.810 1.00 98.56 360 ARG A CA 1
ATOM 2880 C C . ARG A 1 360 ? -21.910 0.856 22.508 1.00 98.56 360 ARG A C 1
ATOM 2882 O O . ARG A 1 360 ? -21.974 -0.185 21.865 1.00 98.56 360 ARG A O 1
ATOM 2889 N N . TYR A 1 361 ? -21.767 0.841 23.835 1.00 98.81 361 TYR A N 1
ATOM 2890 C CA . TYR A 1 361 ? -21.646 -0.418 24.580 1.00 98.81 361 TYR A CA 1
ATOM 2891 C C . TYR A 1 361 ? -22.867 -1.311 24.365 1.00 98.81 361 TYR A C 1
ATOM 2893 O O . TYR A 1 361 ? -22.725 -2.511 24.155 1.00 98.81 361 TYR A O 1
ATOM 2901 N N . THR A 1 362 ? -24.069 -0.733 24.395 1.00 98.69 362 THR A N 1
ATOM 2902 C CA . THR A 1 362 ? -25.316 -1.491 24.237 1.00 98.69 362 THR A CA 1
ATOM 2903 C C . THR A 1 362 ? -25.426 -2.115 22.847 1.00 98.69 362 THR A C 1
ATOM 2905 O O . THR A 1 362 ? -25.647 -3.319 22.746 1.00 98.69 362 THR A O 1
ATOM 2908 N N . THR A 1 363 ? -25.193 -1.338 21.793 1.00 98.75 363 THR A N 1
ATOM 2909 C CA . THR A 1 363 ? -25.254 -1.818 20.402 1.00 98.75 363 THR A CA 1
ATOM 2910 C C . THR A 1 363 ? -24.136 -2.816 20.079 1.00 98.75 363 THR A C 1
ATOM 2912 O O . THR A 1 363 ? -24.375 -3.810 19.396 1.00 98.75 363 THR A O 1
ATOM 2915 N N . ALA A 1 364 ? -22.931 -2.633 20.628 1.00 98.88 364 ALA A N 1
ATOM 2916 C CA . ALA A 1 364 ? -21.836 -3.593 20.491 1.00 98.88 364 ALA A CA 1
ATOM 2917 C C . ALA A 1 364 ? -22.122 -4.924 21.223 1.00 98.88 364 ALA A C 1
ATOM 2919 O O . ALA A 1 364 ? -21.814 -5.998 20.701 1.00 98.88 364 ALA A O 1
ATOM 2920 N N . ILE A 1 365 ? -22.758 -4.882 22.401 1.00 98.88 365 ILE A N 1
ATOM 2921 C CA . ILE A 1 365 ? -23.237 -6.080 23.116 1.00 98.88 365 ILE A CA 1
ATOM 2922 C C . ILE A 1 365 ? -24.311 -6.808 22.296 1.00 98.88 365 ILE A C 1
ATOM 2924 O O . ILE A 1 365 ? -24.273 -8.034 22.180 1.00 98.88 365 ILE A O 1
ATOM 2928 N N . GLU A 1 366 ? -25.272 -6.077 21.728 1.00 98.88 366 GLU A N 1
ATOM 2929 C CA . GLU A 1 366 ? -26.313 -6.640 20.858 1.00 98.88 366 GLU A CA 1
ATOM 2930 C C . GLU A 1 366 ? -25.701 -7.319 19.630 1.00 98.88 366 GLU A C 1
ATOM 2932 O O . GLU A 1 366 ? -26.019 -8.479 19.361 1.00 98.88 366 GLU A O 1
ATOM 2937 N N . TRP A 1 367 ? -24.737 -6.664 18.976 1.00 98.81 367 TRP A N 1
ATOM 2938 C CA . TRP A 1 367 ? -23.976 -7.233 17.865 1.00 98.81 367 TRP A CA 1
ATOM 2939 C C . TRP A 1 367 ? -23.300 -8.556 18.237 1.00 98.81 367 TRP A C 1
ATOM 2941 O O . TRP A 1 367 ? -23.498 -9.569 17.566 1.00 98.81 367 TRP A O 1
ATOM 2951 N N . GLY A 1 368 ? -22.529 -8.577 19.330 1.00 98.69 368 GLY A N 1
ATOM 2952 C CA . GLY A 1 368 ? -21.845 -9.788 19.789 1.00 98.69 368 GLY A CA 1
ATOM 2953 C C . GLY A 1 368 ? -22.817 -10.918 20.143 1.00 98.69 368 GLY A C 1
ATOM 2954 O O . GLY A 1 368 ? -22.547 -12.092 19.874 1.00 98.69 368 GLY A O 1
ATOM 2955 N N . ASN A 1 369 ? -23.984 -10.576 20.692 1.00 98.56 369 ASN A N 1
ATOM 2956 C CA . ASN A 1 369 ? -25.036 -11.536 21.002 1.00 98.56 369 ASN A CA 1
ATOM 2957 C C . ASN A 1 369 ? -25.734 -12.093 19.756 1.00 98.56 369 ASN A C 1
ATOM 2959 O O . ASN A 1 369 ? -26.079 -13.278 19.757 1.00 98.56 369 ASN A O 1
ATOM 2963 N N . GLU A 1 370 ? -25.930 -11.289 18.715 1.00 98.38 370 GLU A N 1
ATOM 2964 C CA . GLU A 1 370 ? -26.561 -11.705 17.460 1.00 98.38 370 GLU A CA 1
ATOM 2965 C C . GLU A 1 370 ? -25.596 -12.508 16.576 1.00 98.38 370 GLU A C 1
ATOM 2967 O O . GLU A 1 370 ? -25.893 -13.647 16.214 1.00 98.38 370 GLU A O 1
ATOM 2972 N N . HIS A 1 371 ? -24.415 -11.955 16.300 1.00 98.38 371 HIS A N 1
ATOM 2973 C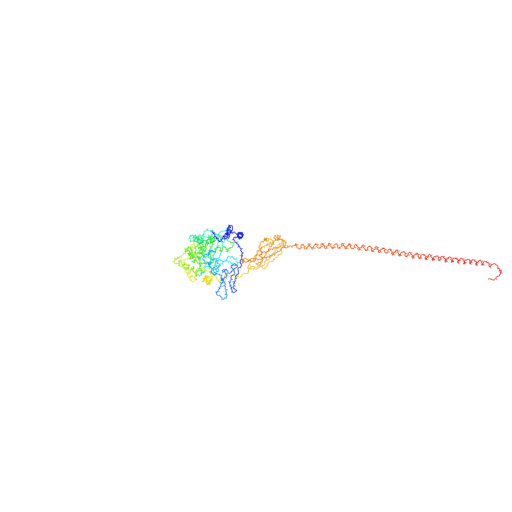 CA . HIS A 1 371 ? -23.473 -12.479 15.307 1.00 98.38 371 HIS A CA 1
ATOM 2974 C C . HIS A 1 371 ? -22.421 -13.442 15.870 1.00 98.38 371 HIS A C 1
ATOM 2976 O O . HIS A 1 371 ? -21.754 -14.149 15.114 1.00 98.38 371 HIS A O 1
ATOM 2982 N N . LYS A 1 372 ? -22.266 -13.500 17.201 1.00 98.25 372 LYS A N 1
ATOM 2983 C CA . LYS A 1 372 ? -21.268 -14.341 17.895 1.00 98.25 372 LYS A CA 1
ATOM 2984 C C . LYS A 1 372 ? -19.814 -14.019 17.532 1.00 98.25 372 LYS A C 1
ATOM 2986 O O . LYS A 1 372 ? -18.928 -14.846 17.724 1.00 98.25 372 LYS A O 1
ATOM 2991 N N . HIS A 1 373 ? -19.560 -12.803 17.064 1.00 98.50 373 HIS A N 1
ATOM 2992 C CA . HIS A 1 373 ? -18.231 -12.227 16.906 1.00 98.50 373 HIS A CA 1
ATOM 2993 C C . HIS A 1 373 ? -18.263 -10.738 17.256 1.00 98.50 373 HIS A C 1
ATOM 2995 O O . HIS A 1 373 ? -19.309 -10.101 17.200 1.00 98.50 373 HIS A O 1
ATOM 3001 N N . MET A 1 374 ? -17.100 -10.168 17.560 1.00 98.56 374 MET A N 1
ATOM 3002 C CA . MET A 1 374 ? -16.919 -8.736 17.836 1.00 98.56 374 MET A CA 1
ATOM 3003 C C . MET A 1 374 ? -16.182 -8.002 16.715 1.00 98.56 374 MET A C 1
ATOM 3005 O O . MET A 1 374 ? -15.703 -6.885 16.894 1.00 98.56 374 MET A O 1
ATOM 3009 N N . TRP A 1 375 ? -16.080 -8.624 15.537 1.00 98.25 375 TRP A N 1
ATOM 3010 C CA . TRP A 1 375 ? -15.666 -7.910 14.338 1.00 98.25 375 TRP A CA 1
ATOM 3011 C C . TRP A 1 375 ? -16.783 -6.979 13.856 1.00 98.25 375 TRP A C 1
ATOM 3013 O O . TRP A 1 375 ? -17.765 -7.433 13.271 1.00 98.25 375 TRP A O 1
ATOM 3023 N N . ILE A 1 376 ? -16.611 -5.689 14.124 1.00 98.56 376 ILE A N 1
ATOM 3024 C CA . ILE A 1 376 ? -17.484 -4.603 13.685 1.00 98.56 376 ILE A CA 1
ATOM 3025 C C . ILE A 1 376 ? -16.612 -3.652 12.874 1.00 98.56 376 ILE A C 1
ATOM 3027 O O . ILE A 1 376 ? -15.603 -3.172 13.383 1.00 98.56 376 ILE A O 1
ATOM 3031 N N . SER A 1 377 ? -16.976 -3.376 11.624 1.00 97.06 377 SER A N 1
ATOM 3032 C CA . SER A 1 377 ? -16.195 -2.479 10.773 1.00 97.06 377 SER A CA 1
ATOM 3033 C C . SER A 1 377 ? -17.111 -1.583 9.933 1.00 97.06 377 SER A C 1
ATOM 3035 O O . SER A 1 377 ? -18.208 -1.243 10.377 1.00 97.06 377 SER A O 1
ATOM 3037 N N . ASN A 1 378 ? -16.648 -1.093 8.785 1.00 96.94 378 ASN A N 1
ATOM 3038 C CA . ASN A 1 378 ? -17.292 0.013 8.072 1.00 96.94 378 ASN A CA 1
ATOM 3039 C C . ASN A 1 378 ? -17.397 -0.182 6.551 1.00 96.94 378 ASN A C 1
ATOM 3041 O O . ASN A 1 378 ? -17.803 0.742 5.853 1.00 96.94 378 ASN A O 1
ATOM 3045 N N . GLY A 1 379 ? -17.028 -1.344 6.018 1.00 95.88 379 GLY A N 1
ATOM 3046 C CA . GLY A 1 379 ? -16.999 -1.632 4.584 1.00 95.88 379 GLY A CA 1
ATOM 3047 C C . GLY A 1 379 ? -18.358 -1.997 3.966 1.00 95.88 379 GLY A C 1
ATOM 3048 O O . GLY A 1 379 ? -19.385 -1.981 4.647 1.00 95.88 379 GLY A O 1
ATOM 3049 N N . PRO A 1 380 ? -18.376 -2.338 2.661 1.00 95.62 380 PRO A N 1
ATOM 3050 C CA . PRO A 1 380 ? -19.598 -2.605 1.890 1.00 95.62 380 PRO A CA 1
ATOM 3051 C C . PRO A 1 380 ? -20.292 -3.920 2.263 1.00 95.62 380 PRO A C 1
ATOM 3053 O O . PRO A 1 380 ? -21.450 -4.135 1.897 1.00 95.62 380 PRO A O 1
ATOM 3056 N N . PHE A 1 381 ? -19.592 -4.806 2.965 1.00 96.94 381 PHE A N 1
ATOM 3057 C CA . PHE A 1 381 ? -20.143 -6.011 3.565 1.00 96.94 381 PHE A CA 1
ATOM 3058 C C . PHE A 1 381 ? -19.848 -6.012 5.059 1.00 96.94 381 PHE A C 1
ATOM 3060 O O . PHE A 1 381 ? -18.881 -5.398 5.491 1.00 96.94 381 PHE A O 1
ATOM 3067 N N . TYR A 1 382 ? -20.645 -6.725 5.838 1.00 98.19 382 TYR A N 1
ATOM 3068 C CA . TYR A 1 382 ? -20.335 -7.060 7.220 1.00 98.19 382 TYR A CA 1
ATOM 3069 C C . TYR A 1 382 ? -20.177 -8.574 7.350 1.00 98.19 382 TYR A C 1
ATOM 3071 O O . TYR A 1 382 ? -20.739 -9.334 6.553 1.00 98.19 382 TYR A O 1
ATOM 3079 N N . LEU A 1 383 ? -19.385 -9.006 8.330 1.00 98.44 383 LEU A N 1
ATOM 3080 C CA . LEU A 1 383 ? -19.298 -10.414 8.701 1.00 98.44 383 LEU A CA 1
ATOM 3081 C C . LEU A 1 383 ? -20.604 -10.788 9.407 1.00 98.44 383 LEU A C 1
ATOM 3083 O O . LEU A 1 383 ? -20.956 -10.160 10.395 1.00 98.44 383 LEU A O 1
ATOM 3087 N N . ASP A 1 384 ? -21.354 -11.731 8.843 1.00 98.44 384 ASP A N 1
ATOM 3088 C CA . ASP A 1 384 ? -22.647 -12.182 9.373 1.00 98.44 384 ASP A CA 1
ATOM 3089 C C . ASP A 1 384 ? -22.477 -13.390 10.292 1.00 98.44 384 ASP A C 1
ATOM 3091 O O . ASP A 1 384 ? -23.137 -13.495 11.323 1.00 98.44 384 ASP A O 1
ATOM 3095 N N . SER A 1 385 ? -21.598 -14.316 9.899 1.00 98.00 385 SER A N 1
ATOM 3096 C CA . SER A 1 385 ? -21.214 -15.470 10.707 1.00 98.00 385 SER A CA 1
ATOM 3097 C C . SER A 1 385 ? -19.830 -15.982 10.319 1.00 98.00 385 SER A C 1
ATOM 3099 O O . SER A 1 385 ? -19.398 -15.854 9.170 1.00 98.00 385 SER A O 1
ATOM 3101 N N . PHE A 1 386 ? -19.152 -16.590 11.291 1.00 98.00 386 PHE A N 1
ATOM 3102 C CA . PHE A 1 386 ? -17.833 -17.187 11.132 1.00 98.00 386 PHE A CA 1
ATOM 3103 C C . PHE A 1 386 ? -17.775 -18.520 11.879 1.00 98.00 386 PHE A C 1
ATOM 3105 O O . PHE A 1 386 ? -18.021 -18.574 13.083 1.00 98.00 386 PHE A O 1
ATOM 3112 N N . ASP A 1 387 ? -17.443 -19.596 11.170 1.00 96.81 387 ASP A N 1
ATOM 3113 C CA . ASP A 1 387 ? -17.271 -20.931 11.740 1.00 96.81 387 ASP A CA 1
ATOM 3114 C C . ASP A 1 387 ? -15.888 -21.473 11.365 1.00 96.81 387 ASP A C 1
ATOM 3116 O O . ASP A 1 387 ? -15.622 -21.901 10.234 1.00 96.81 387 ASP A O 1
ATOM 3120 N N . SER A 1 388 ? -14.991 -21.452 12.350 1.00 95.50 388 SER A N 1
ATOM 3121 C CA . SER A 1 388 ? -13.616 -21.921 12.202 1.00 95.50 388 SER A CA 1
ATOM 3122 C C . SER A 1 388 ? -13.512 -23.441 12.054 1.00 95.50 388 SER A C 1
ATOM 3124 O O . SER A 1 388 ? -12.557 -23.924 11.444 1.00 95.50 388 SER A O 1
ATOM 3126 N N . ALA A 1 389 ? -14.472 -24.213 12.569 1.00 95.25 389 ALA A N 1
ATOM 3127 C CA . ALA A 1 389 ? -14.475 -25.669 12.458 1.00 95.25 389 ALA A CA 1
ATOM 3128 C C . ALA A 1 389 ? -15.001 -26.119 11.090 1.00 95.25 389 ALA A C 1
ATOM 3130 O O . ALA A 1 389 ? -14.421 -27.012 10.470 1.00 95.25 389 ALA A O 1
ATOM 3131 N N . ALA A 1 390 ? -16.061 -25.473 10.600 1.00 96.75 390 ALA A N 1
ATOM 3132 C CA . ALA A 1 390 ? -16.620 -25.719 9.274 1.00 96.75 390 ALA A CA 1
ATOM 3133 C C . ALA A 1 390 ? -15.805 -25.072 8.142 1.00 96.75 390 ALA A C 1
ATOM 3135 O O . ALA A 1 390 ? -16.017 -25.421 6.982 1.00 96.75 390 ALA A O 1
ATOM 3136 N N . GLN A 1 391 ? -14.867 -24.170 8.467 1.00 96.69 391 GLN A N 1
ATOM 3137 C CA . GLN A 1 391 ? -14.116 -23.362 7.499 1.00 96.69 391 GLN A CA 1
ATOM 3138 C C . GLN A 1 391 ? -15.053 -22.549 6.601 1.00 96.69 391 GLN A C 1
ATOM 3140 O O . GLN A 1 391 ? -14.922 -22.541 5.377 1.00 96.69 391 GLN A O 1
ATOM 3145 N N . THR A 1 392 ? -16.019 -21.871 7.221 1.00 97.12 392 THR A N 1
ATOM 3146 C CA . THR A 1 392 ? -17.008 -21.054 6.515 1.00 97.12 392 THR A CA 1
ATOM 3147 C C . THR A 1 392 ? -17.099 -19.664 7.116 1.00 97.12 392 THR A C 1
ATOM 3149 O O . THR A 1 392 ? -17.201 -19.511 8.330 1.00 97.12 392 THR A O 1
ATOM 3152 N N . SER A 1 393 ? -17.131 -18.666 6.243 1.00 97.69 393 SER A N 1
ATOM 3153 C CA . SER A 1 393 ? -17.350 -17.264 6.573 1.00 97.69 393 SER A CA 1
ATOM 3154 C C . SER A 1 393 ? -18.435 -16.729 5.652 1.00 97.69 393 SER A C 1
ATOM 3156 O O . SER A 1 393 ? -18.419 -16.993 4.444 1.00 97.69 393 SER A O 1
ATOM 3158 N N . VAL A 1 394 ? -19.422 -16.046 6.225 1.00 98.06 394 VAL A N 1
ATOM 3159 C CA . VAL A 1 394 ? -20.553 -15.488 5.483 1.00 98.06 394 VAL A CA 1
ATOM 3160 C C . VAL A 1 394 ? -20.511 -13.981 5.625 1.00 98.06 394 VAL A C 1
ATOM 3162 O O . VAL A 1 394 ? -20.638 -13.451 6.725 1.00 98.06 394 VAL A O 1
ATOM 3165 N N . LEU A 1 395 ? -20.371 -13.293 4.496 1.00 97.88 395 LEU A N 1
ATOM 3166 C CA . LEU A 1 395 ? -20.446 -11.841 4.426 1.00 97.88 395 LEU A CA 1
ATOM 3167 C C . LEU A 1 395 ? -21.788 -11.424 3.829 1.00 97.88 395 LEU A C 1
ATOM 3169 O O . LEU A 1 395 ? -22.218 -11.964 2.806 1.00 97.88 395 LEU A O 1
ATOM 3173 N N . ARG A 1 396 ? -22.440 -10.434 4.436 1.00 97.44 396 ARG A N 1
ATOM 3174 C CA . ARG A 1 396 ? -23.685 -9.851 3.924 1.00 97.44 396 ARG A CA 1
ATOM 3175 C C . ARG A 1 396 ? -23.477 -8.408 3.539 1.00 97.44 396 ARG A C 1
ATOM 3177 O O . ARG A 1 396 ? -22.711 -7.687 4.163 1.00 97.44 396 ARG A O 1
ATOM 3184 N N . ALA A 1 397 ? -24.155 -7.982 2.480 1.00 95.44 397 ALA A N 1
ATOM 3185 C CA . ALA A 1 397 ? -24.020 -6.615 2.013 1.00 95.44 397 ALA A CA 1
ATOM 3186 C C . ALA A 1 397 ? -24.583 -5.631 3.044 1.00 95.44 397 ALA A C 1
ATOM 3188 O O . ALA A 1 397 ? -25.743 -5.737 3.444 1.00 95.44 397 ALA A O 1
ATOM 3189 N N . PHE A 1 398 ? -23.778 -4.642 3.410 1.00 96.06 398 PHE A N 1
ATOM 3190 C CA . PHE A 1 398 ? -24.187 -3.535 4.255 1.00 96.06 398 PHE A CA 1
ATOM 3191 C C . PHE A 1 398 ? -24.889 -2.494 3.374 1.00 96.06 398 PHE A C 1
ATOM 3193 O O . PHE A 1 398 ? -24.261 -1.767 2.606 1.00 96.06 398 PHE A O 1
ATOM 3200 N N . ARG A 1 399 ? -26.227 -2.494 3.394 1.00 93.25 399 ARG A N 1
ATOM 3201 C CA . ARG A 1 399 ? -27.075 -1.662 2.517 1.00 93.25 399 ARG A CA 1
ATOM 3202 C C . ARG A 1 399 ? -27.537 -0.370 3.191 1.00 93.25 399 ARG A C 1
ATOM 3204 O O . ARG A 1 399 ? -28.644 0.096 2.928 1.00 93.25 399 ARG A O 1
ATOM 3211 N N . ASP A 1 400 ? -26.694 0.194 4.048 1.00 96.00 400 ASP A N 1
ATOM 3212 C CA . ASP A 1 400 ? -26.977 1.472 4.687 1.00 96.00 400 ASP A CA 1
ATOM 3213 C C . ASP A 1 400 ? -26.949 2.615 3.648 1.00 96.00 400 ASP A C 1
ATOM 3215 O O . ASP A 1 400 ? -25.987 2.718 2.879 1.00 96.00 400 ASP A O 1
ATOM 3219 N N . PRO A 1 401 ? -27.984 3.476 3.577 1.00 95.56 401 PRO A N 1
ATOM 3220 C CA . PRO A 1 401 ? -28.038 4.573 2.609 1.00 95.56 401 PRO A CA 1
ATOM 3221 C C . PRO A 1 401 ? -26.916 5.610 2.741 1.00 95.56 401 PRO A C 1
ATOM 3223 O O . PRO A 1 401 ? -26.673 6.346 1.783 1.00 95.56 401 PRO A O 1
ATOM 3226 N N . ALA A 1 402 ? -26.269 5.698 3.905 1.00 96.38 402 ALA A N 1
ATOM 3227 C CA . ALA A 1 402 ? -25.189 6.633 4.186 1.00 96.38 402 ALA A CA 1
ATOM 3228 C C . ALA A 1 402 ? -23.798 6.087 3.804 1.00 96.38 402 ALA A C 1
ATOM 3230 O O . ALA A 1 402 ? -22.824 6.849 3.778 1.00 96.38 402 ALA A O 1
ATOM 3231 N N . TYR A 1 403 ? -23.698 4.796 3.444 1.00 96.56 403 TYR A N 1
ATOM 3232 C CA . TYR A 1 403 ? -22.472 4.208 2.902 1.00 96.56 403 TYR A CA 1
ATOM 3233 C C . TYR A 1 403 ? -22.009 4.995 1.654 1.00 96.56 403 TYR A C 1
ATOM 3235 O O . TYR A 1 403 ? -22.802 5.222 0.734 1.00 96.56 403 TYR A O 1
ATOM 3243 N N . PRO A 1 404 ? -20.738 5.441 1.591 1.00 95.50 404 PRO A N 1
ATOM 3244 C CA . PRO A 1 404 ? -20.316 6.487 0.656 1.00 95.50 404 PRO A CA 1
ATOM 3245 C C . PRO A 1 404 ? -20.144 6.034 -0.800 1.00 95.50 404 PRO A C 1
ATOM 3247 O O . PRO A 1 404 ? -19.953 6.890 -1.664 1.00 95.50 404 PRO A O 1
ATOM 3250 N N . PHE A 1 405 ? -20.197 4.730 -1.085 1.00 95.31 405 PHE A N 1
ATOM 3251 C CA . PHE A 1 405 ? -19.960 4.186 -2.424 1.00 95.31 405 PHE A CA 1
ATOM 3252 C C . PHE A 1 405 ? -21.167 3.419 -2.967 1.00 95.31 405 PHE A C 1
ATOM 3254 O O . PHE A 1 405 ? -21.944 2.808 -2.234 1.00 95.31 405 PHE A O 1
ATOM 3261 N N . LYS A 1 406 ? -21.311 3.425 -4.288 1.00 91.88 406 LYS A N 1
ATOM 3262 C CA . LYS A 1 406 ? -22.325 2.687 -5.045 1.00 91.88 406 LYS A CA 1
ATOM 3263 C C . LYS A 1 406 ? -21.664 1.583 -5.880 1.00 91.88 406 LYS A C 1
ATOM 3265 O O . LYS A 1 406 ? -20.460 1.634 -6.125 1.00 91.88 406 LYS A O 1
ATOM 3270 N N . PRO A 1 407 ? -22.436 0.589 -6.358 1.00 89.31 407 PRO A N 1
ATOM 3271 C CA . PRO A 1 407 ? -21.918 -0.380 -7.320 1.00 89.31 407 PRO A CA 1
ATOM 3272 C C . PRO A 1 407 ? -21.285 0.318 -8.534 1.00 89.31 407 PRO A C 1
ATOM 3274 O O . PRO A 1 407 ? -21.899 1.207 -9.121 1.00 89.31 407 PRO A O 1
ATOM 3277 N N . GLY A 1 408 ? -20.075 -0.097 -8.903 1.00 90.56 408 GLY A N 1
ATOM 3278 C CA . GLY A 1 408 ? -19.258 0.498 -9.964 1.00 90.56 408 GLY A CA 1
A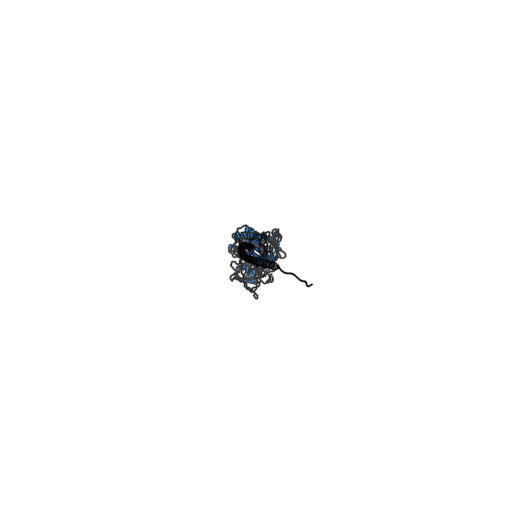TOM 3279 C C . GLY A 1 408 ? -18.212 1.504 -9.472 1.00 90.56 408 GLY A C 1
ATOM 3280 O O . GLY A 1 408 ? -17.234 1.737 -10.182 1.00 90.56 408 GLY A O 1
ATOM 3281 N N . ASP A 1 409 ? -18.355 2.057 -8.264 1.00 93.25 409 ASP A N 1
ATOM 3282 C CA . ASP A 1 409 ? -17.315 2.908 -7.683 1.00 93.25 409 ASP A CA 1
ATOM 3283 C C . ASP A 1 409 ? -16.049 2.088 -7.395 1.00 93.25 409 ASP A C 1
ATOM 3285 O O . ASP A 1 409 ? -16.109 0.901 -7.053 1.00 93.25 409 ASP A O 1
ATOM 3289 N N . ASN A 1 410 ? -14.887 2.735 -7.530 1.00 92.12 410 ASN A N 1
ATOM 3290 C CA . ASN A 1 410 ? -13.566 2.120 -7.350 1.00 92.12 410 ASN A CA 1
ATOM 3291 C C . ASN A 1 410 ? -13.361 0.839 -8.190 1.00 92.12 410 ASN A C 1
ATOM 3293 O O . ASN A 1 410 ? -12.633 -0.066 -7.782 1.00 92.12 410 ASN A O 1
ATOM 3297 N N . PHE A 1 411 ? -14.021 0.744 -9.349 1.00 94.50 411 PHE A N 1
ATOM 3298 C CA . PHE A 1 411 ? -13.827 -0.338 -10.307 1.00 94.50 411 PHE A CA 1
ATOM 3299 C C . PHE A 1 411 ? -12.654 -0.035 -11.244 1.00 94.50 411 PHE A C 1
ATOM 3301 O O . PHE A 1 411 ? -12.610 1.023 -11.873 1.00 94.50 411 PHE A O 1
ATOM 3308 N N . TYR A 1 412 ? -11.738 -0.993 -11.370 1.00 94.00 412 TYR A N 1
ATOM 3309 C CA . TYR A 1 412 ? -10.541 -0.876 -12.201 1.00 94.00 412 TYR A CA 1
ATOM 3310 C C . TYR A 1 412 ? -10.556 -1.958 -13.289 1.00 94.00 412 TYR A C 1
ATOM 3312 O O . TYR A 1 412 ? -10.380 -3.132 -12.965 1.00 94.00 412 TYR A O 1
ATOM 3320 N N . PRO A 1 413 ? -10.798 -1.617 -14.569 1.00 92.12 413 PRO A N 1
ATOM 3321 C CA . PRO A 1 413 ? -10.931 -2.606 -15.639 1.00 92.12 413 PRO A CA 1
ATOM 3322 C C . PRO A 1 413 ? -9.616 -3.336 -15.946 1.00 92.12 413 PRO A C 1
ATOM 3324 O O . PRO A 1 413 ? -8.542 -2.977 -15.475 1.00 92.12 413 PRO A O 1
ATOM 3327 N N . PHE A 1 414 ? -9.676 -4.367 -16.783 1.00 90.06 414 PHE A N 1
ATOM 3328 C CA . PHE A 1 414 ? -8.453 -4.979 -17.293 1.00 90.06 414 PHE A CA 1
ATOM 3329 C C . PHE A 1 414 ? -7.765 -4.052 -18.304 1.00 90.06 414 PHE A C 1
ATOM 3331 O O . PHE A 1 414 ? -8.405 -3.574 -19.242 1.00 90.06 414 PHE A O 1
ATOM 3338 N N . ILE A 1 415 ? -6.463 -3.835 -18.130 1.00 90.12 415 ILE A N 1
ATOM 3339 C CA . ILE A 1 415 ? -5.600 -3.083 -19.041 1.00 90.12 415 ILE A CA 1
ATOM 3340 C C . ILE A 1 415 ? -4.774 -4.024 -19.922 1.00 90.12 415 ILE A C 1
ATOM 3342 O O . ILE A 1 415 ? -4.503 -5.176 -19.572 1.00 90.12 415 ILE A O 1
ATOM 3346 N N . SER A 1 416 ? -4.340 -3.514 -21.076 1.00 88.19 416 SER A N 1
ATOM 3347 C CA . SER A 1 416 ? -3.408 -4.242 -21.941 1.00 88.19 416 SER A CA 1
ATOM 3348 C C . SER A 1 416 ? -1.997 -4.183 -21.338 1.00 88.19 416 SER A C 1
ATOM 3350 O O . SER A 1 416 ? -1.502 -3.077 -21.091 1.00 88.19 416 SER A O 1
ATOM 3352 N N . PRO A 1 417 ? -1.333 -5.328 -21.089 1.00 86.62 417 PRO A N 1
ATOM 3353 C CA . PRO A 1 417 ? 0.023 -5.327 -20.556 1.00 86.62 417 PRO A CA 1
ATOM 3354 C C . PRO A 1 417 ? 0.991 -4.714 -21.566 1.00 86.62 417 PRO A C 1
ATOM 3356 O O . PRO A 1 417 ? 0.769 -4.769 -22.776 1.00 86.62 417 PRO A O 1
ATOM 3359 N N . VAL A 1 418 ? 2.092 -4.147 -21.072 1.00 93.25 418 VAL A N 1
ATOM 3360 C CA . VAL A 1 418 ? 3.149 -3.669 -21.963 1.00 93.25 418 VAL A CA 1
ATOM 3361 C C . VAL A 1 418 ? 3.759 -4.843 -22.725 1.00 93.25 418 VAL A C 1
ATOM 3363 O O . VAL A 1 418 ? 4.171 -5.836 -22.124 1.00 93.25 418 VAL A O 1
ATOM 3366 N N . GLN A 1 419 ? 3.860 -4.709 -24.046 1.00 95.12 419 GLN A N 1
ATOM 3367 C CA . GLN A 1 419 ? 4.478 -5.704 -24.914 1.00 95.12 419 GLN A CA 1
ATOM 3368 C C . GLN A 1 419 ? 5.311 -5.030 -26.002 1.00 95.12 419 GLN A C 1
ATOM 3370 O O . GLN A 1 419 ? 4.816 -4.194 -26.756 1.00 95.12 419 GLN A O 1
ATOM 3375 N N . ILE A 1 420 ? 6.584 -5.420 -26.111 1.00 96.50 420 ILE A N 1
ATOM 3376 C CA . ILE A 1 420 ? 7.425 -5.048 -27.253 1.00 96.50 420 ILE A CA 1
ATOM 3377 C C . ILE A 1 420 ? 6.994 -5.899 -28.450 1.00 96.50 420 ILE A C 1
ATOM 3379 O O . ILE A 1 420 ? 7.080 -7.125 -28.414 1.00 96.50 420 ILE A O 1
ATOM 3383 N N . LEU A 1 421 ? 6.537 -5.246 -29.515 1.00 96.62 421 LEU A N 1
ATOM 3384 C CA . LEU A 1 421 ? 6.079 -5.907 -30.737 1.00 96.62 421 LEU A CA 1
ATOM 3385 C C . LEU A 1 421 ? 7.237 -6.128 -31.708 1.00 96.62 421 LEU A C 1
ATOM 3387 O O . LEU A 1 421 ? 7.336 -7.173 -32.352 1.00 96.62 421 LEU A O 1
ATOM 3391 N N . ARG A 1 422 ? 8.114 -5.125 -31.839 1.00 96.12 422 ARG A N 1
ATOM 3392 C CA . ARG A 1 422 ? 9.235 -5.153 -32.782 1.00 96.12 422 ARG A CA 1
ATOM 3393 C C . ARG A 1 422 ? 10.336 -4.174 -32.388 1.00 96.12 422 ARG A C 1
ATOM 3395 O O . ARG A 1 422 ? 10.058 -3.067 -31.936 1.00 96.12 422 ARG A O 1
ATOM 3402 N N . ILE A 1 423 ? 11.581 -4.551 -32.686 1.00 97.25 423 ILE A N 1
ATOM 3403 C CA . ILE A 1 423 ? 12.741 -3.653 -32.682 1.00 97.25 423 ILE A CA 1
ATOM 3404 C C . ILE A 1 423 ? 13.282 -3.538 -34.117 1.00 97.25 423 ILE A C 1
ATOM 3406 O O . ILE A 1 423 ? 13.815 -4.484 -34.693 1.00 97.25 423 ILE A O 1
ATOM 3410 N N . GLY A 1 424 ? 13.102 -2.376 -34.741 1.00 96.00 424 GLY A N 1
ATOM 3411 C CA . GLY A 1 424 ? 13.697 -2.032 -36.029 1.00 96.00 424 GLY A CA 1
ATOM 3412 C C . GLY A 1 424 ? 15.128 -1.537 -35.845 1.00 96.00 424 GLY A C 1
ATOM 3413 O O . GLY A 1 424 ? 15.328 -0.425 -35.369 1.00 96.00 424 GLY A O 1
ATOM 3414 N N . LYS A 1 425 ? 16.119 -2.344 -36.232 1.00 94.75 425 LYS A N 1
ATOM 3415 C CA . LYS A 1 425 ? 17.544 -2.028 -36.059 1.00 94.75 425 LYS A CA 1
ATOM 3416 C C . LYS A 1 425 ? 18.129 -1.400 -37.325 1.00 94.75 425 LYS A C 1
ATOM 3418 O O . LYS A 1 425 ? 18.143 -2.043 -38.372 1.00 94.75 425 LYS A O 1
ATOM 3423 N N . GLY A 1 426 ? 18.611 -0.160 -37.243 1.00 91.56 426 GLY A N 1
ATOM 3424 C CA . GLY A 1 426 ? 19.470 0.418 -38.276 1.00 91.56 426 GLY A CA 1
ATOM 3425 C C . GLY A 1 426 ? 20.855 -0.238 -38.290 1.00 91.56 426 GLY A C 1
ATOM 3426 O O . GLY A 1 426 ? 21.322 -0.727 -37.264 1.00 91.56 426 GLY A O 1
ATOM 3427 N N . THR A 1 427 ? 21.527 -0.240 -39.441 1.00 93.56 427 THR A N 1
ATOM 3428 C CA . THR A 1 427 ? 22.905 -0.742 -39.553 1.00 93.56 427 THR A CA 1
ATOM 3429 C C . THR A 1 427 ? 23.846 0.073 -38.667 1.00 93.56 427 THR A C 1
ATOM 3431 O O . THR A 1 427 ? 23.858 1.303 -38.738 1.00 93.56 427 THR A O 1
ATOM 3434 N N . VAL A 1 428 ? 24.658 -0.604 -37.855 1.00 96.38 428 VAL A N 1
ATOM 3435 C CA . VAL A 1 428 ? 25.661 0.053 -37.012 1.00 96.38 428 VAL A CA 1
ATOM 3436 C C . VAL A 1 428 ? 26.972 0.148 -37.777 1.00 96.38 428 VAL A C 1
ATOM 3438 O O . VAL A 1 428 ? 27.610 -0.862 -38.058 1.00 96.38 428 VAL A O 1
ATOM 3441 N N . VAL A 1 429 ? 27.381 1.370 -38.110 1.00 94.81 429 VAL A N 1
ATOM 3442 C CA . VAL A 1 429 ? 28.668 1.652 -38.757 1.00 94.81 429 VAL A CA 1
ATOM 3443 C C . VAL A 1 429 ? 29.595 2.306 -37.727 1.00 94.81 429 VAL A C 1
ATOM 3445 O O . VAL A 1 429 ? 29.166 3.270 -37.081 1.00 94.81 429 VAL A O 1
ATOM 3448 N N . PRO A 1 430 ? 30.843 1.826 -37.551 1.00 93.94 430 PRO A N 1
ATOM 3449 C CA . PRO A 1 430 ? 31.795 2.440 -36.629 1.00 93.94 430 PRO A CA 1
ATOM 3450 C C . PRO A 1 430 ? 31.936 3.948 -36.867 1.00 93.94 430 PRO A C 1
ATOM 3452 O O . PRO A 1 430 ? 32.135 4.391 -37.997 1.00 93.94 430 PRO A O 1
ATOM 3455 N N . GLY A 1 431 ? 31.806 4.747 -35.806 1.00 93.19 431 GLY A N 1
ATOM 3456 C CA . GLY A 1 431 ? 31.930 6.206 -35.881 1.00 93.19 431 GLY A CA 1
ATOM 3457 C C . GLY A 1 431 ? 30.746 6.929 -36.529 1.00 93.19 431 GLY A C 1
ATOM 3458 O O . GLY A 1 431 ? 30.836 8.128 -36.773 1.00 93.19 431 GLY A O 1
ATOM 3459 N N . SER A 1 432 ? 29.633 6.242 -36.799 1.00 95.12 432 SER A N 1
ATOM 3460 C CA . SER A 1 432 ? 28.380 6.849 -37.270 1.00 95.12 432 SER A CA 1
ATOM 3461 C C . SER A 1 432 ? 27.265 6.679 -36.243 1.00 95.12 432 SER A C 1
ATOM 3463 O O . SER A 1 432 ? 27.289 5.757 -35.428 1.00 95.12 432 SER A O 1
ATOM 3465 N N . SER A 1 433 ? 26.259 7.554 -36.282 1.00 95.56 433 SER A N 1
ATOM 3466 C CA . SER A 1 433 ? 25.069 7.360 -35.451 1.00 95.56 433 SER A CA 1
ATOM 3467 C C . SER A 1 433 ? 24.236 6.195 -35.984 1.00 95.56 433 SER A C 1
ATOM 3469 O O . SER A 1 433 ? 24.025 6.089 -37.191 1.00 95.56 433 SER A O 1
ATOM 3471 N N . ALA A 1 434 ? 23.736 5.355 -35.081 1.00 96.19 434 ALA A N 1
ATOM 3472 C CA . ALA A 1 434 ? 22.773 4.308 -35.401 1.00 96.19 434 ALA A CA 1
ATOM 3473 C C . ALA A 1 434 ? 21.476 4.520 -34.616 1.00 96.19 434 ALA A C 1
ATOM 3475 O O . ALA A 1 434 ? 21.477 5.083 -33.520 1.00 96.19 434 ALA A O 1
ATOM 3476 N N . GLN A 1 435 ? 20.362 4.085 -35.195 1.00 97.00 435 GLN A N 1
ATOM 3477 C CA . GLN A 1 435 ? 19.024 4.283 -34.647 1.00 97.00 435 GLN A CA 1
ATOM 3478 C C . GLN A 1 435 ? 18.298 2.949 -34.559 1.00 97.00 435 GLN A C 1
ATOM 3480 O O . GLN A 1 435 ? 18.197 2.247 -35.567 1.00 97.00 435 GLN A O 1
ATOM 3485 N N . PHE A 1 436 ? 17.768 2.623 -33.380 1.00 97.69 436 PHE A N 1
ATOM 3486 C CA . PHE A 1 436 ? 16.884 1.476 -33.188 1.00 97.69 436 PHE A CA 1
ATOM 3487 C C . PHE A 1 436 ? 15.498 1.957 -32.772 1.00 97.69 436 PHE A C 1
ATOM 3489 O O . PHE A 1 436 ? 15.357 2.691 -31.796 1.00 97.69 436 PHE A O 1
ATOM 3496 N N . LEU A 1 437 ? 14.477 1.551 -33.517 1.00 97.75 437 LEU A N 1
ATOM 3497 C CA . LEU A 1 437 ? 13.091 1.940 -33.288 1.00 97.75 437 LEU A CA 1
ATOM 3498 C C . LEU A 1 437 ? 12.342 0.805 -32.594 1.00 97.75 437 LEU A C 1
ATOM 3500 O O . LEU A 1 437 ? 12.339 -0.318 -33.086 1.00 97.75 437 LEU A O 1
ATOM 3504 N N . ILE A 1 438 ? 11.699 1.098 -31.474 1.00 97.81 438 ILE A N 1
ATOM 3505 C CA . ILE A 1 438 ? 10.928 0.139 -30.689 1.00 97.81 438 ILE A CA 1
ATOM 3506 C C . ILE A 1 438 ? 9.450 0.445 -30.905 1.00 97.81 438 ILE A C 1
ATOM 3508 O O . ILE A 1 438 ? 8.998 1.545 -30.584 1.00 97.81 438 ILE A O 1
ATOM 3512 N N . ASP A 1 439 ? 8.714 -0.528 -31.433 1.00 97.38 439 ASP A N 1
ATOM 3513 C CA . ASP A 1 439 ? 7.254 -0.522 -31.492 1.00 97.38 439 ASP A CA 1
ATOM 3514 C C . ASP A 1 439 ? 6.717 -1.395 -30.354 1.00 97.38 439 ASP A C 1
ATOM 3516 O O . ASP A 1 439 ? 7.122 -2.554 -30.215 1.00 97.38 439 ASP A O 1
ATOM 3520 N N . ALA A 1 440 ? 5.814 -0.848 -29.545 1.00 96.38 440 ALA A N 1
ATOM 3521 C CA . ALA A 1 440 ? 5.230 -1.545 -28.405 1.00 96.38 440 ALA A CA 1
ATOM 3522 C C . ALA A 1 440 ? 3.747 -1.198 -28.226 1.00 96.38 440 ALA A C 1
ATOM 3524 O O . ALA A 1 440 ? 3.256 -0.204 -28.754 1.00 96.38 440 ALA A O 1
ATOM 3525 N N . GLU A 1 441 ? 3.041 -1.998 -27.442 1.00 95.31 441 GLU A N 1
ATOM 3526 C CA . GLU A 1 441 ? 1.681 -1.727 -26.971 1.00 95.31 441 GLU A CA 1
ATOM 3527 C C . GLU A 1 441 ? 1.619 -1.775 -25.439 1.00 95.31 441 GLU A C 1
ATOM 3529 O O . GLU A 1 441 ? 2.596 -2.155 -24.795 1.00 95.31 441 GLU A O 1
ATOM 3534 N N . GLY A 1 442 ? 0.514 -1.309 -24.852 1.00 92.31 442 GLY A N 1
ATOM 3535 C CA . GLY A 1 442 ? 0.298 -1.252 -23.400 1.00 92.31 442 GLY A CA 1
ATOM 3536 C C . GLY A 1 442 ? -0.593 -0.079 -22.988 1.00 92.31 442 GLY A C 1
ATOM 3537 O O . GLY A 1 442 ? -1.073 0.657 -23.849 1.00 92.31 442 GLY A O 1
ATOM 3538 N N . GLU A 1 443 ? -0.777 0.149 -21.693 1.00 90.12 443 GLU A N 1
ATOM 3539 C CA . GLU A 1 443 ? -1.496 1.319 -21.160 1.00 90.12 443 GLU A CA 1
ATOM 3540 C C . GLU A 1 443 ? -0.617 2.586 -21.163 1.00 90.12 443 GLU A C 1
ATOM 3542 O O . GLU A 1 443 ? 0.606 2.493 -21.028 1.00 90.12 443 GLU A O 1
ATOM 3547 N N . GLY A 1 444 ? -1.207 3.773 -21.334 1.00 87.62 444 GLY A N 1
ATOM 3548 C CA . GLY A 1 444 ? -0.491 5.037 -21.103 1.00 87.62 444 GLY A CA 1
ATOM 3549 C C . GLY A 1 444 ? 0.632 5.405 -22.086 1.00 87.62 444 GLY A C 1
ATOM 3550 O O . GLY A 1 444 ? 0.647 4.968 -23.239 1.00 87.62 444 GLY A O 1
ATOM 3551 N N . VAL A 1 445 ? 1.591 6.230 -21.659 1.00 89.75 445 VAL A N 1
ATOM 3552 C CA . VAL A 1 445 ? 2.794 6.561 -22.456 1.00 89.75 445 VAL A CA 1
ATOM 3553 C C . VAL A 1 445 ? 3.934 5.597 -22.132 1.00 89.75 445 VAL A C 1
ATOM 3555 O O . VAL A 1 445 ? 4.328 5.449 -20.978 1.00 89.75 445 VAL A O 1
ATOM 3558 N N . LEU A 1 446 ? 4.505 4.968 -23.162 1.00 93.44 446 LEU A N 1
ATOM 3559 C CA . LEU A 1 446 ? 5.581 3.995 -22.999 1.00 93.44 446 LEU A CA 1
ATOM 3560 C C . LEU A 1 446 ? 6.962 4.653 -23.033 1.00 93.44 446 LEU A C 1
ATOM 3562 O O . LEU A 1 446 ? 7.255 5.523 -23.860 1.00 93.44 446 LEU A O 1
ATOM 3566 N N . LYS A 1 447 ? 7.837 4.174 -22.150 1.00 93.88 447 LYS A N 1
ATOM 3567 C CA . LYS A 1 447 ? 9.259 4.523 -22.082 1.00 93.88 447 LYS A CA 1
ATOM 3568 C C . LYS A 1 447 ? 10.088 3.253 -22.169 1.00 93.88 447 LYS A C 1
ATOM 3570 O O . LYS A 1 447 ? 9.611 2.172 -21.836 1.00 93.88 447 LYS A O 1
ATOM 3575 N N . SER A 1 448 ? 11.324 3.358 -22.649 1.00 95.69 448 SER A N 1
ATOM 3576 C CA . SER A 1 448 ? 12.241 2.218 -22.677 1.00 95.69 448 SER A CA 1
ATOM 3577 C C . SER A 1 448 ? 13.601 2.559 -22.106 1.00 95.69 448 SER A C 1
ATOM 3579 O O . SER A 1 448 ? 14.146 3.636 -22.337 1.00 95.69 448 SER A O 1
ATOM 3581 N N . ARG A 1 449 ? 14.169 1.578 -21.416 1.00 96.44 449 ARG A N 1
ATOM 3582 C CA . ARG A 1 449 ? 15.584 1.512 -21.079 1.00 96.44 449 ARG A CA 1
ATOM 3583 C C . ARG A 1 449 ? 16.256 0.435 -21.893 1.00 96.44 449 ARG A C 1
ATOM 3585 O O . ARG A 1 449 ? 15.633 -0.570 -22.228 1.00 96.44 449 ARG A O 1
ATOM 3592 N N . TYR A 1 450 ? 17.526 0.640 -22.199 1.00 97.06 450 TYR A N 1
ATOM 3593 C CA . TYR A 1 450 ? 18.306 -0.337 -22.931 1.00 97.06 450 TYR A CA 1
ATOM 3594 C C . TYR A 1 450 ? 19.674 -0.566 -22.311 1.00 97.06 450 TYR A C 1
ATOM 3596 O O . TYR A 1 450 ? 20.250 0.316 -21.674 1.00 97.06 450 TYR A O 1
ATOM 3604 N N . ILE A 1 451 ? 20.186 -1.771 -22.530 1.00 97.81 451 ILE A N 1
ATOM 3605 C CA . ILE A 1 451 ? 21.543 -2.187 -22.203 1.00 97.81 451 ILE A CA 1
ATOM 3606 C C . ILE A 1 451 ? 22.165 -2.727 -23.485 1.00 97.81 451 ILE A C 1
ATOM 3608 O O . ILE A 1 451 ? 21.541 -3.532 -24.177 1.00 97.81 451 ILE A O 1
ATOM 3612 N N . VAL A 1 452 ? 23.393 -2.308 -23.786 1.00 97.56 452 VAL A N 1
ATOM 3613 C CA . VAL A 1 452 ? 24.225 -2.972 -24.798 1.00 97.56 452 VAL A CA 1
ATOM 3614 C C . VAL A 1 452 ? 25.304 -3.763 -24.080 1.00 97.56 452 VAL A C 1
ATOM 3616 O O . VAL A 1 452 ? 26.074 -3.197 -23.300 1.00 97.56 452 VAL A O 1
ATOM 3619 N N . ARG A 1 453 ? 25.362 -5.064 -24.352 1.00 97.50 453 ARG A N 1
ATOM 3620 C CA . ARG A 1 453 ? 26.332 -5.991 -23.773 1.00 97.50 453 ARG A CA 1
ATOM 3621 C C . ARG A 1 453 ? 27.182 -6.619 -24.869 1.00 97.50 453 ARG A C 1
ATOM 3623 O O . ARG A 1 453 ? 26.670 -7.038 -25.907 1.00 97.50 453 ARG A O 1
ATOM 3630 N N . ASP A 1 454 ? 28.481 -6.694 -24.626 1.00 96.00 454 ASP A N 1
ATOM 3631 C CA . ASP A 1 454 ? 29.394 -7.468 -25.459 1.00 96.00 454 ASP A CA 1
ATOM 3632 C C . ASP A 1 454 ? 29.141 -8.966 -25.231 1.00 96.00 454 ASP A C 1
ATOM 3634 O O . ASP A 1 454 ? 29.224 -9.455 -24.103 1.00 96.00 454 ASP A O 1
ATOM 3638 N N . VAL A 1 455 ? 28.803 -9.696 -26.297 1.00 95.12 455 VAL A N 1
ATOM 3639 C CA . VAL A 1 455 ? 28.467 -11.126 -26.208 1.00 95.12 455 VAL A CA 1
ATOM 3640 C C . VAL A 1 455 ? 29.690 -11.977 -25.857 1.00 95.12 455 VAL A C 1
ATOM 3642 O O . VAL A 1 455 ? 29.545 -13.001 -25.193 1.00 95.12 455 VAL A O 1
ATOM 3645 N N . ALA A 1 456 ? 30.890 -11.570 -26.275 1.00 93.31 456 ALA A N 1
ATOM 3646 C CA . ALA A 1 456 ? 32.113 -12.335 -26.062 1.00 93.31 456 ALA A CA 1
ATOM 3647 C C . ALA A 1 456 ? 32.650 -12.183 -24.633 1.00 93.31 456 ALA A C 1
ATOM 3649 O O . ALA A 1 456 ? 33.130 -13.156 -24.052 1.00 93.31 456 ALA A O 1
ATOM 3650 N N . THR A 1 457 ? 32.574 -10.979 -24.061 1.00 93.88 457 THR A N 1
ATOM 3651 C CA . THR A 1 457 ? 33.121 -10.695 -22.720 1.00 93.88 457 THR A CA 1
ATOM 3652 C C . THR A 1 457 ? 32.062 -10.680 -21.618 1.00 93.88 457 THR A C 1
ATOM 3654 O O . THR A 1 457 ? 32.399 -10.775 -20.440 1.00 93.88 457 THR A O 1
ATOM 3657 N N . GLY A 1 458 ? 30.783 -10.534 -21.975 1.00 91.19 458 GLY A N 1
ATOM 3658 C CA . GLY A 1 458 ? 29.691 -10.304 -21.030 1.00 91.19 458 GLY A CA 1
ATOM 3659 C C . GLY A 1 458 ? 29.669 -8.890 -20.438 1.00 91.19 458 GLY A C 1
ATOM 3660 O O . GLY A 1 458 ? 28.815 -8.602 -19.598 1.00 91.19 458 GLY A O 1
ATOM 3661 N N . GLN A 1 459 ? 30.575 -8.002 -20.859 1.00 94.56 459 GLN A N 1
ATOM 3662 C CA . GLN A 1 459 ? 30.686 -6.648 -20.327 1.00 94.56 459 GLN A CA 1
ATOM 3663 C C . GLN A 1 459 ? 29.507 -5.773 -20.772 1.00 94.56 459 GLN A C 1
ATOM 3665 O O . GLN A 1 459 ? 29.177 -5.702 -21.958 1.00 94.56 459 GLN A O 1
ATOM 3670 N N . ILE A 1 460 ? 28.900 -5.055 -19.824 1.00 95.75 460 ILE A N 1
ATOM 3671 C CA . ILE A 1 460 ? 27.931 -3.996 -20.126 1.00 95.75 460 ILE A CA 1
ATOM 3672 C C . ILE A 1 460 ? 28.695 -2.787 -20.670 1.00 95.75 460 ILE A C 1
ATOM 3674 O O . ILE A 1 460 ? 29.516 -2.197 -19.970 1.00 95.75 460 ILE A O 1
ATOM 3678 N N . LEU A 1 461 ? 28.421 -2.426 -21.922 1.00 96.12 461 LEU A N 1
ATOM 3679 C CA . LEU A 1 461 ? 29.083 -1.321 -22.615 1.00 96.12 461 LEU A CA 1
ATOM 3680 C C . LEU A 1 461 ? 28.348 0.002 -22.426 1.00 96.12 461 LEU A C 1
ATOM 3682 O O . LEU A 1 461 ? 28.978 1.056 -22.360 1.00 96.12 461 LEU A O 1
ATOM 3686 N N . THR A 1 462 ? 27.017 -0.041 -22.366 1.00 95.62 462 THR A N 1
ATOM 3687 C CA . THR A 1 462 ? 26.207 1.136 -22.053 1.00 95.62 462 THR A CA 1
ATOM 3688 C C . THR A 1 462 ? 24.849 0.749 -21.482 1.00 95.62 462 THR A C 1
ATOM 3690 O O . THR A 1 462 ? 24.322 -0.328 -21.775 1.00 95.62 462 THR A O 1
ATOM 3693 N N . VAL A 1 463 ? 24.294 1.658 -20.684 1.00 95.62 463 VAL A N 1
ATOM 3694 C CA . VAL A 1 463 ? 22.912 1.657 -20.209 1.00 95.62 463 VAL A CA 1
ATOM 3695 C C . VAL A 1 463 ? 22.341 3.030 -20.534 1.00 95.62 463 VAL A C 1
ATOM 3697 O O . VAL A 1 463 ? 22.968 4.039 -20.213 1.00 95.62 463 VAL A O 1
ATOM 3700 N N . GLY A 1 464 ? 21.174 3.084 -21.165 1.00 94.75 464 GLY A N 1
ATOM 3701 C CA . GLY A 1 464 ? 20.569 4.352 -21.557 1.00 94.75 464 GLY A CA 1
ATOM 3702 C C . GLY A 1 464 ? 19.050 4.318 -21.597 1.00 94.75 464 GLY A C 1
ATOM 3703 O O . GLY A 1 464 ? 18.421 3.262 -21.509 1.00 94.75 464 GLY A O 1
ATOM 3704 N N . ASP A 1 465 ? 18.475 5.503 -21.747 1.00 94.94 465 ASP A N 1
ATOM 3705 C CA . ASP A 1 465 ? 17.045 5.723 -21.933 1.00 94.94 465 ASP A CA 1
ATOM 3706 C C . ASP A 1 465 ? 16.746 5.976 -23.423 1.00 94.94 465 ASP A C 1
ATOM 3708 O O . ASP A 1 465 ? 17.580 6.500 -24.166 1.00 94.94 465 ASP A O 1
ATOM 3712 N N . SER A 1 466 ? 15.564 5.570 -23.880 1.00 93.19 466 SER A N 1
ATOM 3713 C CA . SER A 1 466 ? 15.070 5.858 -25.230 1.00 93.19 466 SER A CA 1
ATOM 3714 C C . SER A 1 466 ? 14.353 7.207 -25.296 1.00 93.19 466 SER A C 1
ATOM 3716 O O . SER A 1 466 ? 13.695 7.605 -24.337 1.00 93.19 466 SER A O 1
ATOM 3718 N N . GLU A 1 467 ? 14.343 7.838 -26.464 1.00 94.31 467 GLU A N 1
ATOM 3719 C CA . GLU A 1 467 ? 13.484 8.986 -26.766 1.00 94.31 467 GLU A CA 1
ATOM 3720 C C . GLU A 1 467 ? 12.070 8.517 -27.145 1.00 94.31 467 GLU A C 1
ATOM 3722 O O . GLU A 1 467 ? 11.914 7.605 -27.959 1.00 94.31 467 GLU A O 1
ATOM 3727 N N . SER A 1 468 ? 11.023 9.150 -26.617 1.00 91.81 468 SER A N 1
ATOM 3728 C CA . SER A 1 468 ? 9.650 8.895 -27.076 1.00 91.81 468 SER A CA 1
ATOM 3729 C C . SER A 1 468 ? 9.400 9.593 -28.416 1.00 91.81 468 SER A C 1
ATOM 3731 O O . SER A 1 468 ? 9.529 10.810 -28.525 1.00 91.81 468 SER A O 1
ATOM 3733 N N . VAL A 1 469 ? 9.011 8.829 -29.439 1.00 93.75 469 VAL A N 1
ATOM 3734 C CA . VAL A 1 469 ? 8.602 9.349 -30.759 1.00 93.75 469 VAL A CA 1
ATOM 3735 C C . VAL A 1 469 ? 7.087 9.543 -30.802 1.00 93.75 469 VAL A C 1
ATOM 3737 O O . VAL A 1 469 ? 6.588 10.547 -31.299 1.00 93.75 469 VAL A O 1
ATOM 3740 N N . THR A 1 470 ? 6.350 8.570 -30.270 1.00 93.69 470 THR A N 1
ATOM 3741 C CA . THR A 1 470 ? 4.899 8.622 -30.025 1.00 93.69 470 THR A CA 1
ATOM 3742 C C . THR A 1 470 ? 4.617 7.909 -28.695 1.00 93.69 470 THR A C 1
ATOM 3744 O O . THR A 1 470 ? 5.528 7.258 -28.179 1.00 93.69 470 THR A O 1
ATOM 3747 N N . PRO A 1 471 ? 3.382 7.924 -28.155 1.00 91.81 471 PRO A N 1
ATOM 3748 C CA . PRO A 1 471 ? 3.067 7.185 -26.929 1.00 91.81 471 PRO A CA 1
ATOM 3749 C C . PRO A 1 471 ? 3.425 5.691 -26.959 1.00 91.81 471 PRO A C 1
ATOM 3751 O O . PRO A 1 471 ? 3.617 5.101 -25.903 1.00 91.81 471 PRO A O 1
ATOM 3754 N N . LYS A 1 472 ? 3.511 5.083 -28.152 1.00 95.06 472 LYS A N 1
ATOM 3755 C CA . LYS A 1 472 ? 3.731 3.642 -28.376 1.00 95.06 472 LYS A CA 1
ATOM 3756 C C . LYS A 1 472 ? 5.000 3.318 -29.171 1.00 95.06 472 LYS A C 1
ATOM 3758 O O . LYS A 1 472 ? 5.219 2.176 -29.568 1.00 95.06 472 LYS A O 1
ATOM 3763 N N . ARG A 1 473 ? 5.828 4.332 -29.443 1.00 96.44 473 ARG A N 1
ATOM 3764 C CA . ARG A 1 473 ? 7.035 4.192 -30.263 1.00 96.44 473 ARG A CA 1
ATOM 3765 C C . ARG A 1 473 ? 8.194 4.947 -29.647 1.00 96.44 473 ARG A C 1
ATOM 3767 O O . ARG A 1 473 ? 8.090 6.156 -29.438 1.00 96.44 473 ARG A O 1
ATOM 3774 N N . MET A 1 474 ? 9.305 4.252 -29.445 1.00 97.12 474 MET A N 1
ATOM 3775 C CA . MET A 1 474 ? 10.502 4.790 -28.807 1.00 97.12 474 MET A CA 1
ATOM 3776 C C . MET A 1 474 ? 11.721 4.623 -29.712 1.00 97.12 474 MET A C 1
ATOM 3778 O O . MET A 1 474 ? 11.769 3.726 -30.550 1.00 97.12 474 MET A O 1
ATOM 3782 N N . LEU A 1 475 ? 12.713 5.488 -29.547 1.00 97.25 475 LEU A N 1
ATOM 3783 C CA . LEU A 1 475 ? 13.920 5.533 -30.358 1.00 97.25 475 LEU A CA 1
ATOM 3784 C C . LEU A 1 475 ? 15.159 5.470 -29.469 1.00 97.25 475 LEU A C 1
ATOM 3786 O O . LEU A 1 475 ? 15.373 6.321 -28.611 1.00 97.25 475 LEU A O 1
ATOM 3790 N N . ILE A 1 476 ? 16.009 4.481 -29.715 1.00 97.38 476 ILE A N 1
ATOM 3791 C CA . ILE A 1 476 ? 17.364 4.421 -29.175 1.00 97.38 476 ILE A CA 1
ATOM 3792 C C . ILE A 1 476 ? 18.304 5.041 -30.204 1.00 97.38 476 ILE A C 1
ATOM 3794 O O . ILE A 1 476 ? 18.326 4.620 -31.364 1.00 97.38 476 ILE A O 1
ATOM 3798 N N . ARG A 1 477 ? 19.111 6.014 -29.776 1.00 96.25 477 ARG A N 1
ATOM 3799 C CA . ARG A 1 477 ? 20.195 6.587 -30.580 1.00 96.25 477 ARG A CA 1
ATOM 3800 C C . ARG A 1 477 ? 21.539 6.152 -30.019 1.00 96.25 477 ARG A C 1
ATOM 3802 O O . ARG A 1 477 ? 21.893 6.510 -28.901 1.00 96.25 477 ARG A O 1
ATOM 3809 N N . LEU A 1 478 ? 22.306 5.425 -30.823 1.00 96.31 478 LEU A N 1
ATOM 3810 C CA . LEU A 1 478 ? 23.711 5.160 -30.547 1.00 96.31 478 LEU A CA 1
ATOM 3811 C C . LEU A 1 478 ? 24.543 6.300 -31.140 1.00 96.31 478 LEU A C 1
ATOM 3813 O O . LEU A 1 478 ? 24.400 6.636 -32.323 1.00 96.31 478 LEU A O 1
ATOM 3817 N N . SER A 1 479 ? 25.383 6.924 -30.315 1.00 96.38 479 SER A N 1
ATOM 3818 C CA . SER A 1 479 ? 26.230 8.037 -30.745 1.00 96.38 479 SER A CA 1
ATOM 3819 C C . SER A 1 479 ? 27.429 7.547 -31.569 1.00 96.38 479 SER A C 1
ATOM 3821 O O . SER A 1 479 ? 27.914 6.438 -31.333 1.00 96.38 479 SER A O 1
ATOM 3823 N N . PRO A 1 480 ? 27.962 8.376 -32.487 1.00 96.75 480 PRO A N 1
ATOM 3824 C CA . PRO A 1 480 ? 29.230 8.114 -33.177 1.00 96.75 480 PRO A CA 1
ATOM 3825 C C . PRO A 1 480 ? 30.384 7.726 -32.234 1.00 96.75 480 PRO A C 1
ATOM 3827 O O . PRO A 1 480 ? 31.142 6.791 -32.495 1.00 96.75 480 PRO A O 1
ATOM 3830 N N . ASP A 1 481 ? 30.489 8.409 -31.093 1.00 96.69 481 ASP A N 1
ATOM 3831 C CA . ASP A 1 481 ? 31.529 8.158 -30.089 1.00 96.69 481 ASP A CA 1
ATOM 3832 C C . ASP A 1 481 ? 31.384 6.791 -29.417 1.00 96.69 481 ASP A C 1
ATOM 3834 O O . ASP A 1 481 ? 32.374 6.189 -29.006 1.00 96.69 481 ASP A O 1
ATOM 3838 N N . PHE A 1 482 ? 30.155 6.291 -29.282 1.00 96.44 482 PHE A N 1
ATOM 3839 C CA . PHE A 1 482 ? 29.912 4.945 -28.782 1.00 96.44 482 PHE A CA 1
ATOM 3840 C C . PHE A 1 482 ? 30.183 3.903 -29.870 1.00 96.44 482 PHE A C 1
ATOM 3842 O O . PHE A 1 482 ? 30.931 2.957 -29.634 1.00 96.44 482 PHE A O 1
ATOM 3849 N N . THR A 1 483 ? 29.637 4.088 -31.076 1.00 96.44 483 THR A N 1
ATOM 3850 C CA . THR A 1 483 ? 29.771 3.111 -32.170 1.00 96.44 483 THR A CA 1
ATOM 3851 C C . THR A 1 483 ? 31.207 2.968 -32.668 1.00 96.44 483 THR A C 1
ATOM 3853 O O . THR A 1 483 ? 31.586 1.885 -33.099 1.00 96.44 483 THR A O 1
ATOM 3856 N N . SER A 1 484 ? 32.034 4.016 -32.573 1.00 95.19 484 SER A N 1
ATOM 3857 C CA . SER A 1 484 ? 33.471 3.952 -32.895 1.00 95.19 484 SER A CA 1
ATOM 3858 C C . SER A 1 484 ? 34.276 3.033 -31.971 1.00 95.19 484 SER A C 1
ATOM 3860 O O . SER A 1 484 ? 35.347 2.575 -32.360 1.00 95.19 484 SER A O 1
ATOM 3862 N N . LYS A 1 485 ? 33.767 2.739 -30.768 1.00 94.81 485 LYS A N 1
ATOM 3863 C CA . LYS A 1 485 ? 34.399 1.828 -29.799 1.00 94.81 485 LYS A CA 1
ATOM 3864 C C . LYS A 1 485 ? 33.993 0.371 -30.006 1.00 94.81 485 LYS A C 1
ATOM 3866 O O . LYS A 1 485 ? 34.548 -0.510 -29.354 1.00 94.81 485 LYS A O 1
ATOM 3871 N N . LEU A 1 486 ? 33.010 0.114 -30.867 1.00 95.75 486 LEU A N 1
ATOM 3872 C CA . LEU A 1 486 ? 32.548 -1.236 -31.151 1.00 95.75 486 LEU A CA 1
ATOM 3873 C C . LEU A 1 486 ? 33.450 -1.893 -32.199 1.00 95.75 486 LEU A C 1
ATOM 3875 O O . LEU A 1 486 ? 33.926 -1.249 -33.133 1.00 95.75 486 LEU A O 1
ATOM 3879 N N . THR A 1 487 ? 33.675 -3.193 -32.048 1.00 94.69 487 THR A N 1
ATOM 3880 C CA . THR A 1 487 ? 34.553 -3.969 -32.925 1.00 94.69 487 THR A CA 1
ATOM 3881 C C . THR A 1 487 ? 33.816 -4.309 -34.225 1.00 94.69 487 THR A C 1
ATOM 3883 O O . THR A 1 487 ? 32.763 -4.950 -34.166 1.00 94.69 487 THR A O 1
ATOM 3886 N N . PRO A 1 488 ? 34.339 -3.930 -35.408 1.00 93.50 488 PRO A N 1
ATOM 3887 C CA . PRO A 1 488 ? 33.734 -4.296 -36.687 1.00 93.50 488 PRO A CA 1
ATOM 3888 C C . PRO A 1 488 ? 33.582 -5.814 -36.838 1.00 93.50 488 PRO A C 1
ATOM 3890 O O . PRO A 1 488 ? 34.538 -6.565 -36.653 1.00 93.50 488 PRO A O 1
ATOM 3893 N N . GLY A 1 489 ? 32.384 -6.271 -37.203 1.00 90.44 489 GLY A N 1
ATOM 3894 C CA . GLY A 1 489 ? 32.041 -7.686 -37.366 1.00 90.44 489 GLY A CA 1
ATOM 3895 C C . GLY A 1 489 ? 31.739 -8.429 -36.061 1.00 90.44 489 GLY A C 1
ATOM 3896 O O . GLY A 1 489 ? 31.395 -9.608 -36.115 1.00 90.44 489 GLY A O 1
ATOM 3897 N N . ALA A 1 490 ? 31.853 -7.773 -34.901 1.00 93.62 490 ALA A N 1
ATOM 3898 C CA . ALA A 1 490 ? 31.445 -8.355 -33.628 1.00 93.62 490 ALA A CA 1
ATOM 3899 C C . ALA A 1 490 ? 29.923 -8.278 -33.435 1.00 93.62 490 ALA A C 1
ATOM 3901 O O . ALA A 1 490 ? 29.250 -7.398 -33.980 1.00 93.62 490 ALA A O 1
ATOM 3902 N N . LEU A 1 491 ? 29.402 -9.212 -32.636 1.00 95.44 491 LEU A N 1
ATOM 3903 C CA . LEU A 1 491 ? 27.994 -9.306 -32.267 1.00 95.44 491 LEU A CA 1
ATOM 3904 C C . LEU A 1 491 ? 27.774 -8.712 -30.873 1.00 95.44 491 LEU A C 1
ATOM 3906 O O . LEU A 1 491 ? 28.473 -9.064 -29.922 1.00 95.44 491 LEU A O 1
ATOM 3910 N N . TYR A 1 492 ? 26.758 -7.867 -30.751 1.00 97.19 492 TYR A N 1
ATOM 3911 C CA . TYR A 1 492 ? 26.356 -7.233 -29.502 1.00 97.19 492 TYR A CA 1
ATOM 3912 C C . TYR A 1 492 ? 24.922 -7.612 -29.154 1.00 97.19 492 TYR A C 1
ATOM 3914 O O . TYR A 1 492 ? 24.067 -7.738 -30.032 1.00 97.19 492 TYR A O 1
ATOM 3922 N N . GLU A 1 493 ? 24.653 -7.786 -27.864 1.00 97.56 493 GLU A N 1
ATOM 3923 C CA . GLU A 1 493 ? 23.306 -8.004 -27.349 1.00 97.56 493 GLU A CA 1
ATOM 3924 C C . GLU A 1 493 ? 22.696 -6.663 -26.938 1.00 97.56 493 GLU A C 1
ATOM 3926 O O . GLU A 1 493 ? 23.299 -5.885 -26.196 1.00 97.56 493 GLU A O 1
ATOM 3931 N N . LEU A 1 494 ? 21.481 -6.415 -27.412 1.00 97.56 494 LEU A N 1
ATOM 3932 C CA . LEU A 1 494 ? 20.619 -5.318 -27.014 1.00 97.56 494 LEU A CA 1
ATOM 3933 C C . LEU A 1 494 ? 19.512 -5.871 -26.115 1.00 97.56 494 LEU A C 1
ATOM 3935 O O . LEU A 1 494 ? 18.640 -6.613 -26.565 1.00 97.56 494 LEU A O 1
ATOM 3939 N N . ILE A 1 495 ? 19.513 -5.474 -24.849 1.00 97.81 495 ILE A N 1
ATOM 3940 C CA . ILE A 1 495 ? 18.421 -5.764 -23.919 1.00 97.81 495 ILE A CA 1
ATOM 3941 C C . ILE A 1 495 ? 17.567 -4.508 -23.834 1.00 97.81 495 ILE A C 1
ATOM 3943 O O . ILE A 1 495 ? 18.074 -3.462 -23.442 1.00 97.81 495 ILE A O 1
ATOM 3947 N N . VAL A 1 496 ? 16.289 -4.602 -24.190 1.00 97.62 496 VAL A N 1
ATOM 3948 C CA . VAL A 1 496 ? 15.328 -3.497 -24.106 1.00 97.62 496 VAL A CA 1
ATOM 3949 C C . VAL A 1 496 ? 14.277 -3.830 -23.063 1.00 97.62 496 VAL A C 1
ATOM 3951 O O . VAL A 1 496 ? 13.661 -4.891 -23.110 1.00 97.62 496 VAL A O 1
ATOM 3954 N N . ALA A 1 497 ? 14.071 -2.904 -22.138 1.00 96.94 497 ALA A N 1
ATOM 3955 C CA . ALA A 1 497 ? 13.045 -2.934 -21.115 1.00 96.94 497 ALA A CA 1
ATOM 3956 C C . ALA A 1 497 ? 12.069 -1.781 -21.366 1.00 96.94 497 ALA A C 1
ATOM 3958 O O . ALA A 1 497 ? 12.405 -0.625 -21.111 1.00 96.94 497 ALA A O 1
ATOM 3959 N N . THR A 1 498 ? 10.879 -2.085 -21.875 1.00 96.31 498 THR A N 1
ATOM 3960 C CA . THR A 1 498 ? 9.808 -1.109 -22.114 1.00 96.31 498 THR A CA 1
ATOM 3961 C C . THR A 1 498 ? 8.797 -1.166 -20.979 1.00 96.31 498 THR A C 1
ATOM 3963 O O . THR A 1 498 ? 8.393 -2.254 -20.581 1.00 96.31 498 THR A O 1
ATOM 3966 N N . TYR A 1 499 ? 8.379 -0.014 -20.463 1.00 93.69 499 TYR A N 1
ATOM 3967 C CA . TYR A 1 499 ? 7.459 0.103 -19.332 1.00 93.69 499 TYR A CA 1
ATOM 3968 C C . TYR A 1 499 ? 6.507 1.293 -19.501 1.00 93.69 499 TYR A C 1
ATOM 3970 O O . TYR A 1 499 ? 6.759 2.189 -20.312 1.00 93.69 499 TYR A O 1
ATOM 3978 N N . SER A 1 500 ? 5.419 1.292 -18.731 1.00 90.75 500 SER A N 1
ATOM 3979 C CA . SER A 1 500 ? 4.488 2.418 -18.596 1.00 90.75 500 SER A CA 1
ATOM 3980 C C . SER A 1 500 ? 4.585 3.005 -17.185 1.00 90.75 500 SER A C 1
ATOM 3982 O O . SER A 1 500 ? 4.852 2.286 -16.224 1.00 90.75 500 SER A O 1
ATOM 3984 N N . GLU A 1 501 ? 4.417 4.320 -17.054 1.00 83.06 501 GLU A N 1
ATOM 3985 C CA . GLU A 1 501 ? 4.284 4.980 -15.742 1.00 83.06 501 GLU A CA 1
ATOM 3986 C C . GLU A 1 501 ? 2.821 5.037 -15.280 1.00 83.06 501 GLU A C 1
ATOM 3988 O O . GLU A 1 501 ? 2.563 5.137 -14.084 1.00 83.06 501 GLU A O 1
ATOM 3993 N N . ASP A 1 502 ? 1.873 4.886 -16.210 1.00 85.00 502 ASP A N 1
ATOM 3994 C CA . ASP A 1 502 ? 0.432 4.830 -15.932 1.00 85.00 502 ASP A CA 1
ATOM 3995 C C . ASP A 1 502 ? -0.011 3.419 -15.495 1.00 85.00 502 ASP A C 1
ATOM 3997 O O . ASP A 1 502 ? -1.049 3.236 -14.857 1.00 85.00 502 ASP A O 1
ATOM 4001 N N . ALA A 1 503 ? 0.812 2.412 -15.800 1.00 85.19 503 ALA A N 1
ATOM 4002 C CA . ALA A 1 503 ? 0.689 1.052 -15.301 1.00 85.19 503 ALA A CA 1
ATOM 4003 C C . ALA A 1 503 ? 2.076 0.434 -15.120 1.00 85.19 503 ALA A C 1
ATOM 4005 O O . ALA A 1 503 ? 2.809 0.292 -16.097 1.00 85.19 503 ALA A O 1
ATOM 4006 N N . ALA A 1 504 ? 2.409 0.002 -13.903 1.00 85.81 504 ALA A N 1
ATOM 4007 C CA . ALA A 1 504 ? 3.680 -0.593 -13.489 1.00 85.81 504 ALA A CA 1
ATOM 4008 C C . ALA A 1 504 ? 3.885 -2.010 -14.064 1.00 85.81 504 ALA A C 1
ATOM 4010 O O . ALA A 1 504 ? 4.135 -2.985 -13.359 1.00 85.81 504 ALA A O 1
ATOM 4011 N N . THR A 1 505 ? 3.775 -2.114 -15.384 1.00 86.25 505 THR A N 1
ATOM 4012 C CA . THR A 1 505 ? 4.022 -3.298 -16.195 1.00 86.25 505 THR A CA 1
ATOM 4013 C C . THR A 1 505 ? 5.252 -3.053 -17.060 1.00 86.25 505 THR A C 1
ATOM 4015 O O . THR A 1 505 ? 5.525 -1.932 -17.499 1.00 86.25 505 THR A O 1
ATOM 4018 N N . ILE A 1 506 ? 6.020 -4.115 -17.284 1.00 90.38 506 ILE A N 1
ATOM 4019 C CA . ILE A 1 506 ? 7.286 -4.071 -18.009 1.00 90.38 506 ILE A CA 1
ATOM 4020 C C . ILE A 1 506 ? 7.376 -5.255 -18.966 1.00 90.38 506 ILE A C 1
ATOM 4022 O O . ILE A 1 506 ? 7.044 -6.386 -18.615 1.00 90.38 506 ILE A O 1
ATOM 4026 N N . SER A 1 507 ? 7.872 -4.993 -20.169 1.00 93.94 507 SER A N 1
ATOM 4027 C CA . SER A 1 507 ? 8.251 -6.004 -21.147 1.00 93.94 507 SER A CA 1
ATOM 4028 C C . SER A 1 507 ? 9.750 -5.931 -21.371 1.00 93.94 507 SER A C 1
ATOM 4030 O O . SER A 1 507 ? 10.286 -4.861 -21.661 1.00 93.94 507 SER A O 1
ATOM 4032 N N . VAL A 1 508 ? 10.433 -7.066 -21.237 1.00 95.44 508 VAL A N 1
ATOM 4033 C CA . VAL A 1 508 ? 11.873 -7.161 -21.484 1.00 95.44 508 VAL A CA 1
ATOM 4034 C C . VAL A 1 508 ? 12.110 -8.079 -22.670 1.00 95.44 508 VAL A C 1
ATOM 4036 O O . VAL A 1 508 ? 11.715 -9.241 -22.651 1.00 95.44 508 VAL A O 1
ATOM 4039 N N . THR A 1 509 ? 12.778 -7.562 -23.696 1.00 95.94 509 THR A N 1
ATOM 4040 C CA . THR A 1 509 ? 13.181 -8.317 -24.886 1.00 95.94 509 THR A CA 1
ATOM 4041 C C . THR A 1 509 ? 14.691 -8.257 -25.048 1.00 95.94 509 THR A C 1
ATOM 4043 O O . THR A 1 509 ? 15.325 -7.242 -24.757 1.00 95.94 509 THR A O 1
ATOM 4046 N N . ARG A 1 510 ? 15.271 -9.361 -25.518 1.00 96.25 510 ARG A N 1
ATOM 4047 C CA . ARG A 1 510 ? 16.672 -9.438 -25.933 1.00 96.25 510 ARG A CA 1
ATOM 4048 C C . ARG A 1 510 ? 16.720 -9.564 -27.445 1.00 96.25 510 ARG A C 1
ATOM 4050 O O . ARG A 1 510 ? 15.990 -10.371 -28.016 1.00 96.25 510 ARG A O 1
ATOM 4057 N N . ASP A 1 511 ? 17.579 -8.782 -28.068 1.00 96.12 511 ASP A N 1
ATOM 4058 C CA . ASP A 1 511 ? 17.858 -8.826 -29.496 1.00 96.12 511 ASP A CA 1
ATOM 4059 C C . ASP A 1 511 ? 19.370 -8.666 -29.719 1.00 96.12 511 ASP A C 1
ATOM 4061 O O . ASP A 1 511 ? 20.117 -8.377 -28.786 1.00 96.12 511 ASP A O 1
ATOM 4065 N N . PHE A 1 512 ? 19.844 -8.869 -30.942 1.00 96.50 512 PHE A N 1
ATOM 4066 C CA . PHE A 1 512 ? 21.261 -8.803 -31.287 1.00 96.50 512 PHE A CA 1
ATOM 4067 C C . PHE A 1 512 ? 21.491 -7.917 -32.506 1.00 96.50 512 PHE A C 1
ATOM 4069 O O . PHE A 1 512 ? 20.660 -7.867 -33.417 1.00 96.50 512 PHE A O 1
ATOM 4076 N N . PHE A 1 513 ? 22.628 -7.233 -32.552 1.00 96.50 513 PHE A N 1
ATOM 4077 C CA . PHE A 1 513 ? 23.062 -6.486 -33.728 1.00 96.50 513 PHE A CA 1
ATOM 4078 C C . PHE A 1 513 ? 24.558 -6.668 -33.960 1.00 96.50 513 PHE A C 1
ATOM 4080 O O . PHE A 1 513 ? 25.340 -6.811 -33.019 1.00 96.50 513 PHE A O 1
ATOM 4087 N N . ASP A 1 514 ? 24.947 -6.668 -35.225 1.00 94.31 514 ASP A N 1
ATOM 4088 C CA . ASP A 1 514 ? 26.327 -6.693 -35.674 1.00 94.31 514 ASP A CA 1
ATOM 4089 C C . ASP A 1 514 ? 26.794 -5.294 -36.089 1.00 94.31 514 ASP A C 1
ATOM 4091 O O . ASP A 1 514 ? 26.008 -4.403 -36.430 1.00 94.31 514 ASP A O 1
ATOM 4095 N N . VAL A 1 515 ? 28.107 -5.095 -36.032 1.00 94.31 515 VAL A N 1
ATOM 4096 C CA . VAL A 1 515 ? 28.752 -3.870 -36.508 1.00 94.31 515 VAL A CA 1
ATOM 4097 C C . VAL A 1 515 ? 29.284 -4.115 -37.908 1.00 94.31 515 VAL A C 1
ATOM 4099 O O . VAL A 1 515 ? 30.026 -5.072 -38.128 1.00 94.31 515 VAL A O 1
ATOM 4102 N N . LEU A 1 516 ? 28.946 -3.233 -38.848 1.00 92.00 516 LEU A N 1
ATOM 4103 C CA . LEU A 1 516 ? 29.355 -3.355 -40.242 1.00 92.00 516 LEU A CA 1
ATOM 4104 C C . LEU A 1 516 ? 30.879 -3.512 -40.347 1.00 92.00 516 LEU A C 1
ATOM 4106 O O . LEU A 1 516 ? 31.639 -2.660 -39.884 1.00 92.00 516 LEU A O 1
ATOM 4110 N N . SER A 1 517 ? 31.314 -4.592 -40.995 1.00 89.06 517 SER A N 1
ATOM 4111 C CA . SER A 1 517 ? 32.713 -4.843 -41.335 1.00 89.06 517 SER A CA 1
ATOM 4112 C C . SER A 1 517 ? 32.873 -4.879 -42.845 1.00 89.06 517 SER A C 1
ATOM 4114 O O . SER A 1 517 ? 32.215 -5.667 -43.523 1.00 89.06 517 SER A O 1
ATOM 4116 N N . LEU A 1 518 ? 33.763 -4.036 -43.371 1.00 84.19 518 LEU A N 1
ATOM 4117 C CA . LEU A 1 518 ? 34.117 -4.038 -44.792 1.00 84.19 518 LEU A CA 1
ATOM 4118 C C . LEU A 1 518 ? 35.222 -5.052 -45.117 1.00 84.19 518 LEU A C 1
ATOM 4120 O O . LEU A 1 518 ? 35.419 -5.361 -46.285 1.00 84.19 518 LEU A O 1
ATOM 4124 N N . ALA A 1 519 ? 35.878 -5.646 -44.115 1.00 80.31 519 ALA A N 1
ATOM 4125 C CA . ALA A 1 519 ? 36.970 -6.602 -44.312 1.00 80.31 519 ALA A CA 1
ATOM 4126 C C . ALA A 1 519 ? 36.618 -7.825 -45.195 1.00 80.31 519 ALA A C 1
ATOM 4128 O O . ALA A 1 519 ? 37.503 -8.334 -45.886 1.00 80.31 519 ALA A O 1
ATOM 4129 N N . PRO A 1 520 ? 35.381 -8.369 -45.198 1.00 78.88 520 PRO A N 1
ATOM 4130 C CA . PRO A 1 520 ? 34.988 -9.388 -46.174 1.00 78.88 520 PRO A CA 1
ATOM 4131 C C . PRO A 1 520 ? 34.992 -8.852 -47.611 1.00 78.88 520 PRO A C 1
ATOM 4133 O O . PRO A 1 520 ? 35.548 -9.494 -48.495 1.00 78.88 520 PRO A O 1
ATOM 4136 N N . VAL A 1 521 ? 34.447 -7.650 -47.820 1.00 78.75 521 VAL A N 1
ATOM 4137 C CA . VAL A 1 521 ? 34.384 -6.991 -49.134 1.00 78.75 521 VAL A CA 1
ATOM 4138 C C . VAL A 1 521 ? 35.785 -6.612 -49.615 1.00 78.75 521 VAL A C 1
ATOM 4140 O O . VAL A 1 521 ? 36.122 -6.842 -50.770 1.00 78.75 521 VAL A O 1
ATOM 4143 N N . GLU A 1 522 ? 36.634 -6.091 -48.730 1.00 82.12 522 GLU A N 1
ATOM 4144 C CA . GLU A 1 522 ? 38.031 -5.771 -49.036 1.00 82.12 522 GLU A CA 1
ATOM 4145 C C . GLU A 1 522 ? 38.817 -7.016 -49.453 1.00 82.12 522 GLU A C 1
ATOM 4147 O O . GLU A 1 522 ? 39.528 -6.976 -50.453 1.00 82.12 522 GLU A O 1
ATOM 4152 N N . ARG A 1 523 ? 38.635 -8.146 -48.753 1.00 82.38 523 ARG A N 1
ATOM 4153 C CA . ARG A 1 523 ? 39.261 -9.424 -49.127 1.00 82.38 523 ARG A CA 1
ATOM 4154 C C . ARG A 1 523 ? 38.790 -9.931 -50.484 1.00 82.38 523 ARG A C 1
ATOM 4156 O O . ARG A 1 523 ? 39.600 -10.460 -51.240 1.00 82.38 523 ARG A O 1
ATOM 4163 N N . GLU A 1 524 ? 37.509 -9.777 -50.808 1.00 83.38 524 GLU A N 1
ATOM 4164 C CA . GLU A 1 524 ? 36.997 -10.126 -52.136 1.00 83.38 524 GLU A CA 1
ATOM 4165 C C . GLU A 1 524 ? 37.569 -9.209 -53.222 1.00 83.38 524 GLU A C 1
ATOM 4167 O O . GLU A 1 524 ? 38.015 -9.697 -54.259 1.00 83.38 524 GLU A O 1
ATOM 4172 N N . ILE A 1 525 ? 37.636 -7.898 -52.977 1.00 84.75 525 ILE A N 1
ATOM 4173 C CA . ILE A 1 525 ? 38.247 -6.937 -53.907 1.00 84.75 525 ILE A CA 1
ATOM 4174 C C . ILE A 1 525 ? 39.732 -7.251 -54.117 1.00 84.75 525 ILE A C 1
ATOM 4176 O O . ILE A 1 525 ? 40.215 -7.216 -55.251 1.00 84.75 525 ILE A O 1
ATOM 4180 N N . GLU A 1 526 ? 40.465 -7.581 -53.055 1.00 87.62 526 GLU A N 1
ATOM 4181 C CA . GLU A 1 526 ? 41.871 -7.973 -53.131 1.00 87.62 526 GLU A CA 1
ATOM 4182 C C . GLU A 1 526 ? 42.039 -9.287 -53.909 1.00 87.62 526 GLU A C 1
ATOM 4184 O O . GLU A 1 526 ? 42.903 -9.379 -54.784 1.00 87.62 526 GLU A O 1
ATOM 4189 N N . ALA A 1 527 ? 41.171 -10.275 -53.672 1.00 87.00 527 ALA A N 1
ATOM 4190 C CA . ALA A 1 527 ? 41.170 -11.536 -54.409 1.00 87.00 527 ALA A CA 1
ATOM 4191 C C . ALA A 1 527 ? 40.904 -11.328 -55.909 1.00 87.00 527 ALA A C 1
ATOM 4193 O O . ALA A 1 527 ? 41.642 -11.861 -56.739 1.00 87.00 527 ALA A O 1
ATOM 4194 N N . VAL A 1 528 ? 39.916 -10.499 -56.263 1.00 88.88 528 VAL A N 1
ATOM 4195 C CA . VAL A 1 528 ? 39.616 -10.137 -57.658 1.00 88.88 528 VAL A CA 1
ATOM 4196 C C . VAL A 1 528 ? 40.777 -9.365 -58.287 1.00 88.88 528 VAL A C 1
ATOM 4198 O O . VAL A 1 528 ? 41.154 -9.636 -59.426 1.00 88.88 528 VAL A O 1
ATOM 4201 N N . SER A 1 529 ? 41.388 -8.434 -57.551 1.00 87.19 529 SER A N 1
ATOM 4202 C CA . SER A 1 529 ? 42.547 -7.664 -58.027 1.00 87.19 529 SER A CA 1
ATOM 4203 C C . SER A 1 529 ? 43.750 -8.567 -58.300 1.00 87.19 529 SER A C 1
ATOM 4205 O O . SER A 1 529 ? 44.443 -8.407 -59.311 1.00 87.19 529 SER A O 1
ATOM 4207 N N . LYS A 1 530 ? 43.979 -9.557 -57.431 1.00 90.50 530 LYS A N 1
ATOM 4208 C CA . LYS A 1 530 ? 45.016 -10.572 -57.613 1.00 90.50 530 LYS A CA 1
ATOM 4209 C C . LYS A 1 530 ? 44.725 -11.456 -58.825 1.00 90.50 530 LYS A C 1
ATOM 4211 O O . LYS A 1 530 ? 45.603 -11.613 -59.668 1.00 90.50 530 LYS A O 1
ATOM 4216 N N . GLU A 1 531 ? 43.495 -11.952 -58.967 1.00 91.62 531 GLU A N 1
ATOM 4217 C CA . GLU A 1 531 ? 43.096 -12.750 -60.133 1.00 91.62 531 GLU A CA 1
ATOM 4218 C C . GLU A 1 531 ? 43.270 -11.966 -61.442 1.00 91.62 531 GLU A C 1
ATOM 4220 O O . GLU A 1 531 ? 43.795 -12.496 -62.423 1.00 91.62 531 GLU A O 1
ATOM 4225 N N . LEU A 1 532 ? 42.882 -10.688 -61.466 1.00 89.94 532 LEU A N 1
ATOM 4226 C CA . LEU A 1 532 ? 43.059 -9.829 -62.635 1.00 89.94 532 LEU A CA 1
ATOM 4227 C C . LEU A 1 532 ? 44.542 -9.645 -62.983 1.00 89.94 532 LEU A C 1
ATOM 4229 O O . LEU A 1 532 ? 44.912 -9.705 -64.156 1.00 89.94 532 LEU A O 1
ATOM 4233 N N . THR A 1 533 ? 45.392 -9.456 -61.973 1.00 90.12 533 THR A N 1
ATOM 4234 C CA . THR A 1 533 ? 46.845 -9.326 -62.153 1.00 90.12 533 THR A CA 1
ATOM 4235 C C . THR A 1 533 ? 47.450 -10.609 -62.727 1.00 90.12 533 THR A C 1
ATOM 4237 O O . THR A 1 533 ? 48.232 -10.551 -63.677 1.00 90.12 533 THR A O 1
ATOM 4240 N N . ASP A 1 534 ? 47.042 -11.771 -62.215 1.00 90.38 534 ASP A N 1
ATOM 4241 C CA . ASP A 1 534 ? 47.493 -13.072 -62.715 1.00 90.38 534 ASP A CA 1
ATOM 4242 C C . ASP A 1 534 ? 47.029 -13.321 -64.159 1.00 90.38 534 ASP A C 1
ATOM 4244 O O . ASP A 1 534 ? 47.817 -13.777 -64.993 1.00 90.38 534 ASP A O 1
ATOM 4248 N N . ARG A 1 535 ? 45.789 -12.943 -64.500 1.00 90.31 535 ARG A N 1
ATOM 4249 C CA . ARG A 1 535 ? 45.280 -13.004 -65.881 1.00 90.31 535 ARG A CA 1
ATOM 4250 C C . ARG A 1 535 ? 46.051 -12.079 -66.820 1.00 90.31 535 ARG A C 1
ATOM 4252 O O . ARG A 1 535 ? 46.405 -12.503 -67.916 1.00 90.31 535 ARG A O 1
ATOM 4259 N N . LEU A 1 536 ? 46.341 -10.842 -66.411 1.00 88.56 536 LEU A N 1
ATOM 4260 C CA . LEU A 1 536 ? 47.146 -9.908 -67.208 1.00 88.56 536 LEU A CA 1
ATOM 4261 C C . LEU A 1 536 ? 48.562 -10.443 -67.448 1.00 88.56 536 LEU A C 1
ATOM 4263 O O . LEU A 1 536 ? 49.073 -10.333 -68.563 1.00 88.56 536 LEU A O 1
ATOM 4267 N N . ARG A 1 537 ? 49.178 -11.064 -66.435 1.00 88.25 537 ARG A N 1
ATOM 4268 C CA . ARG A 1 537 ? 50.480 -11.725 -66.580 1.00 88.25 537 ARG A CA 1
ATOM 4269 C C . ARG A 1 537 ? 50.414 -12.882 -67.579 1.00 88.25 537 ARG A C 1
ATOM 4271 O O . ARG A 1 537 ? 51.247 -12.926 -68.477 1.00 88.25 537 ARG A O 1
ATOM 4278 N N . SER A 1 538 ? 49.402 -13.745 -67.478 1.00 89.31 538 SER A N 1
ATOM 4279 C CA . SER A 1 538 ? 49.183 -14.843 -68.433 1.00 89.31 538 SER A CA 1
ATOM 4280 C C . SER A 1 538 ? 49.018 -14.328 -69.863 1.00 89.31 538 SER A C 1
ATOM 4282 O O . SER A 1 538 ? 49.677 -14.823 -70.768 1.00 89.31 538 SER A O 1
ATOM 4284 N N . VAL A 1 539 ? 48.197 -13.294 -70.077 1.00 88.44 539 VAL A N 1
ATOM 4285 C CA . VAL A 1 539 ? 47.998 -12.698 -71.409 1.00 88.44 539 VAL A CA 1
ATOM 4286 C C . VAL A 1 539 ? 49.294 -12.085 -71.948 1.00 88.44 539 VAL A C 1
ATOM 4288 O O . VAL A 1 539 ? 49.570 -12.186 -73.140 1.00 88.44 539 VAL A O 1
ATOM 4291 N N . SER A 1 540 ? 50.104 -11.465 -71.087 1.00 86.94 540 SER A N 1
ATOM 4292 C CA . SER A 1 540 ? 51.421 -10.938 -71.464 1.00 86.94 540 SER A CA 1
ATOM 4293 C C . SER A 1 540 ? 52.387 -12.054 -71.887 1.00 86.94 540 SER A C 1
ATOM 4295 O O . SER A 1 540 ? 53.065 -11.930 -72.907 1.00 86.94 540 SER A O 1
ATOM 4297 N N . GLU A 1 541 ? 52.418 -13.166 -71.147 1.00 89.06 541 GLU A N 1
ATOM 4298 C CA . GLU A 1 541 ? 53.222 -14.354 -71.471 1.00 89.06 541 GLU A CA 1
ATOM 4299 C C . GLU A 1 541 ? 52.760 -15.008 -72.786 1.00 89.06 541 GLU A C 1
ATOM 4301 O O . GLU A 1 541 ? 53.587 -15.300 -73.655 1.00 89.06 541 GLU A O 1
ATOM 4306 N N . ASP A 1 542 ? 51.447 -15.148 -72.988 1.00 88.00 542 ASP A N 1
ATOM 4307 C CA . ASP A 1 542 ? 50.857 -15.660 -74.230 1.00 88.00 542 ASP A CA 1
ATOM 4308 C C . ASP A 1 542 ? 51.169 -14.748 -75.424 1.00 88.00 542 ASP A C 1
ATOM 4310 O O . ASP A 1 542 ? 51.522 -15.229 -76.504 1.00 88.00 542 ASP A O 1
ATOM 4314 N N . LEU A 1 543 ? 51.104 -13.425 -75.239 1.00 86.25 543 LEU A N 1
ATOM 4315 C CA . LEU A 1 543 ? 51.461 -12.450 -76.269 1.00 86.25 543 LEU A CA 1
ATOM 4316 C C . LEU A 1 543 ? 52.954 -12.521 -76.613 1.00 86.25 543 LEU A C 1
ATOM 4318 O O . LEU A 1 543 ? 53.307 -12.506 -77.792 1.00 86.25 543 LEU A O 1
ATOM 4322 N N . ALA A 1 544 ? 53.833 -12.640 -75.615 1.00 84.06 544 ALA A N 1
ATOM 4323 C CA . ALA A 1 544 ? 55.266 -12.821 -75.835 1.00 84.06 544 ALA A CA 1
ATOM 4324 C C . ALA A 1 544 ? 55.554 -14.116 -76.617 1.00 84.06 544 ALA A C 1
ATOM 4326 O O . ALA A 1 544 ? 56.343 -14.109 -77.566 1.00 84.06 544 ALA A O 1
ATOM 4327 N N . SER A 1 545 ? 54.861 -15.205 -76.274 1.00 84.44 545 SER A N 1
ATOM 4328 C CA . SER A 1 545 ? 54.933 -16.483 -76.987 1.00 84.44 545 SER A CA 1
ATOM 4329 C C . SER A 1 545 ? 54.437 -16.362 -78.434 1.00 84.44 545 SER A C 1
ATOM 4331 O O . SER A 1 545 ? 55.105 -16.814 -79.366 1.00 84.44 545 SER A O 1
ATOM 4333 N N . ALA A 1 546 ? 53.318 -15.667 -78.661 1.00 83.06 546 ALA A N 1
ATOM 4334 C CA . ALA A 1 546 ? 52.786 -15.408 -79.996 1.00 83.06 546 ALA A CA 1
ATOM 4335 C C . ALA A 1 546 ? 53.737 -14.549 -80.848 1.00 83.06 546 ALA A C 1
ATOM 4337 O O . ALA A 1 546 ? 53.941 -14.854 -82.023 1.00 83.06 546 ALA A O 1
ATOM 4338 N N . ILE A 1 547 ? 54.367 -13.521 -80.266 1.00 83.38 547 ILE A N 1
ATOM 4339 C CA . ILE A 1 547 ? 55.387 -12.697 -80.937 1.00 83.38 547 ILE A CA 1
ATOM 4340 C C . ILE A 1 547 ? 56.603 -13.550 -81.322 1.00 83.38 547 ILE A C 1
ATOM 4342 O O . ILE A 1 547 ? 57.086 -13.452 -82.452 1.00 83.38 547 ILE A O 1
ATOM 4346 N N . ALA A 1 548 ? 57.076 -14.428 -80.433 1.00 80.81 548 ALA A N 1
ATOM 4347 C CA . ALA A 1 548 ? 58.169 -15.354 -80.737 1.00 80.81 548 ALA A CA 1
ATOM 4348 C C . ALA A 1 548 ? 57.791 -16.356 -81.848 1.00 80.81 548 ALA A C 1
ATOM 4350 O O . ALA A 1 548 ? 58.585 -16.626 -82.759 1.00 80.81 548 ALA A O 1
ATOM 4351 N N . GLY A 1 549 ? 56.553 -16.860 -81.824 1.00 84.06 549 GLY A N 1
ATOM 4352 C CA . GLY A 1 549 ? 55.988 -17.692 -82.885 1.00 84.06 549 GLY A CA 1
ATOM 4353 C C . GLY A 1 549 ? 55.931 -16.962 -84.229 1.00 84.06 549 GLY A C 1
ATOM 4354 O O . GLY A 1 549 ? 56.335 -17.519 -85.252 1.00 84.06 549 GLY A O 1
ATOM 4355 N N . LEU A 1 550 ? 55.517 -15.691 -84.228 1.00 82.94 550 LEU A N 1
ATOM 4356 C CA . LEU A 1 550 ? 55.491 -14.838 -85.416 1.00 82.94 550 LEU A CA 1
ATOM 4357 C C . LEU A 1 550 ? 56.904 -14.600 -85.966 1.00 82.94 550 LEU A C 1
ATOM 4359 O O . LEU A 1 550 ? 57.118 -14.734 -87.169 1.00 82.94 550 LEU A O 1
ATOM 4363 N N . GLY A 1 551 ? 57.884 -14.333 -85.095 1.00 81.19 551 GLY A N 1
ATOM 4364 C CA . GLY A 1 551 ? 59.293 -14.217 -85.479 1.00 81.19 551 GLY A CA 1
ATOM 4365 C C . GLY A 1 551 ? 59.806 -15.481 -86.172 1.00 81.19 551 GLY A C 1
ATOM 4366 O O . GLY A 1 551 ? 60.398 -15.408 -87.247 1.00 81.19 551 GLY A O 1
ATOM 4367 N N . THR A 1 552 ? 59.476 -16.653 -85.624 1.00 81.69 552 THR A N 1
ATOM 4368 C CA . THR A 1 552 ? 59.832 -17.951 -86.220 1.00 81.69 552 THR A CA 1
ATOM 4369 C C . THR A 1 552 ? 59.179 -18.150 -87.593 1.00 81.69 552 THR A C 1
ATOM 4371 O O . THR A 1 552 ? 59.823 -18.620 -88.536 1.00 81.69 552 THR A O 1
ATOM 4374 N N . ALA A 1 553 ? 57.906 -17.771 -87.736 1.00 80.06 553 ALA A N 1
ATOM 4375 C CA . ALA A 1 553 ? 57.188 -17.841 -89.006 1.00 80.06 553 ALA A CA 1
ATOM 4376 C C . ALA A 1 553 ? 57.807 -16.918 -90.069 1.00 80.06 553 ALA A C 1
ATOM 4378 O O . ALA A 1 553 ? 57.996 -17.351 -91.207 1.00 80.06 553 ALA A O 1
ATOM 4379 N N . VAL A 1 554 ? 58.187 -15.692 -89.695 1.00 83.56 554 VAL A N 1
ATOM 4380 C CA . VAL A 1 554 ? 58.878 -14.737 -90.577 1.00 83.56 554 VAL A CA 1
ATOM 4381 C C . VAL A 1 554 ? 60.216 -15.306 -91.049 1.00 83.56 554 VAL A C 1
ATOM 4383 O O . VAL A 1 554 ? 60.465 -15.329 -92.251 1.00 83.56 554 VAL A O 1
ATOM 4386 N N . THR A 1 555 ? 61.036 -15.870 -90.155 1.00 81.12 555 THR A N 1
ATOM 4387 C CA . THR A 1 555 ? 62.305 -16.518 -90.544 1.00 81.12 555 THR A CA 1
ATOM 4388 C C . THR A 1 555 ? 62.092 -17.693 -91.507 1.00 81.12 555 THR A C 1
ATOM 4390 O O . THR A 1 555 ? 62.904 -17.941 -92.399 1.00 81.12 555 THR A O 1
ATOM 4393 N N . ASN A 1 556 ? 60.994 -18.438 -91.359 1.00 82.62 556 ASN A N 1
ATOM 4394 C CA . ASN A 1 556 ? 60.658 -19.528 -92.276 1.00 82.62 556 ASN A CA 1
ATOM 4395 C C . ASN A 1 556 ? 60.220 -19.023 -93.659 1.00 82.62 556 ASN A C 1
ATOM 4397 O O . ASN A 1 556 ? 60.541 -19.662 -94.663 1.00 82.62 556 ASN A O 1
ATOM 4401 N N . VAL A 1 557 ? 59.499 -17.899 -93.725 1.00 83.06 557 VAL A N 1
ATOM 4402 C CA . VAL A 1 557 ? 59.153 -17.232 -94.991 1.00 83.06 557 VAL A CA 1
ATOM 4403 C C . VAL A 1 557 ? 60.412 -16.713 -95.684 1.00 83.06 557 VAL A C 1
ATOM 4405 O O . VAL A 1 557 ? 60.566 -16.945 -96.880 1.00 83.06 557 VAL A O 1
ATOM 4408 N N . ASP A 1 558 ? 61.335 -16.112 -94.934 1.00 81.88 558 ASP A N 1
ATOM 4409 C CA . ASP A 1 558 ? 62.606 -15.592 -95.450 1.00 81.88 558 ASP A CA 1
ATOM 4410 C C . ASP A 1 558 ? 63.457 -16.705 -96.092 1.00 81.88 558 ASP A C 1
ATOM 4412 O O . ASP A 1 558 ? 63.820 -16.625 -97.264 1.00 81.88 558 ASP A O 1
ATOM 4416 N N . ARG A 1 559 ? 63.619 -17.853 -95.410 1.00 79.62 559 ARG A N 1
ATOM 4417 C CA . ARG A 1 559 ? 64.294 -19.028 -96.006 1.00 79.62 559 ARG A CA 1
ATOM 4418 C C . ARG A 1 559 ? 63.607 -19.554 -97.266 1.00 79.62 559 ARG A C 1
ATOM 4420 O O . ARG A 1 559 ? 64.282 -20.015 -98.189 1.00 79.62 559 ARG A O 1
ATOM 4427 N N . LYS A 1 560 ? 62.269 -19.546 -97.315 1.00 83.62 560 LYS A N 1
ATOM 4428 C CA . LYS A 1 560 ? 61.528 -19.963 -98.519 1.00 83.62 560 LYS A CA 1
ATOM 4429 C C . LYS A 1 560 ? 61.767 -18.999 -99.680 1.00 83.62 560 LYS A C 1
ATOM 4431 O O . LYS A 1 560 ? 61.898 -19.456 -100.817 1.00 83.62 560 LYS A O 1
ATOM 4436 N N . LEU A 1 561 ? 61.834 -17.698 -99.401 1.00 84.56 561 LEU A N 1
ATOM 4437 C CA . LEU A 1 561 ? 62.182 -16.663 -100.373 1.00 84.56 561 LEU A CA 1
ATOM 4438 C C . LEU A 1 561 ? 63.594 -16.877 -100.928 1.00 84.56 561 LEU A C 1
ATOM 4440 O O . LEU A 1 561 ? 63.741 -16.932 -102.148 1.00 84.56 561 LEU A O 1
ATOM 4444 N N . ASP A 1 562 ? 64.585 -17.113 -100.067 1.00 82.50 562 ASP A N 1
ATOM 4445 C CA . ASP A 1 562 ? 65.965 -17.413 -100.482 1.00 82.50 562 ASP A CA 1
ATOM 4446 C C . ASP A 1 562 ? 66.044 -18.652 -101.379 1.00 82.50 562 ASP A C 1
ATOM 4448 O O . ASP A 1 562 ? 66.620 -18.610 -102.469 1.00 82.50 562 ASP A O 1
ATOM 4452 N N . THR A 1 563 ? 65.382 -19.738 -100.971 1.00 82.50 563 THR A N 1
ATOM 4453 C CA . THR A 1 563 ? 65.339 -20.988 -101.750 1.00 82.50 563 THR A CA 1
ATOM 4454 C C . THR A 1 563 ? 64.705 -20.758 -103.128 1.00 82.50 563 THR A C 1
ATOM 4456 O O . THR A 1 563 ? 65.172 -21.268 -104.146 1.00 82.50 563 THR A O 1
ATOM 4459 N N . THR A 1 564 ? 63.637 -19.958 -103.184 1.00 83.00 564 THR A N 1
ATOM 4460 C CA . THR A 1 564 ? 62.957 -19.621 -104.443 1.00 83.00 564 THR A CA 1
ATOM 4461 C C . THR A 1 564 ? 63.850 -18.758 -105.338 1.00 83.00 564 THR A C 1
ATOM 4463 O O . THR A 1 564 ? 63.923 -18.993 -106.544 1.00 83.00 564 THR A O 1
ATOM 4466 N N . ALA A 1 565 ? 64.574 -17.796 -104.762 1.00 81.31 565 ALA A N 1
ATOM 4467 C CA . ALA A 1 565 ? 65.516 -16.956 -105.491 1.00 81.31 565 ALA A CA 1
ATOM 4468 C C . ALA A 1 565 ? 66.686 -17.766 -106.080 1.00 81.31 565 ALA A C 1
ATOM 4470 O O . ALA A 1 565 ? 67.092 -17.512 -107.219 1.00 81.31 565 ALA A O 1
ATOM 4471 N N . GLU A 1 566 ? 67.209 -18.760 -105.355 1.00 78.50 566 GLU A N 1
ATOM 4472 C CA . GLU A 1 566 ? 68.228 -19.681 -105.875 1.00 78.50 566 GLU A CA 1
ATOM 4473 C C . GLU A 1 566 ? 67.704 -20.544 -107.025 1.00 78.50 566 GLU A C 1
ATOM 4475 O O . GLU A 1 566 ? 68.374 -20.650 -108.058 1.00 78.50 566 GLU A O 1
ATOM 4480 N N . ASN A 1 567 ? 66.489 -21.084 -106.900 1.00 82.06 567 ASN A N 1
ATOM 4481 C CA . ASN A 1 567 ? 65.855 -21.862 -107.966 1.00 82.06 567 ASN A CA 1
ATOM 4482 C C . ASN A 1 567 ? 65.679 -21.033 -109.248 1.00 82.06 567 ASN A C 1
ATOM 4484 O O . ASN A 1 567 ? 66.083 -21.475 -110.325 1.00 82.06 567 ASN A O 1
ATOM 4488 N N . ILE A 1 568 ? 65.180 -19.795 -109.133 1.00 83.38 568 ILE A N 1
ATOM 4489 C CA . ILE A 1 568 ? 65.028 -18.877 -110.275 1.00 83.38 568 ILE A CA 1
ATOM 4490 C C . ILE A 1 568 ? 66.388 -18.572 -110.921 1.00 83.38 568 ILE A C 1
ATOM 4492 O O . ILE A 1 568 ? 66.509 -18.603 -112.147 1.00 83.38 568 ILE A O 1
ATOM 4496 N N . ARG A 1 569 ? 67.446 -18.314 -110.133 1.00 82.19 569 ARG A N 1
ATOM 4497 C CA . ARG A 1 569 ? 68.801 -18.122 -110.693 1.00 82.19 569 ARG A CA 1
ATOM 4498 C C . ARG A 1 569 ? 69.275 -19.355 -111.465 1.00 82.19 569 ARG A C 1
ATOM 4500 O O . ARG A 1 569 ? 69.916 -19.197 -112.505 1.00 82.19 569 ARG A O 1
ATOM 4507 N N . GLY A 1 570 ? 68.974 -20.557 -110.975 1.00 79.50 570 GLY A N 1
ATOM 4508 C CA . GLY A 1 570 ? 69.283 -21.819 -111.651 1.00 79.50 570 GLY A CA 1
ATOM 4509 C C . GLY A 1 570 ? 68.576 -21.953 -113.002 1.00 79.50 570 GLY A C 1
ATOM 4510 O O . GLY A 1 570 ? 69.229 -22.223 -114.015 1.00 79.50 570 GLY A O 1
ATOM 4511 N N . GLU A 1 571 ? 67.269 -21.693 -113.038 1.00 81.69 571 GLU A N 1
ATOM 4512 C CA . GLU A 1 571 ? 66.462 -21.740 -114.264 1.00 81.69 571 GLU A CA 1
ATOM 4513 C C . GLU A 1 571 ? 66.924 -20.714 -115.304 1.00 81.69 571 GLU A C 1
ATOM 4515 O O . GLU A 1 571 ? 67.129 -21.063 -116.470 1.00 81.69 571 GLU A O 1
ATOM 4520 N N . VAL A 1 572 ? 67.183 -19.468 -114.888 1.00 83.31 572 VAL A N 1
ATOM 4521 C CA . VAL A 1 572 ? 67.706 -18.419 -115.778 1.00 83.31 572 VAL A CA 1
ATOM 4522 C C . VAL A 1 572 ? 69.053 -18.833 -116.371 1.00 83.31 572 VAL A C 1
ATOM 4524 O O . VAL A 1 572 ? 69.265 -18.694 -117.576 1.00 83.31 572 VAL A O 1
ATOM 4527 N N . ARG A 1 573 ? 69.958 -19.399 -115.563 1.00 79.88 573 ARG A N 1
ATOM 4528 C CA . ARG A 1 573 ? 71.280 -19.850 -116.028 1.00 79.88 573 ARG A CA 1
ATOM 4529 C C . ARG A 1 573 ? 71.173 -20.991 -117.044 1.00 79.88 573 ARG A C 1
ATOM 4531 O O . ARG A 1 573 ? 71.900 -20.989 -118.036 1.00 79.88 573 ARG A O 1
ATOM 4538 N N . SER A 1 574 ? 70.252 -21.929 -116.823 1.00 79.12 574 SER A N 1
ATOM 4539 C CA . SER A 1 574 ? 69.942 -23.010 -117.767 1.00 79.12 574 SER A CA 1
ATOM 4540 C C . SER A 1 574 ? 69.404 -22.465 -119.095 1.00 79.12 574 SER A C 1
ATOM 4542 O O . SER A 1 574 ? 69.900 -22.814 -120.167 1.00 79.12 574 SER A O 1
ATOM 4544 N N . SER A 1 575 ? 68.456 -21.528 -119.026 1.00 81.62 575 SER A N 1
ATOM 4545 C CA . SER A 1 575 ? 67.838 -20.918 -120.205 1.00 81.62 575 SER A CA 1
ATOM 4546 C C . SER A 1 575 ? 68.848 -20.116 -121.039 1.00 81.62 575 SER A C 1
ATOM 4548 O O . SER A 1 575 ? 68.919 -20.279 -122.257 1.00 81.62 575 SER A O 1
ATOM 4550 N N . VAL A 1 576 ? 69.722 -19.335 -120.390 1.00 83.88 576 VAL A N 1
ATOM 4551 C CA . VAL A 1 576 ? 70.822 -18.609 -121.056 1.00 83.88 576 VAL A CA 1
ATOM 4552 C C . VAL A 1 576 ? 71.785 -19.567 -121.766 1.00 83.88 576 VAL A C 1
ATOM 4554 O O . VAL A 1 576 ? 72.197 -19.295 -122.895 1.00 83.88 576 VAL A O 1
ATOM 4557 N N . ASN A 1 577 ? 72.122 -20.703 -121.149 1.00 79.81 577 ASN A N 1
ATOM 4558 C CA . ASN A 1 577 ? 72.991 -21.703 -121.775 1.00 79.81 577 ASN A CA 1
ATOM 4559 C C . ASN A 1 577 ? 72.337 -22.354 -123.004 1.00 79.81 577 ASN A C 1
ATOM 4561 O O . ASN A 1 577 ? 73.010 -22.541 -124.018 1.00 79.81 577 ASN A O 1
ATOM 4565 N N . ASN A 1 578 ? 71.031 -22.638 -122.951 1.00 82.50 578 ASN A N 1
ATOM 4566 C CA . ASN A 1 578 ? 70.284 -23.154 -124.101 1.00 82.50 578 ASN A CA 1
ATOM 4567 C C . ASN A 1 578 ? 70.242 -22.151 -125.261 1.00 82.50 578 ASN A C 1
ATOM 4569 O O . ASN A 1 578 ? 70.499 -22.530 -126.404 1.00 82.50 578 ASN A O 1
ATOM 4573 N N . VAL A 1 579 ? 69.981 -20.869 -124.979 1.00 83.00 579 VAL A N 1
ATOM 4574 C CA . VAL A 1 579 ? 70.004 -19.810 -126.003 1.00 83.00 579 VAL A CA 1
ATOM 4575 C C . VAL A 1 579 ? 71.393 -19.697 -126.631 1.00 83.00 579 VAL A C 1
ATOM 4577 O O . VAL A 1 579 ? 71.510 -19.630 -127.852 1.00 83.00 579 VAL A O 1
ATOM 4580 N N . ARG A 1 580 ? 72.461 -19.745 -125.825 1.00 80.12 580 ARG A N 1
ATOM 4581 C CA . ARG A 1 580 ? 73.841 -19.712 -126.329 1.00 80.12 580 ARG A CA 1
ATOM 4582 C C . ARG A 1 580 ? 74.133 -20.874 -127.284 1.00 80.12 580 ARG A C 1
ATOM 4584 O O . ARG A 1 580 ? 74.661 -20.642 -128.366 1.00 80.12 580 ARG A O 1
ATOM 4591 N N . ALA A 1 581 ? 73.716 -22.092 -126.936 1.00 77.81 581 ALA A N 1
ATOM 4592 C CA . ALA A 1 581 ? 73.879 -23.262 -127.799 1.00 77.81 581 ALA A CA 1
ATOM 4593 C C . ALA A 1 581 ? 73.116 -23.130 -129.133 1.00 77.81 581 ALA A C 1
ATOM 4595 O O . ALA A 1 581 ? 73.626 -23.522 -130.184 1.00 77.81 581 ALA A O 1
ATOM 4596 N N . GLN A 1 582 ? 71.913 -22.543 -129.114 1.00 81.38 582 GLN A N 1
ATOM 4597 C CA . GLN A 1 582 ? 71.144 -22.265 -130.332 1.00 81.38 582 GLN A CA 1
ATOM 4598 C C . GLN A 1 582 ? 71.818 -21.207 -131.219 1.00 81.38 582 GLN A C 1
ATOM 4600 O O . GLN A 1 582 ? 71.856 -21.366 -132.441 1.00 81.38 582 GLN A O 1
ATOM 4605 N N . VAL A 1 583 ? 72.391 -20.157 -130.621 1.00 82.06 583 VAL A N 1
ATOM 4606 C CA . VAL A 1 583 ? 73.151 -19.122 -131.343 1.00 82.06 583 VAL A CA 1
ATOM 4607 C C . VAL A 1 583 ? 74.412 -19.707 -131.987 1.00 82.06 583 VAL A C 1
ATOM 4609 O O . VAL A 1 583 ? 74.686 -19.424 -133.156 1.00 82.06 583 VAL A O 1
ATOM 4612 N N . ASP A 1 584 ? 75.145 -20.571 -131.284 1.00 78.69 584 ASP A N 1
ATOM 4613 C CA . ASP A 1 584 ? 76.332 -21.244 -131.830 1.00 78.69 584 ASP A CA 1
ATOM 4614 C C . ASP A 1 584 ? 75.964 -22.147 -133.027 1.00 78.69 584 ASP A C 1
ATOM 4616 O O . ASP A 1 584 ? 76.643 -22.140 -134.059 1.00 78.69 584 ASP A O 1
ATOM 4620 N N . ALA A 1 585 ? 74.841 -22.872 -132.950 1.00 77.25 585 ALA A N 1
ATOM 4621 C CA . ALA A 1 585 ? 74.334 -23.693 -134.054 1.00 77.25 585 ALA A CA 1
ATOM 4622 C C . ALA A 1 585 ? 73.929 -22.857 -135.287 1.00 77.25 585 ALA A C 1
ATOM 4624 O O . ALA A 1 585 ? 74.269 -23.211 -136.423 1.00 77.25 585 ALA A O 1
ATOM 4625 N N . ALA A 1 586 ? 73.253 -21.723 -135.077 1.00 78.31 586 ALA A N 1
ATOM 4626 C CA . ALA A 1 586 ? 72.885 -20.798 -136.149 1.00 78.31 586 ALA A CA 1
ATOM 4627 C C . ALA A 1 586 ? 74.126 -20.186 -136.825 1.00 78.31 586 ALA A C 1
ATOM 4629 O O . ALA A 1 586 ? 74.207 -20.130 -138.053 1.00 78.31 586 ALA A O 1
ATOM 4630 N N . THR A 1 587 ? 75.133 -19.810 -136.033 1.00 79.00 587 THR A N 1
ATOM 4631 C CA . THR A 1 587 ? 76.398 -19.236 -136.523 1.00 79.00 587 THR A CA 1
ATOM 4632 C C . THR A 1 587 ? 77.176 -20.237 -137.385 1.00 79.00 587 THR A C 1
ATOM 4634 O O . THR A 1 587 ? 77.694 -19.884 -138.449 1.00 79.00 587 THR A O 1
ATOM 4637 N N . ASN A 1 588 ? 77.207 -21.511 -136.982 1.00 76.81 588 ASN A N 1
ATOM 4638 C CA . ASN A 1 588 ? 77.834 -22.582 -137.762 1.00 76.81 588 ASN A CA 1
ATOM 4639 C C . ASN A 1 588 ? 77.106 -22.845 -139.089 1.00 76.81 588 ASN A C 1
ATOM 4641 O O . ASN A 1 588 ? 77.755 -23.064 -140.114 1.00 76.81 588 ASN A O 1
ATOM 4645 N N . THR A 1 589 ? 75.773 -22.775 -139.088 1.00 79.50 589 THR A N 1
ATOM 4646 C CA . THR A 1 589 ? 74.955 -22.923 -140.304 1.00 79.50 589 THR A CA 1
ATOM 4647 C C . THR A 1 589 ? 75.244 -21.790 -141.290 1.00 79.50 589 THR A C 1
ATOM 4649 O O . THR A 1 589 ? 75.613 -22.049 -142.434 1.00 79.50 589 THR A O 1
ATOM 4652 N N . LEU A 1 590 ? 75.222 -20.540 -140.813 1.00 78.81 590 LEU A N 1
ATOM 4653 C CA . LEU A 1 590 ? 75.525 -19.358 -141.624 1.00 78.81 590 LEU A CA 1
ATOM 4654 C C . LEU A 1 590 ? 76.943 -19.406 -142.220 1.00 78.81 590 LEU A C 1
ATOM 4656 O O . LEU A 1 590 ? 77.158 -19.054 -143.379 1.00 78.81 590 LEU A O 1
ATOM 4660 N N . THR A 1 591 ? 77.919 -19.892 -141.449 1.00 77.88 591 THR A N 1
ATOM 4661 C CA . THR A 1 591 ? 79.306 -20.055 -141.916 1.00 77.88 591 THR A CA 1
ATOM 4662 C C . THR A 1 591 ? 79.409 -21.067 -143.064 1.00 77.88 591 THR A C 1
ATOM 4664 O O . THR A 1 591 ? 80.186 -20.868 -144.003 1.00 77.88 591 THR A O 1
ATOM 4667 N N . ASN A 1 592 ? 78.620 -22.144 -143.023 1.00 74.38 592 ASN A N 1
ATOM 4668 C CA . ASN A 1 592 ? 78.585 -23.143 -144.092 1.00 74.38 592 ASN A CA 1
ATOM 4669 C C . ASN A 1 592 ? 77.916 -22.605 -145.364 1.00 74.38 592 ASN A C 1
ATOM 4671 O O . ASN A 1 592 ? 78.432 -22.838 -146.460 1.00 74.38 592 ASN A O 1
ATOM 4675 N N . ASP A 1 593 ? 76.842 -21.827 -145.229 1.00 77.19 593 ASP A N 1
ATOM 4676 C CA . ASP A 1 593 ? 76.163 -21.196 -146.366 1.00 77.19 593 ASP A CA 1
ATOM 4677 C C . ASP A 1 593 ? 77.066 -20.183 -147.086 1.00 77.19 593 ASP A C 1
ATOM 4679 O O . ASP A 1 593 ? 77.139 -20.178 -148.318 1.00 77.19 593 ASP A O 1
ATOM 4683 N N . ILE A 1 594 ? 77.852 -19.396 -146.339 1.00 75.00 594 ILE A N 1
ATOM 4684 C CA . ILE A 1 594 ? 78.840 -18.461 -146.906 1.00 75.00 594 ILE A CA 1
ATOM 4685 C C . ILE A 1 594 ? 79.913 -19.201 -147.723 1.00 75.00 594 ILE A C 1
ATOM 4687 O O . ILE A 1 594 ? 80.258 -18.768 -148.826 1.00 75.00 594 ILE A O 1
ATOM 4691 N N . ARG A 1 595 ? 80.415 -20.348 -147.242 1.00 70.56 595 ARG A N 1
ATOM 4692 C CA . ARG A 1 595 ? 81.391 -21.163 -147.995 1.00 70.56 595 ARG A CA 1
ATOM 4693 C C . ARG A 1 595 ? 80.801 -21.745 -149.279 1.00 70.56 595 ARG A C 1
ATOM 4695 O O . ARG A 1 595 ? 81.511 -21.854 -150.279 1.00 70.56 595 ARG A O 1
ATOM 4702 N N . ASN A 1 596 ? 79.523 -22.122 -149.265 1.00 72.12 596 ASN A N 1
ATOM 4703 C CA . ASN A 1 596 ? 78.830 -22.601 -150.461 1.00 72.12 596 ASN A CA 1
ATOM 4704 C C . ASN A 1 596 ? 78.652 -21.475 -151.492 1.00 72.12 596 ASN A C 1
ATOM 4706 O O . ASN A 1 596 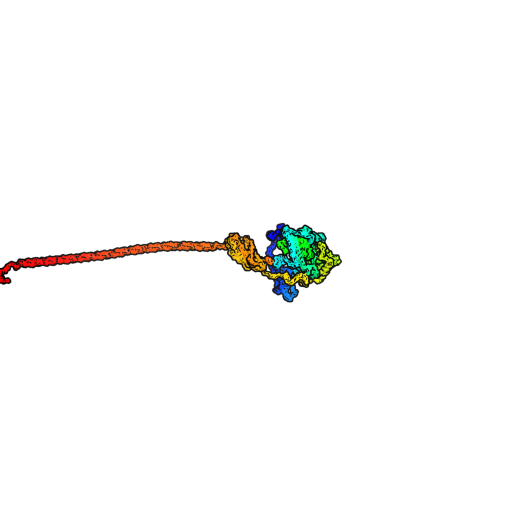? 78.913 -21.693 -152.675 1.00 72.12 596 ASN A O 1
ATOM 4710 N N . LEU A 1 597 ? 78.311 -20.258 -151.052 1.00 70.94 597 LEU A N 1
ATOM 4711 C CA . LEU A 1 597 ? 78.220 -19.078 -151.920 1.00 70.94 597 LEU A CA 1
ATOM 4712 C C . LEU A 1 597 ? 79.568 -18.700 -152.556 1.00 70.94 597 LEU A C 1
ATOM 4714 O O . LEU A 1 597 ? 79.611 -18.399 -153.749 1.00 70.94 597 LEU A O 1
ATOM 4718 N N . GLN A 1 598 ? 80.677 -18.780 -151.811 1.00 68.81 598 GLN A N 1
ATOM 4719 C CA . GLN A 1 598 ? 82.021 -18.556 -152.368 1.00 68.81 598 GLN A CA 1
ATOM 4720 C C . GLN A 1 598 ? 82.368 -19.560 -153.481 1.00 68.81 598 GLN A C 1
ATOM 4722 O O . GLN A 1 598 ? 82.893 -19.167 -154.522 1.00 68.81 598 GLN A O 1
ATOM 4727 N N . ARG A 1 599 ? 81.991 -20.835 -153.317 1.00 65.44 599 ARG A N 1
ATOM 4728 C CA . ARG A 1 599 ? 82.208 -21.885 -154.330 1.00 65.44 599 ARG A CA 1
ATOM 4729 C C . ARG A 1 599 ? 81.412 -21.642 -155.621 1.00 65.44 599 ARG A C 1
ATOM 4731 O O . ARG A 1 599 ? 81.909 -21.896 -156.717 1.00 65.44 599 ARG A O 1
ATOM 4738 N N . VAL A 1 600 ? 80.190 -21.116 -155.506 1.00 68.19 600 VAL A N 1
ATOM 4739 C CA . VAL A 1 600 ? 79.363 -20.730 -156.665 1.00 68.19 600 VAL A CA 1
ATOM 4740 C C . VAL A 1 600 ? 79.979 -19.532 -157.398 1.00 68.19 600 VAL A C 1
ATOM 4742 O O . VAL A 1 600 ? 80.068 -19.550 -158.631 1.00 68.19 600 VAL A O 1
ATOM 4745 N N . ALA A 1 601 ? 80.473 -18.534 -156.661 1.00 63.66 601 ALA A N 1
ATOM 4746 C CA . ALA A 1 601 ? 81.114 -17.347 -157.227 1.00 63.66 601 ALA A CA 1
ATOM 4747 C C . ALA A 1 601 ? 82.386 -17.680 -158.039 1.00 63.66 601 ALA A C 1
ATOM 4749 O O . ALA A 1 601 ? 82.544 -17.177 -159.153 1.00 63.66 601 ALA A O 1
ATOM 4750 N N . GLU A 1 602 ? 83.244 -18.584 -157.554 1.00 63.28 602 GLU A N 1
ATOM 4751 C CA . GLU A 1 602 ? 84.453 -19.029 -158.276 1.00 63.28 602 GLU A CA 1
ATOM 4752 C C . GLU A 1 602 ? 84.132 -19.809 -159.566 1.00 63.28 602 GLU A C 1
ATOM 4754 O O . GLU A 1 602 ? 84.793 -19.625 -160.595 1.00 63.28 602 GLU A O 1
ATOM 4759 N N . SER A 1 603 ? 83.069 -20.625 -159.569 1.00 62.25 603 SER A N 1
ATOM 4760 C CA . SER A 1 603 ? 82.640 -21.332 -160.788 1.00 62.25 603 SER A CA 1
ATOM 4761 C C . SER A 1 603 ? 82.106 -20.370 -161.860 1.00 62.25 603 SER A C 1
ATOM 4763 O O . SER A 1 603 ? 82.391 -20.529 -163.047 1.00 62.25 603 SER A O 1
ATOM 4765 N N . THR A 1 604 ? 81.411 -19.310 -161.436 1.00 62.47 604 THR A N 1
ATOM 4766 C CA . THR A 1 604 ? 80.818 -18.308 -162.334 1.00 62.47 604 THR A CA 1
ATOM 4767 C C . THR A 1 604 ? 81.898 -17.430 -162.978 1.00 62.47 604 THR A C 1
ATOM 4769 O O . THR A 1 604 ? 81.817 -17.108 -164.165 1.00 62.47 604 THR A O 1
ATOM 4772 N N . LEU A 1 605 ? 82.959 -17.106 -162.228 1.00 61.84 605 LEU A N 1
ATOM 4773 C CA . LEU A 1 605 ? 84.115 -16.358 -162.730 1.00 61.84 605 LEU A CA 1
ATOM 4774 C C . LEU A 1 605 ? 84.891 -17.142 -163.806 1.00 61.84 605 LEU A C 1
ATOM 4776 O O . LEU A 1 605 ? 85.331 -16.564 -164.799 1.00 61.84 605 LEU A O 1
ATOM 4780 N N . THR A 1 606 ? 84.991 -18.464 -163.651 1.00 60.91 606 THR A N 1
ATOM 4781 C CA . THR A 1 606 ? 85.667 -19.349 -164.615 1.00 60.91 606 THR A CA 1
ATOM 4782 C C . THR A 1 606 ? 84.891 -19.440 -165.937 1.00 60.91 606 THR A C 1
ATOM 4784 O O . THR A 1 606 ? 85.476 -19.363 -167.018 1.00 60.91 606 THR A O 1
ATOM 4787 N N . VAL A 1 607 ? 83.556 -19.520 -165.873 1.00 61.59 607 VAL A N 1
ATOM 4788 C CA . VAL A 1 607 ? 82.679 -19.496 -167.061 1.00 61.59 607 VAL A CA 1
ATOM 4789 C C . VAL A 1 607 ? 82.776 -18.152 -167.796 1.00 61.59 607 VAL A C 1
ATOM 4791 O O . VAL A 1 607 ? 82.877 -18.129 -169.023 1.00 61.59 607 VAL A O 1
ATOM 4794 N N . ALA A 1 608 ? 82.827 -17.032 -167.067 1.00 58.81 608 ALA A N 1
ATOM 4795 C CA . ALA A 1 608 ? 82.973 -15.699 -167.659 1.00 58.81 608 ALA A CA 1
ATOM 4796 C C . ALA A 1 608 ? 84.310 -15.510 -168.412 1.00 58.81 608 ALA A C 1
ATOM 4798 O O . ALA A 1 608 ? 84.342 -14.874 -169.468 1.00 58.81 608 ALA A O 1
ATOM 4799 N N . GLN A 1 609 ? 85.407 -16.101 -167.922 1.00 57.97 609 GLN A N 1
ATOM 4800 C CA . GLN A 1 609 ? 86.721 -16.046 -168.581 1.00 57.97 609 GLN A CA 1
ATOM 4801 C C . GLN A 1 609 ? 86.779 -16.870 -169.882 1.00 57.97 609 GLN A C 1
ATOM 4803 O O . GLN A 1 609 ? 87.398 -16.432 -170.854 1.00 57.97 609 GLN A O 1
ATOM 4808 N N . ILE A 1 610 ? 86.082 -18.011 -169.949 1.00 61.28 610 ILE A N 1
ATOM 4809 C CA . ILE A 1 610 ? 85.988 -18.843 -171.165 1.00 61.28 610 ILE A CA 1
ATOM 4810 C C . ILE A 1 610 ? 85.209 -18.117 -172.275 1.00 61.28 610 ILE A C 1
ATOM 4812 O O . ILE A 1 610 ? 85.618 -18.134 -173.438 1.00 61.28 610 ILE A O 1
ATOM 4816 N N . VAL A 1 611 ? 84.121 -17.424 -171.922 1.00 61.56 611 VAL A N 1
ATOM 4817 C CA . VAL A 1 611 ? 83.308 -16.651 -172.879 1.00 61.56 611 VAL A CA 1
ATOM 4818 C C . VAL A 1 611 ? 84.088 -15.456 -173.448 1.00 61.56 611 VAL A C 1
ATOM 4820 O O . VAL A 1 611 ? 84.004 -15.187 -174.647 1.00 61.56 611 VAL A O 1
ATOM 4823 N N . MET A 1 612 ? 84.916 -14.784 -172.637 1.00 57.34 612 MET A N 1
ATOM 4824 C CA . MET A 1 612 ? 85.785 -13.695 -173.113 1.00 57.34 612 MET A CA 1
ATOM 4825 C C . MET A 1 612 ? 86.871 -14.170 -174.093 1.00 57.34 612 MET A C 1
ATOM 4827 O O . MET A 1 612 ? 87.146 -13.478 -175.073 1.00 57.34 612 MET A O 1
ATOM 4831 N N . ALA A 1 613 ? 87.460 -15.351 -173.885 1.00 56.69 613 ALA A N 1
ATOM 4832 C CA . ALA A 1 613 ? 88.480 -15.892 -174.788 1.00 56.69 613 ALA A CA 1
ATOM 4833 C C . ALA A 1 613 ? 87.912 -16.246 -176.179 1.00 56.69 613 ALA A C 1
ATOM 4835 O O . ALA A 1 613 ? 88.560 -15.998 -177.198 1.00 56.69 613 ALA A O 1
ATOM 4836 N N . LEU A 1 614 ? 86.677 -16.758 -176.241 1.00 57.72 614 LEU A N 1
ATOM 4837 C CA . LEU A 1 614 ? 85.992 -17.080 -177.502 1.00 57.72 614 LEU A CA 1
ATOM 4838 C C . LEU A 1 614 ? 85.627 -15.827 -178.319 1.00 57.72 614 LEU A C 1
ATOM 4840 O O . LEU A 1 614 ? 85.727 -15.845 -179.547 1.00 57.72 614 LEU A O 1
ATOM 4844 N N . ALA A 1 615 ? 85.273 -14.721 -177.657 1.00 55.66 615 ALA A N 1
ATOM 4845 C CA . ALA A 1 615 ? 84.963 -13.455 -178.327 1.00 55.66 615 ALA A CA 1
ATOM 4846 C C . ALA A 1 615 ? 86.196 -12.820 -179.005 1.00 55.66 615 ALA A C 1
ATOM 4848 O O . ALA A 1 615 ? 86.086 -12.253 -180.093 1.00 55.66 615 ALA A O 1
ATOM 4849 N N . VAL A 1 616 ? 87.386 -12.963 -178.412 1.00 58.28 616 VAL A N 1
ATOM 4850 C CA . VAL A 1 616 ? 88.644 -12.421 -178.963 1.00 58.28 616 VAL A CA 1
ATOM 4851 C C . VAL A 1 616 ? 89.110 -13.199 -180.205 1.00 58.28 616 VAL A C 1
ATOM 4853 O O . VAL A 1 616 ? 89.607 -12.597 -181.158 1.00 58.28 616 VAL A O 1
ATOM 4856 N N . VAL A 1 617 ? 88.875 -14.515 -180.263 1.00 58.56 617 VAL A N 1
ATOM 4857 C CA . VAL A 1 617 ? 89.195 -15.348 -181.442 1.00 58.56 617 VAL A CA 1
ATOM 4858 C C . VAL A 1 617 ? 88.307 -15.003 -182.649 1.00 58.56 617 VAL A C 1
ATOM 4860 O O . VAL A 1 617 ? 88.790 -14.970 -183.782 1.00 58.56 617 VAL A O 1
ATOM 4863 N N . ALA A 1 618 ? 87.031 -14.670 -182.424 1.00 55.50 618 ALA A N 1
ATOM 4864 C CA . ALA A 1 618 ? 86.099 -14.304 -183.496 1.00 55.50 618 ALA A CA 1
ATOM 4865 C C . ALA A 1 618 ? 86.455 -12.967 -184.184 1.00 55.50 618 ALA A C 1
ATOM 4867 O O . ALA A 1 618 ? 86.263 -12.811 -185.393 1.00 55.50 618 ALA A O 1
ATOM 4868 N N . ILE A 1 619 ? 87.024 -12.011 -183.443 1.00 56.72 619 ILE A N 1
ATOM 4869 C CA . ILE A 1 619 ? 87.386 -10.697 -183.995 1.00 56.72 619 ILE A CA 1
ATOM 4870 C C . ILE A 1 619 ? 88.673 -10.781 -184.833 1.00 56.72 619 ILE A C 1
ATOM 4872 O O . ILE A 1 619 ? 88.747 -10.171 -185.900 1.00 56.72 619 ILE A O 1
ATOM 4876 N N . ILE A 1 620 ? 89.651 -11.603 -184.434 1.00 56.75 620 ILE A N 1
ATOM 4877 C CA . ILE A 1 620 ? 90.893 -11.809 -185.204 1.00 56.75 620 ILE A CA 1
ATOM 4878 C C . ILE A 1 620 ? 90.609 -12.455 -186.574 1.00 56.75 620 ILE A C 1
ATOM 4880 O O . ILE A 1 620 ? 91.237 -12.092 -187.568 1.00 56.75 620 ILE A O 1
ATOM 4884 N N . LEU A 1 621 ? 89.606 -13.335 -186.673 1.00 53.66 621 LEU A N 1
ATOM 4885 C CA . LEU A 1 621 ? 89.197 -13.946 -187.947 1.00 53.66 621 LEU A CA 1
ATOM 4886 C C . LEU A 1 621 ? 88.529 -12.957 -188.920 1.00 53.66 621 LEU A C 1
ATOM 4888 O O . LEU A 1 621 ? 88.593 -13.154 -190.133 1.00 53.66 621 LEU A O 1
ATOM 4892 N N . SER A 1 622 ? 87.957 -11.860 -188.421 1.00 50.81 622 SER A N 1
ATOM 4893 C CA . SER A 1 622 ? 87.299 -10.848 -189.262 1.00 50.81 622 SER A CA 1
ATOM 4894 C C . SER A 1 622 ? 88.294 -9.895 -189.946 1.00 50.81 622 SER A C 1
ATOM 4896 O O . SER A 1 622 ? 87.964 -9.271 -190.951 1.00 50.81 622 SER A O 1
ATOM 4898 N N . VAL A 1 623 ? 89.539 -9.822 -189.459 1.00 53.31 623 VAL A N 1
ATOM 4899 C CA . VAL A 1 623 ? 90.610 -8.975 -190.022 1.00 53.31 623 VAL A CA 1
ATOM 4900 C C . VAL A 1 623 ? 91.328 -9.645 -191.213 1.00 53.31 623 VAL A C 1
ATOM 4902 O O . VAL A 1 623 ? 92.054 -8.982 -191.949 1.00 53.31 623 VAL A O 1
ATOM 4905 N N . VAL A 1 624 ? 91.093 -10.937 -191.481 1.00 53.16 624 VAL A N 1
ATOM 4906 C CA . VAL A 1 624 ? 91.863 -11.709 -192.482 1.00 53.16 624 VAL A CA 1
ATOM 4907 C C . VAL A 1 624 ? 91.165 -11.851 -193.851 1.00 53.16 624 VAL A C 1
ATOM 4909 O O . VAL A 1 624 ? 91.824 -12.223 -194.820 1.00 53.16 624 VAL A O 1
ATOM 4912 N N . SER A 1 625 ? 89.878 -11.509 -194.013 1.00 46.84 625 SER A N 1
ATOM 4913 C CA . SER A 1 625 ? 89.133 -11.869 -195.242 1.00 46.84 625 SER A CA 1
ATOM 4914 C C . SER A 1 625 ? 88.900 -10.776 -196.299 1.00 46.84 625 SER A C 1
ATOM 4916 O O . SER A 1 625 ? 88.396 -11.113 -197.368 1.00 46.84 625 SER A O 1
ATOM 4918 N N . ILE A 1 626 ? 89.278 -9.501 -196.107 1.00 46.38 626 ILE A N 1
ATOM 4919 C CA . ILE A 1 626 ? 88.995 -8.446 -197.117 1.00 46.38 626 ILE A CA 1
ATOM 4920 C C . ILE A 1 626 ? 90.235 -7.591 -197.435 1.00 46.38 626 ILE A C 1
ATOM 4922 O O . ILE A 1 626 ? 90.305 -6.389 -197.195 1.00 46.38 626 ILE A O 1
ATOM 4926 N N . VAL A 1 627 ? 91.226 -8.242 -198.052 1.00 45.38 627 VAL A N 1
ATOM 4927 C CA . VAL A 1 627 ? 92.275 -7.628 -198.879 1.00 45.38 627 VAL A CA 1
ATOM 4928 C C . VAL A 1 627 ? 92.193 -8.269 -200.275 1.00 45.38 627 VAL A C 1
ATOM 4930 O O . VAL A 1 627 ? 92.554 -9.431 -200.424 1.00 45.38 627 VAL A O 1
ATOM 4933 N N . ARG A 1 628 ? 91.804 -7.462 -201.289 1.00 37.41 628 ARG A N 1
ATOM 4934 C CA . ARG A 1 628 ? 91.757 -7.690 -202.772 1.00 37.41 628 ARG A CA 1
ATOM 4935 C C . ARG A 1 628 ? 90.449 -8.294 -203.320 1.00 37.41 628 ARG A C 1
ATOM 4937 O O . ARG A 1 628 ? 90.037 -9.332 -202.838 1.00 37.41 628 ARG A O 1
ATOM 4944 N N . ARG A 1 629 ? 89.791 -7.813 -204.394 1.00 37.72 629 ARG A N 1
ATOM 4945 C CA . ARG A 1 629 ? 89.951 -6.792 -205.490 1.00 37.72 629 ARG A CA 1
ATOM 4946 C C . ARG A 1 629 ? 88.643 -6.886 -206.365 1.00 37.72 629 ARG A C 1
ATOM 4948 O O . ARG A 1 629 ? 87.878 -7.795 -206.058 1.00 37.72 629 ARG A O 1
ATOM 4955 N N . PRO A 1 630 ? 88.380 -6.171 -207.501 1.00 43.69 630 PRO A N 1
ATOM 4956 C CA . PRO A 1 630 ? 88.945 -4.961 -208.139 1.00 43.69 630 PRO A CA 1
ATOM 4957 C C . PRO A 1 630 ? 87.890 -3.916 -208.664 1.00 43.69 630 PRO A C 1
ATOM 4959 O O . PRO A 1 630 ? 86.693 -4.149 -208.692 1.00 43.69 630 PRO A O 1
ATOM 4962 N N . LYS A 1 631 ? 88.412 -2.760 -209.111 1.00 39.41 631 LYS A N 1
ATOM 4963 C CA . LYS A 1 631 ? 87.923 -1.700 -210.039 1.00 39.41 631 LYS A CA 1
ATOM 4964 C C . LYS A 1 631 ? 86.526 -1.753 -210.736 1.00 39.41 631 LYS A C 1
ATOM 4966 O O . LYS A 1 631 ? 86.281 -2.640 -211.542 1.00 39.41 631 LYS A O 1
ATOM 4971 N N . VAL A 1 632 ? 85.860 -0.579 -210.661 1.00 38.62 632 VAL A N 1
ATOM 4972 C CA . VAL A 1 632 ? 85.235 0.258 -211.735 1.00 38.62 632 VAL A CA 1
ATOM 4973 C C . VAL A 1 632 ? 83.695 0.337 -211.852 1.00 38.62 632 VAL A C 1
ATOM 4975 O O . VAL A 1 632 ? 82.972 -0.649 -211.798 1.00 38.62 632 VAL A O 1
ATOM 4978 N N . THR A 1 633 ? 83.287 1.582 -212.152 1.00 37.03 633 THR A N 1
ATOM 4979 C CA . THR A 1 633 ? 82.089 2.135 -212.823 1.00 37.03 633 THR A CA 1
ATOM 4980 C C . THR A 1 633 ? 80.934 2.713 -212.015 1.00 37.03 633 THR A C 1
ATOM 4982 O O . THR A 1 633 ? 80.468 2.171 -211.024 1.00 37.03 633 THR A O 1
ATOM 4985 N N . ALA A 1 634 ? 80.522 3.873 -212.528 1.00 38.66 634 ALA A N 1
ATOM 4986 C CA . ALA A 1 634 ? 79.486 4.769 -212.076 1.00 38.66 634 ALA A CA 1
ATOM 4987 C C . ALA A 1 634 ? 78.077 4.288 -212.425 1.00 38.66 634 ALA A C 1
ATOM 4989 O O . ALA A 1 634 ? 77.823 3.718 -213.486 1.00 38.66 634 ALA A O 1
ATOM 4990 N N . THR A 1 635 ? 77.142 4.681 -211.579 1.00 43.34 635 THR A N 1
ATOM 4991 C CA . THR A 1 635 ? 75.829 5.215 -211.944 1.00 43.34 635 THR A CA 1
ATOM 4992 C C . THR A 1 635 ? 75.492 6.170 -210.794 1.00 43.34 635 THR A C 1
ATOM 4994 O O . THR A 1 635 ? 75.860 5.860 -209.665 1.00 43.34 635 THR A O 1
ATOM 4997 N N . THR A 1 636 ? 74.980 7.361 -211.120 1.00 47.91 636 THR A N 1
ATOM 4998 C CA . THR A 1 636 ? 74.784 8.540 -210.236 1.00 47.91 636 THR A CA 1
ATOM 4999 C C . THR A 1 636 ? 74.565 8.267 -208.758 1.00 47.91 636 THR A C 1
ATOM 5001 O O . THR A 1 636 ? 73.694 7.421 -208.455 1.00 47.91 636 THR A O 1
#

Foldseek 3Di:
DDDDQDDPDPLLVVLVLCLVQQQDQDPVRSVVSVVVNVVVCVVSCSDDDDDDDDDDDDDDPQKDQAFAQPVCGCQALNGPLQIDGPPDPDDDDDDPFLDDLPQFADQLDFACFFHPNDSNNRSVLSQAWWFQWDQDRFQRFIDGTQKDKDKDFPGNPDKDFDAQQWWAADLQVLATDGLGPDIFGMKMKIDNVLQQLADWLLGHGGFCLQLLLLRNVLCNCQPPPQNCVLRVVRNVRSNVLRVQFSTWHQDPVRIIMTGGNHDDPDVRVVNVSRGSTGGNHDGSLLVVLVCCCCRVVVQAHRGDVSCVVSVHYHQHQQALVSLVSSLVSLVVCLVVLPDSQRSQQRPNDGTDDSVNSNVVSVSQNVCCVQASGSRIYTHQWHFRYDDNVVSDTDIHGDPDPSNNDDNPPSHHHDWDFKDFPDWDWAAQEALAKTKIKTFIDTPWAKWKKKWKAFPVPRDTLDIDIWDGPDSGMTMDIDHSVSSNPDDAFGKIKMWMWMAHSSGGHIDIDIDMHGHHDCVVVVVVVVVVVVVVVVVVVVVVVVVVVVVVVVVVVVVVVVVVVVVVVVVVVVVVVVVVVVVVVVVVVVVVVVVVVVVVVVVVVVVVVVVVVVVVVVVVVVVVVVVPPDDDDDDDDDDD